Protein AF-0000000075212955 (afdb_homodimer)

Structure (mmCIF, N/CA/C/O backbone):
data_AF-0000000075212955-model_v1
#
loop_
_entity.id
_entity.type
_entity.pdbx_description
1 polymer 'Transcriptional regulator, TetR family'
#
loop_
_atom_site.group_PDB
_atom_site.id
_atom_site.type_symbol
_atom_site.label_atom_id
_atom_site.label_alt_id
_atom_site.label_comp_id
_atom_site.label_asym_id
_atom_site.label_entity_id
_atom_site.label_seq_id
_atom_site.pdbx_PDB_ins_code
_atom_site.Cartn_x
_atom_site.Cartn_y
_atom_site.Cartn_z
_atom_site.occupancy
_atom_site.B_iso_or_equiv
_atom_site.auth_seq_id
_atom_site.auth_comp_id
_atom_site.auth_asym_id
_atom_site.auth_atom_id
_atom_site.pdbx_PDB_model_num
ATOM 1 N N . MET A 1 1 ? -10.602 -15.055 -16.219 1 51.47 1 MET A N 1
ATOM 2 C CA . MET A 1 1 ? -9.641 -16.156 -16.219 1 51.47 1 MET A CA 1
ATOM 3 C C . MET A 1 1 ? -8.219 -15.633 -16.375 1 51.47 1 MET A C 1
ATOM 5 O O . MET A 1 1 ? -7.996 -14.641 -17.078 1 51.47 1 MET A O 1
ATOM 9 N N . PHE A 1 2 ? -7.332 -15.938 -15.453 1 62.31 2 PHE A N 1
ATOM 10 C CA . PHE A 1 2 ? -5.953 -15.453 -15.516 1 62.31 2 PHE A CA 1
ATOM 11 C C . PHE A 1 2 ? -5.25 -16 -16.75 1 62.31 2 PHE A C 1
ATOM 13 O O . PHE A 1 2 ? -5.574 -17.078 -17.234 1 62.31 2 PHE A O 1
ATOM 20 N N . GLU A 1 3 ? -4.531 -15.125 -17.344 1 72.06 3 GLU A N 1
ATOM 21 C CA . GLU A 1 3 ? -3.725 -15.594 -18.453 1 72.06 3 GLU A CA 1
ATOM 22 C C . GLU A 1 3 ? -2.773 -16.703 -18.031 1 72.06 3 GLU A C 1
ATOM 24 O O . GLU A 1 3 ? -2.115 -16.594 -17 1 72.06 3 GLU A O 1
ATOM 29 N N . LYS A 1 4 ? -2.834 -17.766 -18.75 1 85.75 4 LYS A N 1
ATOM 30 C CA . LYS A 1 4 ? -1.976 -18.922 -18.484 1 85.75 4 LYS A CA 1
ATOM 31 C C . LYS A 1 4 ? -0.503 -18.562 -18.672 1 85.75 4 LYS A C 1
ATOM 33 O O . LYS A 1 4 ? -0.114 -18.016 -19.703 1 85.75 4 LYS A O 1
ATOM 38 N N . ARG A 1 5 ? 0.331 -18.781 -17.625 1 89.75 5 ARG A N 1
ATOM 39 C CA . ARG A 1 5 ? 1.747 -18.422 -17.641 1 89.75 5 ARG A CA 1
ATOM 40 C C . ARG A 1 5 ? 2.621 -19.672 -17.5 1 89.75 5 ARG A C 1
ATOM 42 O O . ARG A 1 5 ? 3.785 -19.578 -17.094 1 89.75 5 ARG A O 1
ATOM 49 N N . TYR A 1 6 ? 2 -20.781 -17.766 1 95.31 6 TYR A N 1
ATOM 50 C CA . TYR A 1 6 ? 2.725 -22.031 -17.719 1 95.31 6 TYR A CA 1
ATOM 51 C C . TYR A 1 6 ? 2.504 -22.844 -18.984 1 95.31 6 TYR A C 1
ATOM 53 O O . TYR A 1 6 ? 1.574 -22.578 -19.75 1 95.31 6 TYR A O 1
ATOM 61 N N . LYS A 1 7 ? 3.387 -23.781 -19.25 1 96.12 7 LYS A N 1
ATOM 62 C CA . LYS A 1 7 ? 3.32 -24.594 -20.469 1 96.12 7 LYS A CA 1
ATOM 63 C C . LYS A 1 7 ? 2.367 -25.766 -20.281 1 96.12 7 LYS A C 1
ATOM 65 O O . LYS A 1 7 ? 1.942 -26.062 -19.172 1 96.12 7 LYS A O 1
ATOM 70 N N . GLU A 1 8 ? 2.051 -26.391 -21.344 1 95.38 8 GLU A N 1
ATOM 71 C CA . GLU A 1 8 ? 1.097 -27.5 -21.359 1 95.38 8 GLU A CA 1
ATOM 72 C C . GLU A 1 8 ? 1.555 -28.641 -20.453 1 95.38 8 GLU A C 1
ATOM 74 O O . GLU A 1 8 ? 0.732 -29.312 -19.812 1 95.38 8 GLU A O 1
ATOM 79 N N . ALA A 1 9 ? 2.805 -28.844 -20.391 1 96 9 ALA A N 1
ATOM 80 C CA . ALA A 1 9 ? 3.348 -29.906 -19.562 1 96 9 ALA A CA 1
ATOM 81 C C . ALA A 1 9 ? 2.959 -29.734 -18.094 1 96 9 ALA A C 1
ATOM 83 O O . ALA A 1 9 ? 2.709 -30.703 -17.391 1 96 9 ALA A O 1
ATOM 84 N N . PHE A 1 10 ? 2.969 -28.5 -17.641 1 96.88 10 PHE A N 1
ATOM 85 C CA . PHE A 1 10 ? 2.572 -28.219 -16.266 1 96.88 10 PHE A CA 1
ATOM 86 C C . PHE A 1 10 ? 1.086 -28.484 -16.062 1 96.88 10 PHE A C 1
ATOM 88 O O . PHE A 1 10 ? 0.678 -28.984 -15.016 1 96.88 10 PHE A O 1
ATOM 95 N N . GLU A 1 11 ? 0.335 -28.125 -17.047 1 93.81 11 GLU A N 1
ATOM 96 C CA . GLU A 1 11 ? -1.104 -28.375 -17 1 93.81 11 GLU A CA 1
ATOM 97 C C . GLU A 1 11 ? -1.408 -29.859 -16.844 1 93.81 11 GLU A C 1
ATOM 99 O O . GLU A 1 11 ? -2.402 -30.234 -16.234 1 93.81 11 GLU A O 1
ATOM 104 N N . ARG A 1 12 ? -0.522 -30.672 -17.406 1 95.06 12 ARG A N 1
ATOM 105 C CA . ARG A 1 12 ? -0.737 -32.125 -17.438 1 95.06 12 ARG A CA 1
ATOM 106 C C . ARG A 1 12 ? -0.154 -32.781 -16.203 1 95.06 12 ARG A C 1
ATOM 108 O O . ARG A 1 12 ? -0.39 -33.969 -15.953 1 95.06 12 ARG A O 1
ATOM 115 N N . ALA A 1 13 ? 0.59 -32.062 -15.469 1 95.75 13 ALA A N 1
ATOM 116 C CA . ALA A 1 13 ? 1.194 -32.625 -14.266 1 95.75 13 ALA A CA 1
ATOM 117 C C . ALA A 1 13 ? 0.134 -32.938 -13.211 1 95.75 13 ALA A C 1
ATOM 119 O O . ALA A 1 13 ? -0.977 -32.406 -13.266 1 95.75 13 ALA A O 1
ATOM 120 N N . THR A 1 14 ? 0.431 -33.844 -12.32 1 95.56 14 THR A N 1
ATOM 121 C CA . THR A 1 14 ? -0.493 -34.156 -11.242 1 95.56 14 THR A CA 1
ATOM 122 C C . THR A 1 14 ? -0.7 -32.969 -10.312 1 95.56 14 THR A C 1
ATOM 124 O O . THR A 1 14 ? 0.191 -32.125 -10.164 1 95.56 14 THR A O 1
ATOM 127 N N . ASP A 1 15 ? -1.793 -32.906 -9.664 1 94.88 15 ASP A N 1
ATOM 128 C CA . ASP A 1 15 ? -2.105 -31.828 -8.734 1 94.88 15 ASP A CA 1
ATOM 129 C C . ASP A 1 15 ? -1.093 -31.766 -7.594 1 94.88 15 ASP A C 1
ATOM 131 O O . ASP A 1 15 ? -0.707 -30.688 -7.152 1 94.88 15 ASP A O 1
ATOM 135 N N . GLU A 1 16 ? -0.714 -32.875 -7.191 1 95.31 16 GLU A N 1
ATOM 136 C CA . GLU A 1 16 ? 0.269 -32.938 -6.117 1 95.31 16 GLU A CA 1
ATOM 137 C C . GLU A 1 16 ? 1.58 -32.281 -6.52 1 95.31 16 GLU A C 1
ATOM 139 O O . GLU A 1 16 ? 2.162 -31.531 -5.738 1 95.31 16 GLU A O 1
ATOM 144 N N . ARG A 1 17 ? 2.035 -32.594 -7.719 1 95.75 17 ARG A N 1
ATOM 145 C CA . ARG A 1 17 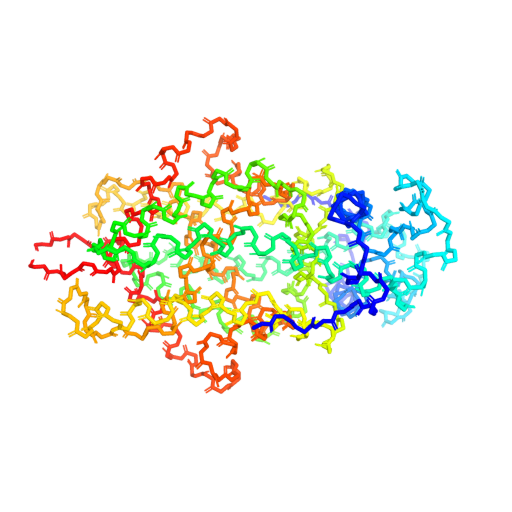? 3.264 -32 -8.227 1 95.75 17 ARG A CA 1
ATOM 146 C C . ARG A 1 17 ? 3.113 -30.5 -8.398 1 95.75 17 ARG A C 1
ATOM 148 O O . ARG A 1 17 ? 4 -29.734 -8.008 1 95.75 17 ARG A O 1
ATOM 155 N N . LYS A 1 18 ? 2.029 -30.109 -9 1 96.44 18 LYS A N 1
ATOM 156 C CA . LYS A 1 18 ? 1.764 -28.688 -9.18 1 96.44 18 LYS A CA 1
ATOM 157 C C . LYS A 1 18 ? 1.78 -27.938 -7.844 1 96.44 18 LYS A C 1
ATOM 159 O O . LYS A 1 18 ? 2.445 -26.906 -7.707 1 96.44 18 LYS A O 1
ATOM 164 N N . GLU A 1 19 ? 1.092 -28.516 -6.867 1 95.12 19 GLU A N 1
ATOM 165 C CA . GLU A 1 19 ? 0.974 -27.875 -5.559 1 95.12 19 GLU A CA 1
ATOM 166 C C . GLU A 1 19 ? 2.33 -27.781 -4.863 1 95.12 19 GLU A C 1
ATOM 168 O O . GLU A 1 19 ? 2.641 -26.781 -4.215 1 95.12 19 GLU A O 1
ATOM 173 N N . LYS A 1 20 ? 3.053 -28.781 -4.996 1 96.38 20 LYS A N 1
ATOM 174 C CA . LYS A 1 20 ? 4.371 -28.797 -4.367 1 96.38 20 LYS A CA 1
ATOM 175 C C . LYS A 1 20 ? 5.277 -27.719 -4.965 1 96.38 20 LYS A C 1
ATOM 177 O O . LYS A 1 20 ? 5.93 -26.984 -4.23 1 96.38 20 LYS A O 1
ATOM 182 N N . ILE A 1 21 ? 5.277 -27.641 -6.273 1 97.25 21 ILE A N 1
ATOM 183 C CA . ILE A 1 21 ? 6.105 -26.656 -6.965 1 97.25 21 ILE A CA 1
ATOM 184 C C . ILE A 1 21 ? 5.68 -25.25 -6.559 1 97.25 21 ILE A C 1
ATOM 186 O O . ILE A 1 21 ? 6.523 -24.422 -6.227 1 97.25 21 ILE A O 1
ATOM 190 N N . LEU A 1 22 ? 4.402 -25.062 -6.543 1 95.75 22 LEU A N 1
ATOM 191 C CA . LEU A 1 22 ? 3.887 -23.734 -6.246 1 95.75 22 LEU A CA 1
ATOM 192 C C . LEU A 1 22 ? 4.117 -23.375 -4.777 1 95.75 22 LEU A C 1
ATOM 194 O O . LEU A 1 22 ? 4.465 -22.234 -4.461 1 95.75 22 LEU A O 1
ATOM 198 N N . GLU A 1 23 ? 3.955 -24.328 -3.9 1 94.38 23 GLU A N 1
ATOM 199 C CA . GLU A 1 23 ? 4.195 -24.094 -2.48 1 94.38 23 GLU A CA 1
ATOM 200 C C . GLU A 1 23 ? 5.652 -23.719 -2.223 1 94.38 23 GLU A C 1
ATOM 202 O O . GLU A 1 23 ? 5.934 -22.766 -1.485 1 94.38 23 GLU A O 1
ATOM 207 N N . VAL A 1 24 ? 6.555 -24.422 -2.82 1 96.12 24 VAL A N 1
ATOM 208 C CA . VAL A 1 24 ? 7.98 -24.156 -2.666 1 96.12 24 VAL A CA 1
ATOM 209 C C . VAL A 1 24 ? 8.32 -22.797 -3.291 1 96.12 24 VAL A C 1
ATOM 211 O O . VAL A 1 24 ? 9.07 -22.016 -2.711 1 96.12 24 VAL A O 1
ATOM 214 N N . GLY A 1 25 ? 7.75 -22.594 -4.512 1 95.75 25 GLY A N 1
ATOM 215 C CA . GLY A 1 25 ? 7.961 -21.312 -5.168 1 95.75 25 GLY A CA 1
ATO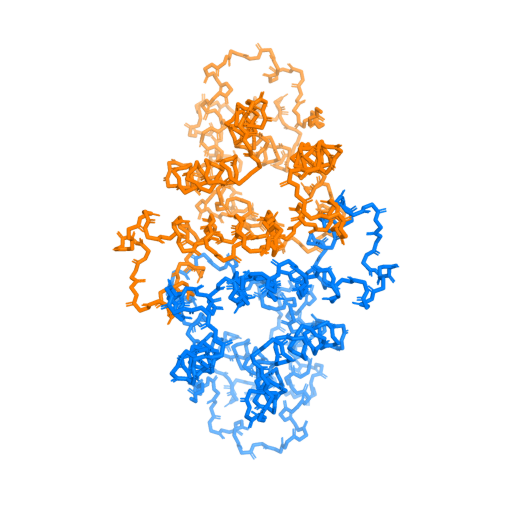M 216 C C . GLY A 1 25 ? 7.496 -20.125 -4.34 1 95.75 25 GLY A C 1
ATOM 217 O O . GLY A 1 25 ? 8.234 -19.156 -4.172 1 95.75 25 GLY A O 1
ATOM 218 N N . ILE A 1 26 ? 6.312 -20.266 -3.779 1 92.88 26 ILE A N 1
ATOM 219 C CA . ILE A 1 26 ? 5.723 -19.203 -2.969 1 92.88 26 ILE A CA 1
ATOM 220 C C . ILE A 1 26 ? 6.609 -18.938 -1.754 1 92.88 26 ILE A C 1
ATOM 222 O O . ILE A 1 26 ? 6.914 -17.781 -1.446 1 92.88 26 ILE A O 1
ATOM 226 N N . LYS A 1 27 ? 7.027 -19.938 -1.121 1 92.81 27 LYS A N 1
ATOM 227 C CA . LYS A 1 27 ? 7.879 -19.797 0.058 1 92.81 27 LYS A CA 1
ATOM 228 C C . LYS A 1 27 ? 9.195 -19.109 -0.296 1 92.81 27 LYS A C 1
ATOM 230 O O . LYS A 1 27 ? 9.656 -18.219 0.418 1 92.81 27 LYS A O 1
ATOM 235 N N . GLU A 1 28 ? 9.789 -19.562 -1.372 1 94.62 28 GLU A N 1
ATOM 236 C CA . GLU A 1 28 ? 11.07 -19 -1.797 1 94.62 28 GLU A CA 1
ATOM 237 C C . GLU A 1 28 ? 10.93 -17.531 -2.18 1 94.62 28 GLU A C 1
ATOM 239 O O . GLU A 1 28 ? 11.703 -16.688 -1.721 1 94.62 28 GLU A O 1
ATOM 244 N N . PHE A 1 29 ? 9.945 -17.203 -2.979 1 91.62 29 PHE A N 1
ATOM 245 C CA . PHE A 1 29 ? 9.719 -15.828 -3.426 1 91.62 29 PHE A CA 1
ATOM 246 C C . PHE A 1 29 ? 9.352 -14.93 -2.252 1 91.62 29 PHE A C 1
ATOM 248 O O . PHE A 1 29 ? 9.766 -13.773 -2.203 1 91.62 29 PHE A O 1
ATOM 255 N N . ALA A 1 30 ? 8.586 -15.469 -1.361 1 88.69 30 ALA A N 1
ATOM 256 C CA . ALA A 1 30 ? 8.164 -14.688 -0.2 1 88.69 30 ALA A CA 1
ATOM 257 C C . ALA A 1 30 ? 9.352 -14.391 0.717 1 88.69 30 ALA A C 1
ATOM 259 O O . ALA A 1 30 ? 9.422 -13.312 1.313 1 88.69 30 ALA A O 1
ATOM 260 N N . SER A 1 31 ? 10.258 -15.273 0.793 1 88 31 SER A N 1
ATOM 261 C CA . SER A 1 31 ? 11.391 -15.156 1.712 1 88 31 SER A CA 1
ATOM 262 C C . SER A 1 31 ? 12.508 -14.32 1.103 1 88 31 SER A C 1
ATOM 264 O O . SER A 1 31 ? 13.102 -13.477 1.777 1 88 31 SER A O 1
ATOM 266 N N . LYS A 1 32 ? 12.742 -14.508 -0.22 1 87.81 32 LYS A N 1
ATOM 267 C CA . LYS A 1 32 ? 13.93 -13.914 -0.828 1 87.81 32 LYS A CA 1
ATOM 268 C C . LYS A 1 32 ? 13.562 -12.719 -1.704 1 87.81 32 LYS A C 1
ATOM 270 O O . LYS A 1 32 ? 14.43 -11.906 -2.045 1 87.81 32 LYS A O 1
ATOM 275 N N . GLY A 1 33 ? 12.266 -12.68 -1.995 1 84.56 33 GLY A N 1
ATOM 276 C CA . GLY A 1 33 ? 11.875 -11.711 -3.006 1 84.56 33 GLY A CA 1
ATOM 277 C C . GLY A 1 33 ? 12.07 -12.211 -4.422 1 84.56 33 GLY A C 1
ATOM 278 O O . GLY A 1 33 ? 12.727 -13.234 -4.641 1 84.56 33 GLY A O 1
ATOM 279 N N . TYR A 1 34 ? 11.516 -11.5 -5.336 1 83.88 34 TYR A N 1
ATOM 280 C CA . TYR A 1 34 ? 11.555 -11.922 -6.734 1 83.88 34 TYR A CA 1
ATOM 281 C C . TYR A 1 34 ? 12.977 -11.906 -7.27 1 83.88 34 TYR A C 1
ATOM 283 O O . TYR A 1 34 ? 13.422 -12.859 -7.914 1 83.88 34 TYR A O 1
ATOM 291 N N . GLU A 1 35 ? 13.664 -10.859 -7.043 1 81.31 35 GLU A N 1
ATOM 292 C CA . GLU A 1 35 ? 14.984 -10.656 -7.629 1 81.31 35 GLU A CA 1
ATOM 293 C C . GLU A 1 35 ? 15.984 -11.688 -7.094 1 81.31 35 GLU A C 1
ATOM 295 O O . GLU A 1 35 ? 16.75 -12.266 -7.863 1 81.31 35 GLU A O 1
ATOM 300 N N . LYS A 1 36 ? 15.969 -11.992 -5.891 1 86.81 36 LYS A N 1
ATOM 301 C CA . LYS A 1 36 ? 16.984 -12.828 -5.254 1 86.81 36 LYS A CA 1
ATOM 302 C C . LYS A 1 36 ? 16.594 -14.297 -5.289 1 86.81 36 LYS A C 1
ATOM 304 O O . LYS A 1 36 ? 17.438 -15.18 -5.098 1 86.81 36 LYS A O 1
ATOM 309 N N . ALA A 1 37 ? 15.297 -14.547 -5.477 1 91.56 37 ALA A N 1
ATOM 310 C CA . ALA A 1 37 ? 14.859 -15.93 -5.559 1 91.56 37 ALA A CA 1
ATOM 311 C C . ALA A 1 37 ? 15.555 -16.672 -6.703 1 91.56 37 ALA A C 1
ATOM 313 O O . ALA A 1 37 ? 15.836 -16.078 -7.746 1 91.56 37 ALA A O 1
ATOM 314 N N . ASN A 1 38 ? 15.836 -17.922 -6.484 1 92.75 38 ASN A N 1
ATOM 315 C CA . ASN A 1 38 ? 16.562 -18.75 -7.441 1 92.75 38 ASN A CA 1
ATOM 316 C C . ASN A 1 38 ? 15.711 -19.938 -7.91 1 92.75 38 ASN A C 1
ATOM 318 O O . ASN A 1 38 ? 15.344 -20.797 -7.105 1 92.75 38 ASN A O 1
ATOM 322 N N . ILE A 1 39 ? 15.508 -19.984 -9.141 1 94.5 39 ILE A N 1
ATOM 323 C CA . ILE A 1 39 ? 14.633 -21 -9.719 1 94.5 39 ILE A CA 1
ATOM 324 C C . ILE A 1 39 ? 15.273 -22.391 -9.562 1 94.5 39 ILE A C 1
ATOM 326 O O . ILE A 1 39 ? 14.578 -23.391 -9.406 1 94.5 39 ILE A O 1
ATOM 330 N N . ASN A 1 40 ? 16.641 -22.422 -9.523 1 95.62 40 ASN A N 1
ATOM 331 C CA . ASN A 1 40 ? 17.328 -23.688 -9.289 1 95.62 40 ASN A CA 1
ATOM 332 C C . ASN A 1 40 ? 17.047 -24.234 -7.887 1 95.62 40 ASN A C 1
ATOM 334 O O . ASN A 1 40 ? 16.859 -25.438 -7.707 1 95.62 40 ASN A O 1
ATOM 338 N N . ILE A 1 41 ? 17.016 -23.406 -6.98 1 96.31 41 ILE A N 1
ATOM 339 C CA . ILE A 1 41 ? 16.734 -23.766 -5.598 1 96.31 41 ILE A CA 1
ATOM 340 C C . ILE A 1 41 ? 15.289 -24.25 -5.484 1 96.31 41 ILE A C 1
ATOM 342 O O . ILE A 1 41 ? 15.016 -25.234 -4.801 1 96.31 41 ILE A O 1
ATOM 346 N N . ILE A 1 42 ? 14.359 -23.547 -6.133 1 97.44 42 ILE A N 1
ATOM 347 C CA . ILE A 1 42 ? 12.953 -23.938 -6.121 1 97.44 42 ILE A CA 1
ATOM 348 C C . ILE A 1 42 ? 12.797 -25.344 -6.707 1 97.44 42 ILE A C 1
ATOM 350 O O . ILE A 1 42 ? 12.102 -26.188 -6.137 1 97.44 42 ILE A O 1
ATOM 354 N N . ALA A 1 43 ? 13.445 -25.562 -7.824 1 97.81 43 ALA A N 1
ATOM 355 C CA . ALA A 1 43 ? 13.383 -26.875 -8.453 1 97.81 43 ALA A CA 1
ATOM 356 C C . ALA A 1 43 ? 13.883 -27.969 -7.512 1 97.81 43 ALA A C 1
ATOM 358 O O . ALA A 1 43 ? 13.211 -28.984 -7.309 1 97.81 43 ALA A O 1
ATOM 359 N N . LYS A 1 44 ? 15.008 -27.766 -6.926 1 97.69 44 LYS A N 1
ATOM 360 C CA . LYS A 1 44 ? 15.617 -28.719 -6.004 1 97.69 44 LYS A CA 1
ATOM 361 C C . LYS A 1 44 ? 14.695 -29 -4.824 1 97.69 44 LYS A C 1
ATOM 363 O O . LYS A 1 44 ? 14.453 -30.156 -4.488 1 97.69 44 LYS A O 1
ATOM 368 N N . LYS A 1 45 ? 14.156 -28.031 -4.223 1 97.19 45 LYS A N 1
ATOM 369 C CA . LYS A 1 45 ? 13.289 -28.188 -3.057 1 97.19 45 LYS A CA 1
ATOM 370 C C . LYS A 1 45 ? 11.977 -28.859 -3.432 1 97.19 45 LYS A C 1
ATOM 372 O O . LYS A 1 45 ? 11.367 -29.547 -2.607 1 97.19 45 LYS A O 1
ATOM 377 N N . ALA A 1 46 ? 11.555 -28.594 -4.664 1 97.38 46 ALA A N 1
ATOM 378 C CA . ALA A 1 46 ? 10.32 -29.203 -5.152 1 97.38 46 ALA A CA 1
ATOM 379 C C . ALA A 1 46 ? 10.547 -30.656 -5.582 1 97.38 46 ALA A C 1
ATOM 381 O O . ALA A 1 46 ? 9.594 -31.375 -5.883 1 97.38 46 ALA A O 1
ATOM 382 N N . GLY A 1 47 ? 11.805 -31.016 -5.723 1 97.31 47 GLY A N 1
ATOM 383 C CA . GLY A 1 47 ? 12.133 -32.406 -6.051 1 97.31 47 GLY A CA 1
ATOM 384 C C . GLY A 1 47 ? 12.086 -32.688 -7.539 1 97.31 47 GLY A C 1
ATOM 385 O O . GLY A 1 47 ? 11.742 -33.781 -7.949 1 97.31 47 GLY A O 1
ATOM 386 N N . ILE A 1 48 ? 12.328 -31.703 -8.32 1 97.19 48 ILE A N 1
ATOM 387 C CA . ILE A 1 48 ? 12.352 -31.906 -9.766 1 97.19 48 ILE A CA 1
ATOM 388 C C . ILE A 1 48 ? 13.648 -31.344 -10.344 1 97.19 48 ILE A C 1
ATOM 390 O O . ILE A 1 48 ? 14.352 -30.578 -9.68 1 97.19 48 ILE A O 1
ATOM 394 N N . SER A 1 49 ? 13.945 -31.766 -11.555 1 96.69 49 SER A N 1
ATOM 395 C CA . SER A 1 49 ? 15.141 -31.266 -12.227 1 96.69 49 SER A CA 1
ATOM 396 C C . SER A 1 49 ? 14.906 -29.844 -12.773 1 96.69 49 SER A C 1
ATOM 398 O O . SER A 1 49 ? 13.766 -29.453 -13.023 1 96.69 49 SER A O 1
ATOM 400 N N . ILE A 1 50 ? 15.992 -29.125 -12.984 1 96.69 50 ILE A N 1
ATOM 401 C CA . ILE A 1 50 ? 15.914 -27.781 -13.555 1 96.69 50 ILE A CA 1
ATOM 402 C C . ILE A 1 50 ? 15.383 -27.875 -14.984 1 96.69 50 ILE A C 1
ATOM 404 O O . ILE A 1 50 ? 14.672 -26.969 -15.445 1 96.69 50 ILE A O 1
ATOM 408 N N . GLY A 1 51 ? 15.703 -28.938 -15.688 1 96.69 51 GLY A N 1
ATOM 409 C CA . GLY A 1 51 ? 15.18 -29.141 -17.031 1 96.69 51 GLY A CA 1
ATOM 410 C C . GLY A 1 51 ? 13.672 -29.266 -17.062 1 96.69 51 GLY A C 1
ATOM 411 O O . GLY A 1 51 ? 13.016 -28.656 -17.922 1 96.69 51 GLY A O 1
ATOM 412 N N . LEU A 1 52 ? 13.148 -30.031 -16.156 1 97.12 52 LEU A N 1
ATOM 413 C CA . LEU A 1 52 ? 11.703 -30.172 -16.078 1 97.12 52 LEU A CA 1
ATOM 414 C C . LEU A 1 52 ? 11.047 -28.859 -15.695 1 97.12 52 LEU A C 1
ATOM 416 O O . LEU A 1 52 ? 9.969 -28.516 -16.203 1 97.12 52 LEU A O 1
ATOM 420 N N . MET A 1 53 ? 11.633 -28.078 -14.789 1 97.88 53 MET A N 1
ATOM 421 C CA . MET A 1 53 ? 11.117 -26.766 -14.422 1 97.88 53 MET A CA 1
ATOM 422 C C . MET A 1 53 ? 10.945 -25.891 -15.656 1 97.88 53 MET A C 1
ATOM 424 O O . MET A 1 53 ? 9.906 -25.25 -15.836 1 97.88 53 MET A O 1
ATOM 428 N N . TYR A 1 54 ? 11.906 -26.016 -16.531 1 96.94 54 TYR A N 1
ATOM 429 C CA . TYR A 1 54 ? 11.867 -25.172 -17.719 1 96.94 54 TYR A CA 1
ATOM 430 C C . TYR A 1 54 ? 10.93 -25.766 -18.766 1 96.94 54 TYR A C 1
ATOM 432 O O . TYR A 1 54 ? 10.539 -25.078 -19.719 1 96.94 54 TYR A O 1
ATOM 440 N N . LYS A 1 55 ? 10.578 -27.047 -18.609 1 97.44 55 LYS A N 1
ATOM 441 C CA . LYS A 1 55 ? 9.492 -27.625 -19.406 1 97.44 55 LYS A CA 1
ATOM 442 C C . LYS A 1 55 ? 8.141 -27.078 -18.953 1 97.44 55 LYS A C 1
ATOM 444 O O . LYS A 1 55 ? 7.203 -27 -19.75 1 97.44 55 LYS A O 1
ATOM 449 N N . TYR A 1 56 ? 8.078 -26.719 -17.688 1 97.81 56 TYR A N 1
ATOM 450 C CA . TYR A 1 56 ? 6.84 -26.219 -17.109 1 97.81 56 TYR A CA 1
ATOM 451 C C . TYR A 1 56 ? 6.719 -24.719 -17.312 1 97.81 56 TYR A C 1
ATOM 453 O O . TYR A 1 56 ? 5.637 -24.203 -17.641 1 97.81 56 TYR A O 1
ATOM 461 N N . PHE A 1 57 ? 7.832 -23.984 -17.094 1 97.81 57 PHE A N 1
ATOM 462 C CA . PHE A 1 57 ? 7.848 -22.531 -17.125 1 97.81 57 PHE A CA 1
ATOM 463 C C . PHE A 1 57 ? 8.969 -22.016 -18.016 1 97.81 57 PHE A C 1
ATOM 465 O O . PHE A 1 57 ? 10.109 -22.469 -17.906 1 97.81 57 PHE A O 1
ATOM 472 N N . SER A 1 58 ? 8.672 -21.047 -18.875 1 95.88 58 SER A N 1
ATOM 473 C CA . SER A 1 58 ? 9.68 -20.484 -19.766 1 95.88 58 SER A CA 1
ATOM 474 C C . SER A 1 58 ? 10.664 -19.594 -19.016 1 95.88 58 SER A C 1
ATOM 476 O O . SER A 1 58 ? 11.836 -19.516 -19.375 1 95.88 58 SER A O 1
ATOM 478 N N . THR A 1 59 ? 10.109 -18.922 -18 1 93.56 59 THR A N 1
ATOM 479 C CA . THR A 1 59 ? 10.938 -17.969 -17.25 1 93.56 59 THR A CA 1
ATOM 480 C C . THR A 1 59 ? 10.602 -18.016 -15.766 1 93.56 59 THR A C 1
ATOM 482 O O . THR A 1 59 ? 9.57 -18.562 -15.375 1 93.56 59 THR A O 1
ATOM 485 N N . LYS A 1 60 ? 11.461 -17.422 -14.984 1 92.81 60 LYS A N 1
ATOM 486 C CA . LYS A 1 60 ? 11.203 -17.234 -13.562 1 92.81 60 LYS A CA 1
ATOM 487 C C . LYS A 1 60 ? 9.93 -16.422 -13.336 1 92.81 60 LYS A C 1
ATOM 489 O O . LYS A 1 60 ? 9.172 -16.703 -12.406 1 92.81 60 LYS A O 1
ATOM 494 N N . GLU A 1 61 ? 9.727 -15.5 -14.227 1 89.19 61 GLU A N 1
ATOM 495 C CA . GLU A 1 61 ? 8.547 -14.648 -14.141 1 89.19 61 GLU A CA 1
ATOM 496 C C . GLU A 1 61 ? 7.266 -15.453 -14.297 1 89.19 61 GLU A C 1
ATOM 498 O O . GLU A 1 61 ? 6.285 -15.211 -13.594 1 89.19 61 GLU A O 1
ATOM 503 N N . ASP A 1 62 ? 7.277 -16.328 -15.148 1 93 62 ASP A N 1
ATOM 504 C CA . ASP A 1 62 ? 6.105 -17.172 -15.359 1 93 62 ASP A CA 1
ATOM 505 C C . ASP A 1 62 ? 5.766 -17.969 -14.102 1 93 62 ASP A C 1
ATOM 507 O O . ASP A 1 62 ? 4.598 -18.047 -13.719 1 93 62 ASP A O 1
ATOM 511 N N . LEU A 1 63 ? 6.801 -18.531 -13.562 1 94.81 63 LEU A N 1
ATOM 512 C CA . LEU A 1 63 ? 6.59 -19.266 -12.312 1 94.81 63 LEU A CA 1
ATOM 513 C C . LEU A 1 63 ? 6.074 -18.328 -11.219 1 94.81 63 LEU A C 1
ATOM 515 O O . LEU A 1 63 ? 5.125 -18.656 -10.508 1 94.81 63 LEU A O 1
ATOM 519 N N . PHE A 1 64 ? 6.652 -17.203 -11.117 1 91.44 64 PHE A N 1
ATOM 520 C CA . PHE A 1 64 ? 6.277 -16.219 -10.117 1 91.44 64 PHE A CA 1
ATOM 521 C C . PHE A 1 64 ? 4.812 -15.82 -10.273 1 91.44 64 PHE A C 1
ATOM 523 O O . PHE A 1 64 ? 4.051 -15.852 -9.305 1 91.44 64 PHE A O 1
ATOM 530 N N . ILE A 1 65 ? 4.418 -15.5 -11.469 1 88.19 65 ILE A N 1
ATOM 531 C CA . ILE A 1 65 ? 3.051 -15.07 -11.742 1 88.19 65 ILE A CA 1
ATOM 532 C C . ILE A 1 65 ? 2.082 -16.219 -11.438 1 88.19 65 ILE A C 1
ATOM 534 O O . ILE A 1 65 ? 1.004 -15.984 -10.883 1 88.19 65 ILE A O 1
ATOM 538 N N . THR A 1 66 ? 2.461 -17.391 -11.781 1 92.19 66 THR A N 1
ATOM 539 C CA . THR A 1 66 ? 1.612 -18.547 -11.508 1 92.19 66 THR A CA 1
ATOM 540 C C . THR A 1 66 ? 1.434 -18.75 -10.008 1 92.19 66 THR A C 1
ATOM 542 O O . THR A 1 66 ? 0.341 -19.078 -9.539 1 92.19 66 THR A O 1
ATOM 545 N N . CYS A 1 67 ? 2.5 -18.578 -9.234 1 91.94 67 CYS A N 1
ATOM 546 C CA . CYS A 1 67 ? 2.422 -18.641 -7.777 1 91.94 67 CYS A CA 1
ATOM 547 C C . CYS A 1 67 ? 1.44 -17.609 -7.238 1 91.94 67 CYS A C 1
ATOM 549 O O . CYS A 1 67 ? 0.605 -17.922 -6.391 1 91.94 67 CYS A O 1
ATOM 551 N N . ILE A 1 68 ? 1.498 -16.453 -7.73 1 87.44 68 ILE A N 1
ATOM 552 C CA . ILE A 1 68 ? 0.633 -15.359 -7.297 1 87.44 68 ILE A CA 1
ATOM 553 C C . ILE A 1 68 ? -0.819 -15.688 -7.637 1 87.44 68 ILE A C 1
ATOM 555 O O . ILE A 1 68 ? -1.716 -15.492 -6.812 1 87.44 68 ILE A O 1
ATOM 559 N N . GLN A 1 69 ? -0.994 -16.094 -8.836 1 86.81 69 GLN A N 1
ATOM 560 C CA . GLN A 1 69 ? -2.34 -16.422 -9.297 1 86.81 69 GLN A CA 1
ATOM 561 C C . GLN A 1 69 ? -2.967 -17.516 -8.422 1 86.81 69 GLN A C 1
ATOM 563 O O . GLN A 1 69 ? -4.176 -17.5 -8.18 1 86.81 69 GLN A O 1
ATOM 568 N N . ARG A 1 70 ? -2.16 -18.453 -8.023 1 87.62 70 ARG A N 1
ATOM 569 C CA . ARG A 1 70 ? -2.65 -19.484 -7.125 1 87.62 70 ARG A CA 1
ATOM 570 C C . ARG A 1 70 ? -3.152 -18.891 -5.812 1 87.62 70 ARG A C 1
ATOM 572 O O . ARG A 1 70 ? -4.195 -19.297 -5.297 1 87.62 70 ARG A O 1
ATOM 579 N N . GLY A 1 71 ? -2.369 -18 -5.238 1 83.19 71 GLY A N 1
ATOM 580 C CA . GLY A 1 71 ? -2.801 -17.312 -4.031 1 83.19 71 GLY A C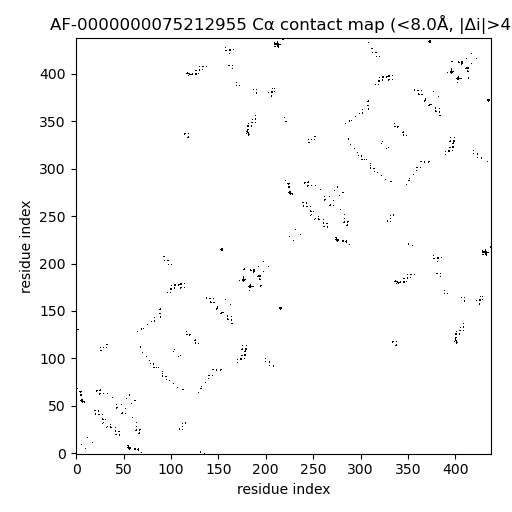A 1
ATOM 581 C C . GLY A 1 71 ? -4.07 -16.516 -4.223 1 83.19 71 GLY A C 1
ATOM 582 O O . GLY A 1 71 ? -4.957 -16.531 -3.367 1 83.19 71 GLY A O 1
ATOM 583 N N . MET A 1 72 ? -4.223 -15.828 -5.328 1 83.81 72 MET A N 1
ATOM 584 C CA . MET A 1 72 ? -5.398 -15.023 -5.645 1 83.81 72 MET A CA 1
ATOM 585 C C . MET A 1 72 ? -6.641 -15.898 -5.781 1 83.81 72 MET A C 1
ATOM 587 O O . MET A 1 72 ? -7.738 -15.492 -5.402 1 83.81 72 MET A O 1
ATOM 591 N N . SER A 1 73 ? -6.391 -17.094 -6.348 1 83.88 73 SER A N 1
ATOM 592 C CA . SER A 1 73 ? -7.523 -18 -6.523 1 83.88 73 SER A CA 1
ATOM 593 C C . SER A 1 73 ? -8.125 -18.406 -5.184 1 83.88 73 SER A C 1
ATOM 595 O O . SER A 1 73 ? -9.344 -18.516 -5.055 1 83.88 73 SER A O 1
ATOM 597 N N . ILE A 1 74 ? -7.316 -18.562 -4.223 1 81.5 74 ILE A N 1
ATOM 598 C CA . ILE A 1 74 ? -7.777 -18.922 -2.885 1 81.5 74 ILE A CA 1
ATOM 599 C C . ILE A 1 74 ? -8.609 -17.781 -2.307 1 81.5 74 ILE A C 1
ATOM 601 O O . ILE A 1 74 ? -9.695 -18.016 -1.766 1 81.5 74 ILE A O 1
ATOM 605 N N . LEU A 1 75 ? -8.164 -16.594 -2.477 1 81.5 75 LEU A N 1
ATOM 606 C CA . LEU A 1 75 ? -8.875 -15.406 -1.992 1 81.5 75 LEU A CA 1
ATOM 607 C C . LEU A 1 75 ? -10.188 -15.227 -2.734 1 81.5 75 LEU A C 1
ATOM 609 O O . LEU A 1 75 ? -11.219 -14.93 -2.121 1 81.5 75 LEU A O 1
ATOM 613 N N . ASP A 1 76 ? -10.109 -15.414 -4.004 1 83.69 76 ASP A N 1
ATOM 614 C CA . ASP A 1 76 ? -11.273 -15.219 -4.859 1 83.69 76 ASP A CA 1
ATOM 615 C C . ASP A 1 76 ? -12.398 -16.188 -4.48 1 83.69 76 ASP A C 1
ATOM 617 O O . ASP A 1 76 ? -13.57 -15.805 -4.48 1 83.69 76 ASP A O 1
ATOM 621 N N . ASP A 1 77 ? -12 -17.391 -4.184 1 85.69 77 ASP A N 1
ATOM 622 C CA . ASP A 1 77 ? -13 -18.375 -3.807 1 85.69 77 ASP A CA 1
ATOM 623 C C . ASP A 1 77 ? -13.727 -17.969 -2.523 1 85.69 77 ASP A C 1
ATOM 625 O O . ASP A 1 77 ? -14.945 -18.109 -2.424 1 85.69 77 ASP A O 1
ATOM 629 N N . ALA A 1 78 ? -13.008 -17.484 -1.603 1 85.56 78 ALA A N 1
ATOM 630 C CA . ALA A 1 78 ? -13.586 -17.047 -0.333 1 85.56 78 ALA A CA 1
ATOM 631 C C . ALA A 1 78 ? -14.484 -15.828 -0.527 1 85.56 78 ALA A C 1
ATOM 633 O O . ALA A 1 78 ? -15.555 -15.742 0.075 1 85.56 78 ALA A O 1
ATOM 634 N N . ILE A 1 79 ? -14.125 -14.938 -1.379 1 88.25 79 ILE A N 1
ATOM 635 C CA . ILE A 1 79 ? -14.859 -13.711 -1.667 1 88.25 79 ILE A CA 1
ATOM 636 C C . ILE A 1 79 ? -16.156 -14.039 -2.395 1 88.25 79 ILE A C 1
ATOM 638 O O . ILE A 1 79 ? -17.219 -13.477 -2.09 1 88.25 79 ILE A O 1
ATOM 642 N N . ASP A 1 80 ? -16.031 -14.969 -3.309 1 90.19 80 ASP A N 1
ATOM 643 C CA . ASP A 1 80 ? -17.203 -15.336 -4.113 1 90.19 80 ASP A CA 1
ATOM 644 C C . ASP A 1 80 ? -18.344 -15.836 -3.232 1 90.19 80 ASP A C 1
ATOM 646 O O . ASP A 1 80 ? -19.5 -15.477 -3.447 1 90.19 80 ASP A O 1
ATOM 650 N N . GLU A 1 81 ? -18.016 -16.625 -2.309 1 91.88 81 GLU A N 1
ATOM 651 C CA . GLU A 1 81 ? -19.031 -17.156 -1.408 1 91.88 81 GLU A CA 1
ATOM 652 C C . GLU A 1 81 ? -19.75 -16.047 -0.656 1 91.88 81 GLU A C 1
ATOM 654 O O . GLU A 1 81 ? -20.969 -16.094 -0.476 1 91.88 81 GLU A O 1
ATOM 659 N N . ILE A 1 82 ? -19.047 -15.047 -0.237 1 93.94 82 ILE A N 1
ATOM 660 C CA . ILE A 1 82 ? -19.594 -13.93 0.521 1 93.94 82 ILE A CA 1
ATOM 661 C C . ILE A 1 82 ? -20.469 -13.062 -0.391 1 93.94 82 ILE A C 1
ATOM 663 O O . ILE A 1 82 ? -21.594 -12.727 -0.042 1 93.94 82 ILE A O 1
ATOM 667 N N . LEU A 1 83 ? -19.984 -12.773 -1.614 1 93.19 83 LEU A N 1
ATOM 668 C CA . LEU A 1 83 ? -20.625 -11.812 -2.504 1 93.19 83 LEU A CA 1
ATOM 669 C C . LEU A 1 83 ? -21.875 -12.406 -3.133 1 93.19 83 LEU A C 1
ATOM 671 O O . LEU A 1 83 ? -22.797 -11.68 -3.529 1 93.19 83 LEU A O 1
ATOM 675 N N . GLN A 1 84 ? -21.953 -13.695 -3.215 1 91.38 84 GLN A N 1
ATOM 676 C CA . GLN A 1 84 ? -23.094 -14.367 -3.832 1 91.38 84 GLN A CA 1
ATOM 677 C C . GLN A 1 84 ? -24.203 -14.594 -2.82 1 91.38 84 GLN A C 1
ATOM 679 O O . GLN A 1 84 ? -25.297 -15.031 -3.182 1 91.38 84 GLN A O 1
ATOM 684 N N . SER A 1 85 ? -23.953 -14.273 -1.573 1 92.06 85 SER A N 1
ATOM 685 C CA . SER A 1 85 ? -24.984 -14.422 -0.552 1 92.06 85 SER A CA 1
ATOM 686 C C . SER A 1 85 ? -26.094 -13.391 -0.727 1 92.06 85 SER A C 1
ATOM 688 O O . SER A 1 85 ? -25.938 -12.43 -1.481 1 92.06 85 SER A O 1
ATOM 690 N N . ASP A 1 86 ? -27.188 -13.625 0.035 1 89.69 86 ASP A N 1
ATOM 691 C CA . ASP A 1 86 ? -28.328 -12.695 -0.013 1 89.69 86 ASP A CA 1
ATOM 692 C C . ASP A 1 86 ? -28.234 -11.656 1.103 1 89.69 86 ASP A C 1
ATOM 694 O O . ASP A 1 86 ? -29.203 -10.953 1.386 1 89.69 86 ASP A O 1
ATOM 698 N N . ASP A 1 87 ? -27.109 -11.539 1.661 1 90.31 87 ASP A N 1
ATOM 699 C CA . ASP A 1 87 ? -26.906 -10.602 2.762 1 90.31 87 ASP A CA 1
ATOM 700 C C . ASP A 1 87 ? -26.922 -9.164 2.264 1 90.31 87 ASP A C 1
ATOM 702 O O . ASP A 1 87 ? -26.656 -8.898 1.087 1 90.31 87 ASP A O 1
ATOM 706 N N . LYS A 1 88 ? -27.312 -8.266 3.223 1 87.44 88 LYS A N 1
ATOM 707 C CA . LYS A 1 88 ? -27.156 -6.84 2.926 1 87.44 88 LYS A CA 1
ATOM 708 C C . LYS A 1 88 ? -25.688 -6.477 2.742 1 87.44 88 LYS A C 1
ATOM 710 O O . LYS A 1 88 ? -24.797 -7.184 3.225 1 87.44 88 LYS A O 1
ATOM 715 N N . LEU A 1 89 ? -25.438 -5.414 2.055 1 86.75 89 LEU A N 1
ATOM 716 C CA . LEU A 1 89 ? -24.094 -5.008 1.674 1 86.75 89 LEU A CA 1
ATOM 717 C C . LEU A 1 89 ? -23.188 -4.871 2.902 1 86.75 89 LEU A C 1
ATOM 719 O O . LEU A 1 89 ? -22.031 -5.289 2.885 1 86.75 89 LEU A O 1
ATOM 723 N N . ILE A 1 90 ? -23.781 -4.305 3.969 1 84.81 90 ILE A N 1
ATOM 724 C CA . ILE A 1 90 ? -22.984 -4.059 5.168 1 84.81 90 ILE A CA 1
ATOM 725 C C . ILE A 1 90 ? -22.578 -5.387 5.805 1 84.81 90 ILE A C 1
ATOM 727 O O . ILE A 1 90 ? -21.484 -5.516 6.359 1 84.81 90 ILE A O 1
ATOM 731 N N . VAL A 1 91 ? -23.469 -6.371 5.77 1 89.56 91 VAL A N 1
ATOM 732 C CA . VAL A 1 91 ? -23.172 -7.699 6.301 1 89.56 91 VAL A CA 1
ATOM 733 C C . VAL A 1 91 ? -22.109 -8.375 5.434 1 89.56 91 VAL A C 1
ATOM 735 O O . VAL A 1 91 ? -21.203 -9.023 5.949 1 89.56 91 VAL A O 1
ATOM 738 N N . LYS A 1 92 ? -22.234 -8.234 4.152 1 91.62 92 LYS A N 1
ATOM 739 C CA . LYS A 1 92 ? -21.203 -8.75 3.242 1 91.62 92 LYS A CA 1
ATOM 740 C C . LYS A 1 92 ? -19.844 -8.117 3.52 1 91.62 92 LYS A C 1
ATOM 742 O O . LYS A 1 92 ? -18.828 -8.805 3.516 1 91.62 92 LYS A O 1
ATOM 747 N N . ALA A 1 93 ? -19.844 -6.789 3.752 1 90.31 93 ALA A N 1
ATOM 748 C CA . ALA A 1 93 ? -18.609 -6.086 4.07 1 90.31 93 ALA A CA 1
ATOM 749 C C . ALA A 1 93 ? -17.969 -6.641 5.344 1 90.31 93 ALA A C 1
ATOM 751 O O . ALA A 1 93 ? -16.75 -6.855 5.398 1 90.31 93 ALA A O 1
ATOM 752 N N . GLU A 1 94 ? -18.812 -6.848 6.348 1 91 94 GLU A N 1
ATOM 753 C CA . GLU A 1 94 ? -18.312 -7.41 7.598 1 91 94 GLU A CA 1
ATOM 754 C C . GLU A 1 94 ? -17.656 -8.766 7.371 1 91 94 GLU A C 1
ATOM 756 O O . GLU A 1 94 ? -16.547 -9.023 7.859 1 91 94 GLU A O 1
ATOM 761 N N . LYS A 1 95 ? -18.344 -9.641 6.66 1 93.19 95 LYS A N 1
ATOM 762 C CA . LYS A 1 95 ? -17.812 -10.969 6.363 1 93.19 95 LYS A CA 1
ATOM 763 C C . LYS A 1 95 ? -16.516 -10.883 5.566 1 93.19 95 LYS A C 1
ATOM 765 O O . LYS A 1 95 ? -15.578 -11.656 5.801 1 93.19 95 LYS A O 1
ATOM 770 N N . LEU A 1 96 ? -16.469 -9.938 4.648 1 93.25 96 LEU A N 1
ATOM 771 C CA . LEU A 1 96 ? -15.266 -9.734 3.842 1 93.25 96 LEU A CA 1
ATOM 772 C C . LEU A 1 96 ? -14.086 -9.32 4.711 1 93.25 96 LEU A C 1
ATOM 774 O O . LEU A 1 96 ? -12.977 -9.844 4.562 1 93.25 96 LEU A O 1
ATOM 778 N N . ILE A 1 97 ? -14.305 -8.383 5.582 1 92.94 97 ILE A N 1
ATOM 779 C CA . ILE A 1 97 ? -13.25 -7.898 6.469 1 92.94 97 ILE A CA 1
ATOM 780 C C . ILE A 1 97 ? -12.734 -9.047 7.332 1 92.94 97 ILE A C 1
ATOM 782 O O . ILE A 1 97 ? -11.523 -9.25 7.438 1 92.94 97 ILE A O 1
ATOM 786 N N . ARG A 1 98 ? -13.602 -9.812 7.883 1 92.06 98 ARG A N 1
ATOM 787 C CA . ARG A 1 98 ? -13.227 -10.938 8.734 1 92.06 98 ARG A CA 1
ATOM 788 C C . ARG A 1 98 ? -12.43 -11.977 7.953 1 92.06 98 ARG A C 1
ATOM 790 O O . ARG A 1 98 ? -11.414 -12.477 8.43 1 92.06 98 ARG A O 1
ATOM 797 N N . THR A 1 99 ? -12.945 -12.312 6.828 1 91.19 99 THR A N 1
ATOM 798 C CA . THR A 1 99 ? -12.281 -13.289 5.977 1 91.19 99 THR A CA 1
ATOM 799 C C . THR A 1 99 ? -10.891 -12.812 5.582 1 91.19 99 THR A C 1
ATOM 801 O O . THR A 1 99 ? -9.938 -13.594 5.562 1 91.19 99 THR A O 1
ATOM 804 N N . THR A 1 100 ? -10.766 -11.539 5.227 1 89.19 100 THR A N 1
ATOM 805 C CA . THR A 1 100 ? -9.477 -10.945 4.875 1 89.19 100 THR A CA 1
ATOM 806 C C . THR A 1 100 ? -8.477 -11.094 6.02 1 89.19 100 THR A C 1
ATOM 808 O O . THR A 1 100 ? -7.336 -11.508 5.809 1 89.19 100 THR A O 1
ATOM 811 N N . CYS A 1 101 ? -8.891 -10.812 7.199 1 87.81 101 CYS A N 1
ATOM 812 C CA . CYS A 1 101 ? -8.039 -10.945 8.375 1 87.81 101 CYS A CA 1
ATOM 813 C C . CYS A 1 101 ? -7.586 -12.383 8.562 1 87.81 101 CYS A C 1
ATOM 815 O O . CYS A 1 101 ? -6.398 -12.648 8.781 1 87.81 101 CYS A O 1
ATOM 817 N N . GLN A 1 102 ? -8.484 -13.297 8.406 1 88.12 102 GLN A N 1
ATOM 818 C CA . GLN A 1 102 ? -8.195 -14.711 8.633 1 88.12 102 GLN A CA 1
ATOM 819 C C . GLN A 1 102 ? -7.25 -15.258 7.562 1 88.12 102 GLN A C 1
ATOM 821 O O . GLN A 1 102 ? -6.281 -15.953 7.883 1 88.12 102 GLN A O 1
ATOM 826 N N . LEU A 1 103 ? -7.5 -14.914 6.391 1 86.31 103 LEU A N 1
ATOM 827 C CA . LEU A 1 103 ? -6.703 -15.422 5.281 1 86.31 103 LEU A CA 1
ATOM 828 C C . LEU A 1 103 ? -5.301 -14.82 5.297 1 86.31 103 LEU A C 1
ATOM 830 O O . LEU A 1 103 ? -4.332 -15.484 4.922 1 86.31 103 LEU A O 1
ATOM 834 N N . SER A 1 104 ? -5.215 -13.539 5.652 1 87 104 SER A N 1
ATOM 835 C CA . SER A 1 104 ? -3.908 -12.891 5.715 1 87 104 SER A CA 1
ATOM 836 C C . SER A 1 104 ? -2.984 -13.602 6.699 1 87 104 SER A C 1
ATOM 838 O O . SER A 1 104 ? -1.779 -13.711 6.457 1 87 104 SER A O 1
ATOM 840 N N . GLN A 1 105 ? -3.531 -14.094 7.762 1 84 105 GLN A N 1
ATOM 841 C CA . GLN A 1 105 ? -2.744 -14.797 8.766 1 84 105 GLN A CA 1
ATOM 842 C C . GLN A 1 105 ? -2.387 -16.203 8.305 1 84 105 GLN A C 1
ATOM 844 O O . GLN A 1 105 ? -1.259 -16.656 8.5 1 84 105 GLN A O 1
ATOM 849 N N . ARG A 1 106 ? -3.312 -16.859 7.633 1 84.38 106 ARG A N 1
ATOM 850 C CA . ARG A 1 106 ? -3.131 -18.234 7.176 1 84.38 106 ARG A CA 1
ATOM 851 C C . ARG A 1 106 ? -2.209 -18.297 5.965 1 84.38 106 ARG A C 1
ATOM 853 O O . ARG A 1 106 ? -1.383 -19.203 5.848 1 84.38 106 ARG A O 1
ATOM 860 N N . ASP A 1 107 ? -2.33 -17.359 5.086 1 86.5 107 ASP A N 1
ATOM 861 C CA . ASP A 1 107 ? -1.616 -17.344 3.812 1 86.5 107 ASP A CA 1
ATOM 862 C C . ASP A 1 107 ? -0.689 -16.141 3.707 1 86.5 107 ASP A C 1
ATOM 864 O O . ASP A 1 107 ? -0.708 -15.422 2.705 1 86.5 107 ASP A O 1
ATOM 868 N N . ALA A 1 108 ? 0.117 -16 4.68 1 87.81 108 ALA A N 1
ATOM 869 C CA . ALA A 1 108 ? 0.959 -14.812 4.836 1 87.81 108 ALA A CA 1
ATOM 870 C C . ALA A 1 108 ? 1.932 -14.68 3.666 1 87.81 108 ALA A C 1
ATOM 872 O O . ALA A 1 108 ? 2.211 -13.562 3.209 1 87.81 108 ALA A O 1
ATOM 873 N N . ASN A 1 109 ? 2.398 -15.766 3.17 1 89.12 109 ASN A N 1
ATOM 874 C CA . ASN A 1 109 ? 3.391 -15.727 2.102 1 89.12 109 ASN A CA 1
ATOM 875 C C . ASN A 1 109 ? 2.814 -15.125 0.824 1 89.12 109 ASN A C 1
ATOM 877 O O . ASN A 1 109 ? 3.51 -14.406 0.102 1 89.12 109 ASN A O 1
ATOM 881 N N . TYR A 1 110 ? 1.596 -15.383 0.597 1 87 110 TYR A N 1
ATOM 882 C CA . TYR A 1 110 ? 0.952 -14.812 -0.579 1 87 110 TYR A CA 1
ATOM 883 C C . TYR A 1 110 ? 0.857 -13.297 -0.463 1 87 110 TYR A C 1
ATOM 885 O O . TYR A 1 110 ? 1.064 -12.578 -1.444 1 87 110 TYR A O 1
ATOM 893 N N . VAL A 1 111 ? 0.534 -12.836 0.683 1 87.62 111 VAL A N 1
ATOM 894 C CA . VAL A 1 111 ? 0.392 -11.398 0.924 1 87.62 111 VAL A CA 1
ATOM 895 C C . VAL A 1 111 ? 1.742 -10.711 0.746 1 87.62 111 VAL A C 1
ATOM 897 O O . VAL A 1 111 ? 1.822 -9.633 0.154 1 87.62 111 VAL A O 1
ATOM 900 N N . LYS A 1 112 ? 2.744 -11.367 1.159 1 88.25 112 LYS A N 1
ATOM 901 C CA . LYS A 1 112 ? 4.09 -10.82 1.003 1 88.25 112 LYS A CA 1
ATOM 902 C C . LYS A 1 112 ? 4.469 -10.711 -0.471 1 88.25 112 LYS A C 1
ATOM 904 O O . LYS A 1 112 ? 5.074 -9.719 -0.887 1 88.25 112 LYS A O 1
ATOM 909 N N . LEU A 1 113 ? 4.113 -11.742 -1.218 1 87.25 113 LEU A N 1
ATOM 910 C CA . LEU A 1 113 ? 4.383 -11.711 -2.652 1 87.25 113 LEU A CA 1
ATOM 911 C C . LEU A 1 113 ? 3.621 -10.57 -3.322 1 87.25 113 LEU A C 1
ATOM 913 O O . LEU A 1 113 ? 4.16 -9.891 -4.199 1 87.25 113 LEU A O 1
ATOM 917 N N . TYR A 1 114 ? 2.418 -10.328 -2.814 1 85.44 114 TYR A N 1
ATOM 918 C CA . TYR A 1 114 ? 1.594 -9.242 -3.336 1 85.44 114 TYR A CA 1
ATOM 919 C C . TYR A 1 114 ? 2.248 -7.891 -3.08 1 85.44 114 TYR A C 1
ATOM 921 O O . TYR A 1 114 ? 2.361 -7.066 -3.992 1 85.44 114 TYR A O 1
ATOM 929 N N . ASN A 1 115 ? 2.654 -7.695 -1.92 1 87.5 115 ASN A N 1
ATOM 930 C CA . ASN A 1 115 ? 3.289 -6.434 -1.556 1 87.5 115 ASN A CA 1
ATOM 931 C C . ASN A 1 115 ? 4.531 -6.164 -2.402 1 87.5 115 ASN A C 1
ATOM 933 O O . ASN A 1 115 ? 4.789 -5.023 -2.789 1 87.5 115 ASN A O 1
ATOM 937 N N . GLU A 1 116 ? 5.219 -7.223 -2.688 1 81.88 116 GLU A N 1
ATOM 938 C CA . GLU A 1 116 ? 6.414 -7.094 -3.514 1 81.88 116 GLU A CA 1
ATOM 939 C C . GLU A 1 116 ? 6.07 -6.594 -4.914 1 81.88 116 GLU A C 1
ATOM 941 O O . GLU A 1 116 ? 6.766 -5.738 -5.465 1 81.88 116 GLU A O 1
ATOM 946 N N . ILE A 1 117 ? 5.012 -7.023 -5.441 1 84.25 117 ILE A N 1
ATOM 947 C CA . ILE A 1 117 ? 4.602 -6.707 -6.805 1 84.25 117 ILE A CA 1
ATOM 948 C C . ILE A 1 117 ? 4.156 -5.246 -6.883 1 84.25 117 ILE A C 1
ATOM 950 O O . ILE A 1 117 ? 4.324 -4.594 -7.918 1 84.25 117 ILE A O 1
ATOM 954 N N . THR A 1 118 ? 3.688 -4.75 -5.766 1 87.38 118 THR A N 1
ATOM 955 C CA . THR A 1 118 ? 3.145 -3.396 -5.781 1 87.38 118 THR A CA 1
ATOM 956 C C . THR A 1 118 ? 4.258 -2.371 -5.984 1 87.38 118 THR A C 1
ATOM 958 O O . THR A 1 118 ? 3.992 -1.224 -6.352 1 87.38 118 THR A O 1
ATOM 961 N N . SER A 1 119 ? 5.512 -2.791 -5.758 1 81.44 119 SER A N 1
ATOM 962 C CA . SER A 1 119 ? 6.637 -1.872 -5.902 1 81.44 119 SER A CA 1
ATOM 963 C C . SER A 1 119 ? 7.371 -2.1 -7.219 1 81.44 119 SER A C 1
ATOM 965 O O . SER A 1 119 ? 8.477 -1.588 -7.418 1 81.44 119 SER A O 1
ATOM 967 N N . GLU A 1 120 ? 6.699 -2.883 -8.078 1 79.25 120 GLU A N 1
ATOM 968 C CA . GLU A 1 120 ? 7.297 -3.154 -9.375 1 79.25 120 GLU A CA 1
ATOM 969 C C . GLU A 1 120 ? 7.5 -1.867 -10.172 1 79.25 120 GLU A C 1
ATOM 971 O O . GLU A 1 120 ? 6.594 -1.037 -10.258 1 79.25 120 GLU A O 1
ATOM 976 N N . ARG A 1 121 ? 8.695 -1.714 -10.742 1 76.38 121 ARG A N 1
ATOM 977 C CA . ARG A 1 121 ? 9.07 -0.459 -11.391 1 76.38 121 ARG A CA 1
ATOM 978 C C . ARG A 1 121 ? 8.906 -0.55 -12.898 1 76.38 121 ARG A C 1
ATOM 980 O O . ARG A 1 121 ? 8.867 0.472 -13.594 1 76.38 121 ARG A O 1
ATOM 987 N N . ASP A 1 122 ? 8.906 -1.817 -13.406 1 79.5 122 ASP A N 1
ATOM 988 C CA . ASP A 1 122 ? 8.609 -2.01 -14.82 1 79.5 122 ASP A CA 1
ATOM 989 C C . ASP A 1 122 ? 7.125 -1.823 -15.109 1 79.5 122 ASP A C 1
ATOM 991 O O . ASP A 1 122 ? 6.293 -2.607 -14.641 1 79.5 122 ASP A O 1
ATOM 995 N N . SER A 1 123 ? 6.875 -0.784 -15.844 1 82.06 123 SER A N 1
ATOM 996 C CA . SER A 1 123 ? 5.492 -0.379 -16.062 1 82.06 123 SER A CA 1
ATOM 997 C C . SER A 1 123 ? 4.688 -1.491 -16.734 1 82.06 123 SER A C 1
ATOM 999 O O . SER A 1 123 ? 3.527 -1.719 -16.375 1 82.06 123 SER A O 1
ATOM 1001 N N . GLU A 1 124 ? 5.258 -2.148 -17.688 1 83.75 124 GLU A N 1
ATOM 1002 C CA . GLU A 1 124 ? 4.562 -3.221 -18.391 1 83.75 124 GLU A CA 1
ATOM 1003 C C . GLU A 1 124 ? 4.273 -4.395 -17.453 1 83.75 124 GLU A C 1
ATOM 1005 O O . GLU A 1 124 ? 3.166 -4.934 -17.453 1 83.75 124 GLU A O 1
ATOM 1010 N N . LYS A 1 125 ? 5.223 -4.738 -16.672 1 82.88 125 LYS A N 1
ATOM 1011 C CA . LYS A 1 125 ? 5.039 -5.816 -15.711 1 82.88 125 LYS A CA 1
ATOM 1012 C C . LYS A 1 125 ? 4.02 -5.434 -14.641 1 82.88 125 LYS A C 1
ATOM 1014 O O . LYS A 1 125 ? 3.166 -6.242 -14.273 1 82.88 125 LYS A O 1
ATOM 1019 N N . ALA A 1 126 ? 4.152 -4.23 -14.25 1 83.19 126 ALA A N 1
ATOM 1020 C CA . ALA A 1 126 ? 3.221 -3.74 -13.242 1 83.19 126 ALA A CA 1
ATOM 1021 C C . ALA A 1 126 ? 1.779 -3.836 -13.727 1 83.19 126 ALA A C 1
ATOM 1023 O O . ALA A 1 126 ? 0.89 -4.254 -12.984 1 83.19 126 ALA A O 1
ATOM 1024 N N . MET A 1 127 ? 1.593 -3.457 -14.93 1 84.06 127 MET A N 1
ATOM 1025 C CA . MET A 1 127 ? 0.263 -3.521 -15.531 1 84.06 127 MET A CA 1
ATOM 1026 C C . MET A 1 127 ? -0.223 -4.965 -15.617 1 84.06 127 MET A C 1
ATOM 1028 O O . MET A 1 127 ? -1.376 -5.258 -15.297 1 84.06 127 MET A O 1
ATOM 1032 N N . GLU A 1 128 ? 0.597 -5.785 -16.062 1 82.25 128 GLU A N 1
ATOM 1033 C CA . GLU A 1 128 ? 0.249 -7.195 -16.188 1 82.25 128 GLU A CA 1
ATOM 1034 C C . GLU A 1 128 ? -0.152 -7.789 -14.844 1 82.25 128 GLU A C 1
ATOM 1036 O O . GLU A 1 128 ? -1.142 -8.516 -14.75 1 82.25 128 GLU A O 1
ATOM 1041 N N . PHE A 1 129 ? 0.571 -7.453 -13.852 1 82.25 129 PHE A N 1
ATOM 1042 C CA . PHE A 1 129 ? 0.293 -7.949 -12.516 1 82.25 129 PHE A CA 1
ATOM 1043 C C . PHE A 1 129 ? -1.029 -7.398 -11.992 1 82.25 129 PHE A C 1
ATOM 1045 O O . PHE A 1 129 ? -1.854 -8.141 -11.461 1 82.25 129 PHE A O 1
ATOM 1052 N N . ALA A 1 130 ? -1.189 -6.129 -12.188 1 85.31 130 ALA A N 1
ATOM 1053 C CA . ALA A 1 130 ? -2.42 -5.488 -11.727 1 85.31 130 ALA A CA 1
ATOM 1054 C C . ALA A 1 130 ? -3.646 -6.129 -12.367 1 85.31 130 ALA A C 1
ATOM 1056 O O . ALA A 1 130 ? -4.637 -6.41 -11.688 1 85.31 130 ALA A O 1
ATOM 1057 N N . LYS A 1 131 ? -3.559 -6.379 -13.609 1 83.44 131 LYS A N 1
ATOM 1058 C CA . LYS A 1 131 ? -4.668 -6.996 -14.336 1 83.44 131 LYS A CA 1
ATOM 1059 C C . LYS A 1 131 ? -4.93 -8.414 -13.836 1 83.44 131 LYS A C 1
ATOM 1061 O O . LYS A 1 131 ? -6.082 -8.805 -13.633 1 83.44 131 LYS A O 1
ATOM 1066 N N . ALA A 1 132 ? -3.887 -9.094 -13.688 1 77.75 132 ALA A N 1
ATOM 1067 C CA . ALA A 1 132 ? -3.992 -10.484 -13.258 1 77.75 132 ALA A CA 1
ATOM 1068 C C . ALA A 1 132 ? -4.59 -10.586 -11.859 1 77.75 132 ALA A C 1
ATOM 1070 O O . ALA A 1 132 ? -5.367 -11.492 -11.57 1 77.75 132 ALA A O 1
ATOM 1071 N N . ILE A 1 133 ? -4.266 -9.672 -11.039 1 81.31 133 ILE A N 1
ATOM 1072 C CA . ILE A 1 133 ? -4.613 -9.75 -9.625 1 81.31 133 ILE A CA 1
ATOM 1073 C C . ILE A 1 133 ? -5.973 -9.094 -9.391 1 81.31 133 ILE A C 1
ATOM 1075 O O . ILE A 1 133 ? -6.82 -9.641 -8.688 1 81.31 133 ILE A O 1
ATOM 1079 N N . GLU A 1 134 ? -6.203 -7.961 -10.016 1 84.31 134 GLU A N 1
ATOM 1080 C CA . GLU A 1 134 ? -7.332 -7.117 -9.641 1 84.31 134 GLU A CA 1
ATOM 1081 C C . GLU A 1 134 ? -8.508 -7.305 -10.602 1 84.31 134 GLU A C 1
ATOM 1083 O O . GLU A 1 134 ? -9.633 -6.926 -10.289 1 84.31 134 GLU A O 1
ATOM 1088 N N . GLY A 1 135 ? -8.273 -7.812 -11.742 1 84.75 135 GLY A N 1
ATOM 1089 C CA . GLY A 1 135 ? -9.281 -7.828 -12.797 1 84.75 135 GLY A CA 1
ATOM 1090 C C . GLY A 1 135 ? -10.586 -8.477 -12.359 1 84.75 135 GLY A C 1
ATOM 1091 O O . GLY A 1 135 ? -11.648 -7.859 -12.453 1 84.75 135 GLY A O 1
ATOM 1092 N N . GLU A 1 136 ? -10.531 -9.602 -11.805 1 84.12 136 GLU A N 1
ATOM 1093 C CA . GLU A 1 136 ? -11.734 -10.344 -11.438 1 84.12 136 GLU A CA 1
ATOM 1094 C C . GLU A 1 136 ? -12.328 -9.805 -10.133 1 84.12 136 GLU A C 1
ATOM 1096 O O . GLU A 1 136 ? -13.547 -9.617 -10.039 1 84.12 136 GLU A O 1
ATOM 1101 N N . THR A 1 137 ? -11.492 -9.516 -9.227 1 88.31 137 THR A N 1
ATOM 1102 C CA . THR A 1 137 ? -11.938 -9.039 -7.922 1 88.31 137 THR A CA 1
ATOM 1103 C C . THR A 1 137 ? -12.672 -7.707 -8.055 1 88.31 137 THR A C 1
ATOM 1105 O O . THR A 1 137 ? -13.719 -7.5 -7.445 1 88.31 137 THR A O 1
ATOM 1108 N N . SER A 1 138 ? -12.109 -6.855 -8.891 1 92.5 138 SER A N 1
ATOM 1109 C CA . SER A 1 138 ? -12.734 -5.551 -9.094 1 92.5 138 SER A CA 1
ATOM 1110 C C . SER A 1 138 ? -14.133 -5.691 -9.68 1 92.5 138 SER A C 1
ATOM 1112 O O . SER A 1 138 ? -15.07 -5.027 -9.227 1 92.5 138 SER A O 1
ATOM 1114 N N . LYS A 1 139 ? -14.297 -6.578 -10.609 1 91.5 139 LYS A N 1
ATOM 1115 C CA . LYS A 1 139 ? -15.594 -6.805 -11.227 1 91.5 139 LYS A CA 1
ATOM 1116 C C . LYS A 1 139 ? -16.609 -7.312 -10.211 1 91.5 139 LYS A C 1
ATOM 1118 O O . LYS A 1 139 ? -17.766 -6.875 -10.203 1 91.5 139 LYS A O 1
ATOM 1123 N N . LYS A 1 140 ? -16.156 -8.156 -9.391 1 92.44 140 LYS A N 1
ATOM 1124 C CA . LYS A 1 140 ? -17.031 -8.742 -8.383 1 92.44 140 LYS A CA 1
ATOM 1125 C C . LYS A 1 140 ? -17.516 -7.691 -7.387 1 92.44 140 LYS A C 1
ATOM 1127 O O . LYS A 1 140 ? -18.703 -7.609 -7.078 1 92.44 140 LYS A O 1
ATOM 1132 N N . TYR A 1 141 ? -16.594 -6.875 -6.863 1 93.56 141 TYR A N 1
ATOM 1133 C CA . TYR A 1 141 ? -16.938 -5.836 -5.895 1 93.56 141 TYR A CA 1
ATOM 1134 C C . TYR A 1 141 ? -17.859 -4.801 -6.516 1 93.56 141 TYR A C 1
ATOM 1136 O O . TYR A 1 141 ? -18.875 -4.426 -5.918 1 93.56 141 TYR A O 1
ATOM 1144 N N . VAL A 1 142 ? -17.531 -4.34 -7.715 1 93.31 142 VAL A N 1
ATOM 1145 C CA . VAL A 1 142 ? -18.328 -3.309 -8.383 1 93.31 142 VAL A CA 1
ATOM 1146 C C . VAL A 1 142 ? -19.734 -3.824 -8.648 1 93.31 142 VAL A C 1
ATOM 1148 O O . VAL A 1 142 ? -20.719 -3.119 -8.406 1 93.31 142 VAL A O 1
ATOM 1151 N N . LYS A 1 143 ? -19.812 -5.039 -9.117 1 93.75 143 LYS A N 1
ATOM 1152 C CA . LYS A 1 143 ? -21.125 -5.637 -9.375 1 93.75 143 LYS A CA 1
ATOM 1153 C C . LYS A 1 143 ? -21.938 -5.73 -8.094 1 93.75 143 LYS A C 1
ATOM 1155 O O . LYS A 1 143 ? -23.141 -5.422 -8.086 1 93.75 143 LYS A O 1
ATOM 1160 N N . CYS A 1 144 ? -21.344 -6.168 -7.039 1 92.62 144 CYS A N 1
ATOM 1161 C CA . CYS A 1 144 ? -22.031 -6.316 -5.758 1 92.62 144 CYS A CA 1
ATOM 1162 C C . CYS A 1 144 ? -22.578 -4.98 -5.281 1 92.62 144 CYS A C 1
ATOM 1164 O O . CYS A 1 144 ? -23.734 -4.898 -4.852 1 92.62 144 CYS A O 1
ATOM 1166 N N . ILE A 1 145 ? -21.828 -3.936 -5.363 1 90.44 145 ILE A N 1
ATOM 1167 C CA . ILE A 1 145 ? -22.25 -2.607 -4.922 1 90.44 145 ILE A CA 1
ATOM 1168 C C . ILE A 1 145 ? -23.312 -2.057 -5.859 1 90.44 145 ILE A C 1
ATOM 1170 O O . ILE A 1 145 ? -24.297 -1.459 -5.41 1 90.44 145 ILE A O 1
ATOM 1174 N N . THR A 1 146 ? -23.094 -2.289 -7.145 1 91.31 146 THR A N 1
ATOM 1175 C CA . THR A 1 146 ? -24.062 -1.848 -8.133 1 91.31 146 THR A CA 1
ATOM 1176 C C . THR A 1 146 ? -25.422 -2.506 -7.895 1 91.31 146 THR A C 1
ATOM 1178 O O . THR A 1 146 ? -26.453 -1.851 -7.984 1 91.31 146 THR A O 1
ATOM 1181 N N . ASP A 1 147 ? -25.406 -3.781 -7.629 1 90.56 147 ASP A N 1
ATOM 1182 C CA . ASP A 1 147 ? -26.641 -4.508 -7.324 1 90.56 147 ASP A CA 1
ATOM 1183 C C . ASP A 1 147 ? -27.312 -3.928 -6.086 1 90.56 147 ASP A C 1
ATOM 1185 O O . ASP A 1 147 ? -28.547 -3.801 -6.051 1 90.56 147 ASP A O 1
ATOM 1189 N N . ALA A 1 148 ? -26.562 -3.604 -5.07 1 85.94 148 ALA A N 1
ATOM 1190 C CA . ALA A 1 148 ? -27.094 -3.016 -3.85 1 85.94 148 ALA A CA 1
ATOM 1191 C C . ALA A 1 148 ? -27.719 -1.648 -4.125 1 85.94 148 ALA A C 1
ATOM 1193 O O . ALA A 1 148 ? -28.75 -1.294 -3.541 1 85.94 148 ALA A O 1
ATOM 1194 N N . LEU A 1 149 ? -27.109 -0.861 -4.957 1 85.12 149 LEU A N 1
ATOM 1195 C CA . LEU A 1 149 ? -27.641 0.433 -5.375 1 85.12 149 LEU A CA 1
ATOM 1196 C C . LEU A 1 149 ? -28.984 0.272 -6.066 1 85.12 149 LEU A C 1
ATOM 1198 O O . LEU A 1 149 ? -29.922 1.011 -5.773 1 85.12 149 LEU A O 1
ATOM 1202 N N . ALA A 1 150 ? -29.031 -0.665 -6.918 1 87.75 150 ALA A N 1
ATOM 1203 C CA . ALA A 1 150 ? -30.25 -0.917 -7.68 1 87.75 150 ALA A CA 1
ATOM 1204 C C . ALA A 1 150 ? -31.391 -1.324 -6.754 1 87.75 150 ALA A C 1
ATOM 1206 O O . ALA A 1 150 ? -32.562 -0.979 -7.004 1 87.75 150 ALA A O 1
ATOM 1207 N N . LYS A 1 151 ? -31.047 -2.014 -5.648 1 85.94 151 LYS A N 1
ATOM 1208 C CA . LYS A 1 151 ? -32.062 -2.477 -4.688 1 85.94 151 LYS A CA 1
ATOM 1209 C C . LYS A 1 151 ? -32.469 -1.359 -3.73 1 85.94 151 LYS A C 1
ATOM 1211 O O . LYS A 1 151 ? -33.438 -1.486 -3 1 85.94 151 LYS A O 1
ATOM 1216 N N . GLY A 1 152 ? -31.719 -0.252 -3.684 1 79.12 152 GLY A N 1
ATOM 1217 C CA . GLY A 1 152 ? -32.031 0.862 -2.797 1 79.12 152 GLY A CA 1
ATOM 1218 C C . GLY A 1 152 ? -31.547 0.628 -1.37 1 79.12 152 GLY A C 1
ATOM 1219 O O . GLY A 1 152 ? -32.031 1.299 -0.445 1 79.12 152 GLY A O 1
ATOM 1220 N N . ASP A 1 153 ? -30.672 -0.258 -1.141 1 73.12 153 ASP A N 1
ATOM 1221 C CA . ASP A 1 153 ? -30.203 -0.656 0.183 1 73.12 153 ASP A CA 1
ATOM 1222 C C . ASP A 1 153 ? -29.078 0.258 0.665 1 73.12 153 ASP A C 1
ATOM 1224 O O . ASP A 1 153 ? -28.672 0.186 1.825 1 73.12 153 ASP A O 1
ATOM 1228 N N . VAL A 1 154 ? -28.656 1.093 -0.348 1 77.5 154 VAL A N 1
ATOM 1229 C CA . VAL A 1 154 ? -27.516 1.943 -0.032 1 77.5 154 VAL A CA 1
ATOM 1230 C C . VAL A 1 154 ? -27.766 3.357 -0.55 1 77.5 154 VAL A C 1
ATOM 1232 O O . VAL A 1 154 ? -28.75 3.605 -1.25 1 77.5 154 VAL A O 1
ATOM 1235 N N . ARG A 1 155 ? -26.922 4.297 -0.061 1 78.62 155 ARG A N 1
ATOM 1236 C CA . ARG A 1 155 ? -27.031 5.664 -0.554 1 78.62 155 ARG A CA 1
ATOM 1237 C C . ARG A 1 155 ? -26.938 5.711 -2.074 1 78.62 155 ARG A C 1
ATOM 1239 O O . ARG A 1 155 ? -26.141 4.977 -2.674 1 78.62 155 ARG A O 1
ATOM 1246 N N . GLN A 1 156 ? -27.672 6.602 -2.697 1 80.38 156 GLN A N 1
ATOM 1247 C CA . GLN A 1 156 ? -27.828 6.598 -4.145 1 80.38 156 GLN A CA 1
ATOM 1248 C C . GLN A 1 156 ? -26.797 7.48 -4.824 1 80.38 156 GLN A C 1
ATOM 1250 O O . GLN A 1 156 ? -26.641 7.434 -6.047 1 80.38 156 GLN A O 1
ATOM 1255 N N . ASP A 1 157 ? -26.016 8.234 -4.152 1 81.31 157 ASP A N 1
ATOM 1256 C CA . ASP A 1 157 ? -25.078 9.18 -4.758 1 81.31 157 ASP A CA 1
ATOM 1257 C C . ASP A 1 157 ? -23.656 8.641 -4.719 1 81.31 157 ASP A C 1
ATOM 1259 O O . ASP A 1 157 ? -22.688 9.398 -4.887 1 81.31 157 ASP A O 1
ATOM 1263 N N . MET A 1 158 ? -23.594 7.344 -4.594 1 83.75 158 MET A N 1
ATOM 1264 C CA . MET A 1 158 ? -22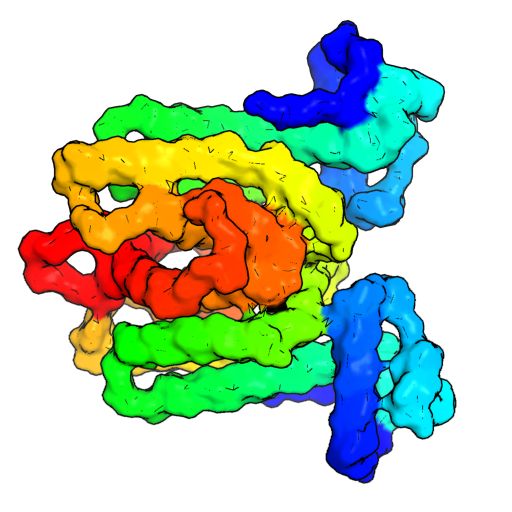.266 6.754 -4.547 1 83.75 158 MET A CA 1
ATOM 1265 C C . MET A 1 158 ? -21.844 6.23 -5.918 1 83.75 158 MET A C 1
ATOM 1267 O O . MET A 1 158 ? -22.688 5.707 -6.66 1 83.75 158 MET A O 1
ATOM 1271 N N . ASP A 1 159 ? -20.578 6.43 -6.301 1 89 159 ASP A N 1
ATOM 1272 C CA . ASP A 1 159 ? -20 5.766 -7.461 1 89 159 ASP A CA 1
ATOM 1273 C C . ASP A 1 159 ? -19.516 4.359 -7.102 1 89 159 ASP A C 1
ATOM 1275 O O . ASP A 1 159 ? -18.578 4.195 -6.332 1 89 159 ASP A O 1
ATOM 1279 N N . PRO A 1 160 ? -20.203 3.35 -7.672 1 90.69 160 PRO A N 1
ATOM 1280 C CA . PRO A 1 160 ? -19.891 1.979 -7.266 1 90.69 160 PRO A CA 1
ATOM 1281 C C . PRO A 1 160 ? -18.422 1.615 -7.508 1 90.69 160 PRO A C 1
ATOM 1283 O O . PRO A 1 160 ? -17.844 0.86 -6.73 1 90.69 160 PRO A O 1
ATOM 1286 N N . ARG A 1 161 ? -17.844 2.076 -8.562 1 92.94 161 ARG A N 1
ATOM 1287 C CA . ARG A 1 161 ? -16.469 1.76 -8.898 1 92.94 161 ARG A CA 1
ATOM 1288 C C . ARG A 1 161 ? -15.5 2.367 -7.887 1 92.94 161 ARG A C 1
ATOM 1290 O O . ARG A 1 161 ? -14.609 1.683 -7.383 1 92.94 161 ARG A O 1
ATOM 1297 N N . LEU A 1 162 ? -15.68 3.629 -7.527 1 91.19 162 LEU A N 1
ATOM 1298 C CA . LEU A 1 162 ? -14.805 4.297 -6.57 1 91.19 162 LEU A CA 1
ATOM 1299 C C . LEU A 1 162 ? -15 3.732 -5.168 1 91.19 162 LEU A C 1
ATOM 1301 O O . LEU A 1 162 ? -14.031 3.559 -4.426 1 91.19 162 LEU A O 1
ATOM 1305 N N . PHE A 1 163 ? -16.203 3.408 -4.809 1 89.81 163 PHE A N 1
ATOM 1306 C CA . PHE A 1 163 ? -16.453 2.848 -3.486 1 89.81 163 PHE A CA 1
ATOM 1307 C C . PHE A 1 163 ? -15.828 1.465 -3.359 1 89.81 163 PHE A C 1
ATOM 1309 O O . PHE A 1 163 ? -15.266 1.125 -2.316 1 89.81 163 PHE A O 1
ATOM 1316 N N . ALA A 1 164 ? -16.016 0.669 -4.461 1 92.31 164 ALA A N 1
ATOM 1317 C CA . ALA A 1 164 ? -15.336 -0.627 -4.477 1 92.31 164 ALA A CA 1
ATOM 1318 C C . ALA A 1 164 ? -13.828 -0.463 -4.324 1 92.31 164 ALA A C 1
ATOM 1320 O O . ALA A 1 164 ? -13.188 -1.205 -3.574 1 92.31 164 ALA A O 1
ATOM 1321 N N . PHE A 1 165 ? -13.328 0.523 -4.969 1 93.5 165 PHE A N 1
ATOM 1322 C CA . PHE A 1 165 ? -11.898 0.826 -4.941 1 93.5 165 PHE A CA 1
ATOM 1323 C C . PHE A 1 165 ? -11.453 1.211 -3.535 1 93.5 165 PHE A C 1
ATOM 1325 O O . PHE A 1 165 ? -10.453 0.694 -3.031 1 93.5 165 PHE A O 1
ATOM 1332 N N . PHE A 1 166 ? -12.164 2.117 -2.883 1 92.44 166 PHE A N 1
ATOM 1333 C CA . PHE A 1 166 ? -11.82 2.57 -1.539 1 92.44 166 PHE A CA 1
ATOM 1334 C C . PHE A 1 166 ? -11.891 1.418 -0.545 1 92.44 166 PHE A C 1
ATOM 1336 O O . PHE A 1 166 ? -11 1.266 0.297 1 92.44 166 PHE A O 1
ATOM 1343 N N . LEU A 1 167 ? -12.93 0.626 -0.67 1 91.44 167 LEU A N 1
ATOM 1344 C CA . LEU A 1 167 ? -13.086 -0.521 0.219 1 91.44 167 LEU A CA 1
ATOM 1345 C C . LEU A 1 167 ? -11.914 -1.489 0.06 1 91.44 167 LEU A C 1
ATOM 1347 O O . LEU A 1 167 ? -11.328 -1.924 1.052 1 91.44 167 LEU A O 1
ATOM 1351 N N . ASP A 1 168 ? -11.609 -1.799 -1.114 1 93.25 168 ASP A N 1
ATOM 1352 C CA . ASP A 1 168 ? -10.539 -2.758 -1.375 1 93.25 168 ASP A CA 1
ATOM 1353 C C . ASP A 1 168 ? -9.188 -2.211 -0.917 1 93.25 168 ASP A C 1
ATOM 1355 O O . ASP A 1 168 ? -8.312 -2.975 -0.511 1 93.25 168 ASP A O 1
ATOM 1359 N N . ASN A 1 169 ? -8.992 -0.89 -1.023 1 93.81 169 ASN A N 1
ATOM 1360 C CA . ASN A 1 169 ? -7.785 -0.277 -0.475 1 93.81 169 ASN A CA 1
ATOM 1361 C C . ASN A 1 169 ? -7.648 -0.549 1.021 1 93.81 169 ASN A C 1
ATOM 1363 O O . ASN A 1 169 ? -6.555 -0.856 1.503 1 93.81 169 ASN A O 1
ATOM 1367 N N . LEU A 1 170 ? -8.68 -0.449 1.708 1 93.44 170 LEU A N 1
ATOM 1368 C CA . LEU A 1 170 ? -8.664 -0.705 3.145 1 93.44 170 LEU A CA 1
ATOM 1369 C C . LEU A 1 170 ? -8.391 -2.178 3.432 1 93.44 170 LEU A C 1
ATOM 1371 O O . LEU A 1 170 ? -7.629 -2.504 4.348 1 93.44 170 LEU A O 1
ATOM 1375 N N . LEU A 1 171 ? -9.023 -3.057 2.652 1 92.44 171 LEU A N 1
ATOM 1376 C CA . LEU A 1 171 ? -8.812 -4.488 2.84 1 92.44 171 LEU A CA 1
ATOM 1377 C C . LEU A 1 171 ? -7.359 -4.859 2.568 1 92.44 171 LEU A C 1
ATOM 1379 O O . LEU A 1 171 ? -6.754 -5.613 3.334 1 92.44 171 LEU A O 1
ATOM 1383 N N . THR A 1 172 ? -6.82 -4.328 1.49 1 91.81 172 THR A N 1
ATOM 1384 C CA . THR A 1 172 ? -5.441 -4.605 1.116 1 91.81 172 THR A CA 1
ATOM 1385 C C . THR A 1 172 ? -4.477 -4.109 2.191 1 91.81 172 THR A C 1
ATOM 1387 O O . THR A 1 172 ? -3.551 -4.82 2.582 1 91.81 172 THR A O 1
ATOM 1390 N N . SER A 1 173 ? -4.699 -2.906 2.652 1 92.44 173 SER A N 1
ATOM 1391 C CA . SER A 1 173 ? -3.844 -2.363 3.703 1 92.44 173 SER A CA 1
ATOM 1392 C C . SER A 1 173 ? -3.914 -3.215 4.969 1 92.44 173 SER A C 1
ATOM 1394 O O . SER A 1 173 ? -2.91 -3.389 5.664 1 92.44 173 SER A O 1
ATOM 1396 N N . LEU A 1 174 ? -5.074 -3.68 5.285 1 90.25 174 LEU A N 1
ATOM 1397 C CA . LEU A 1 174 ? -5.238 -4.547 6.449 1 90.25 174 LEU A CA 1
ATOM 1398 C C . LEU A 1 174 ? -4.457 -5.844 6.273 1 90.25 174 LEU A C 1
ATOM 1400 O O . LEU A 1 174 ? -3.789 -6.301 7.203 1 90.25 174 LEU A O 1
ATOM 1404 N N . GLN A 1 175 ? -4.543 -6.414 5.102 1 90.31 175 GLN A N 1
ATOM 1405 C CA . GLN A 1 175 ? -3.777 -7.621 4.82 1 90.31 175 GLN A CA 1
ATOM 1406 C C . GLN A 1 175 ? -2.283 -7.383 5.02 1 90.31 175 GLN A C 1
ATOM 1408 O O . GLN A 1 175 ? -1.604 -8.18 5.676 1 90.31 175 GLN A O 1
ATOM 1413 N N . PHE A 1 176 ? -1.828 -6.301 4.477 1 91.25 176 PHE A N 1
ATOM 1414 C CA . PHE A 1 176 ? -0.415 -5.961 4.59 1 91.25 176 PHE A CA 1
ATOM 1415 C C . PHE A 1 176 ? -0.019 -5.773 6.051 1 91.25 176 PHE A C 1
ATOM 1417 O O . PHE A 1 176 ? 1.082 -6.152 6.453 1 91.25 176 PHE A O 1
ATOM 1424 N N . SER A 1 177 ? -0.862 -5.219 6.816 1 90.44 177 SER A N 1
ATOM 1425 C CA . SER A 1 177 ? -0.58 -4.934 8.219 1 90.44 177 SER A CA 1
ATOM 1426 C C . SER A 1 177 ? -0.378 -6.219 9.016 1 90.44 177 SER A C 1
ATOM 1428 O O . SER A 1 177 ? 0.335 -6.23 10.023 1 90.44 177 SER A O 1
ATOM 1430 N N . PHE A 1 178 ? -0.918 -7.328 8.562 1 87.31 178 PHE A N 1
ATOM 1431 C CA . PHE A 1 178 ? -0.799 -8.594 9.273 1 87.31 178 PHE A CA 1
ATOM 1432 C C . PHE A 1 178 ? 0.465 -9.336 8.852 1 87.31 178 PHE A C 1
ATOM 1434 O O . PHE A 1 178 ? 0.925 -10.234 9.555 1 87.31 178 PHE A O 1
ATOM 1441 N N . THR A 1 179 ? 1.063 -8.922 7.746 1 86.75 179 THR A N 1
ATOM 1442 C CA . THR A 1 179 ? 2.025 -9.852 7.164 1 86.75 179 THR A CA 1
ATOM 1443 C C . THR A 1 179 ? 3.34 -9.141 6.848 1 86.75 179 THR A C 1
ATOM 1445 O O . THR A 1 179 ? 4.41 -9.75 6.918 1 86.75 179 THR A O 1
ATOM 1448 N N . CYS A 1 180 ? 3.227 -7.879 6.434 1 88.5 180 CYS A N 1
ATOM 1449 C CA . CYS A 1 180 ? 4.406 -7.152 5.977 1 88.5 180 CYS A CA 1
ATOM 1450 C C . CYS A 1 180 ? 4.984 -6.293 7.094 1 88.5 180 CYS A C 1
ATOM 1452 O O . CYS A 1 180 ? 4.262 -5.508 7.715 1 88.5 180 CYS A O 1
ATOM 1454 N N . ASP A 1 181 ? 6.262 -6.344 7.254 1 87.5 181 ASP A N 1
ATOM 1455 C CA . ASP A 1 181 ? 6.93 -5.762 8.414 1 87.5 181 ASP A CA 1
ATOM 1456 C C . ASP A 1 181 ? 6.664 -4.262 8.5 1 87.5 181 ASP A C 1
ATOM 1458 O O . ASP A 1 181 ? 6.309 -3.752 9.57 1 87.5 181 ASP A O 1
ATOM 1462 N N . TYR A 1 182 ? 6.805 -3.596 7.434 1 89.25 182 TYR A N 1
ATOM 1463 C CA . TYR A 1 182 ? 6.578 -2.154 7.465 1 89.25 182 TYR A CA 1
ATOM 1464 C C . TYR A 1 182 ? 5.156 -1.835 7.902 1 89.25 182 TYR A C 1
ATOM 1466 O O . TYR A 1 182 ? 4.941 -1.018 8.797 1 89.25 182 TYR A O 1
ATOM 1474 N N . TYR A 1 183 ? 4.227 -2.443 7.324 1 90.94 183 TYR A N 1
ATOM 1475 C CA . TYR A 1 183 ? 2.82 -2.154 7.586 1 90.94 183 TYR A CA 1
ATOM 1476 C C . TYR A 1 183 ? 2.424 -2.596 8.984 1 90.94 183 TYR A C 1
ATOM 1478 O O . TYR A 1 183 ? 1.589 -1.958 9.633 1 90.94 183 TYR A O 1
ATOM 1486 N N . ARG A 1 184 ? 2.99 -3.664 9.383 1 89.44 184 ARG A N 1
ATOM 1487 C CA . ARG A 1 184 ? 2.76 -4.109 10.75 1 89.44 184 ARG A CA 1
ATOM 1488 C C . ARG A 1 184 ? 3.242 -3.064 11.758 1 89.44 184 ARG A C 1
ATOM 1490 O O . ARG A 1 184 ? 2.537 -2.746 12.719 1 89.44 184 ARG A O 1
ATOM 1497 N N . ASN A 1 185 ? 4.453 -2.582 11.547 1 90.56 185 ASN A N 1
ATOM 1498 C CA . ASN A 1 185 ? 5 -1.542 12.406 1 90.56 185 ASN A CA 1
ATOM 1499 C C . ASN A 1 185 ? 4.176 -0.259 12.336 1 90.56 185 ASN A C 1
ATOM 1501 O O . ASN A 1 185 ? 3.975 0.415 13.344 1 90.56 185 ASN A O 1
ATOM 1505 N N . ARG A 1 186 ? 3.764 0.043 11.125 1 90.88 186 ARG A N 1
ATOM 1506 C CA . ARG A 1 186 ? 2.91 1.212 10.93 1 90.88 186 ARG A CA 1
ATOM 1507 C C . ARG A 1 186 ? 1.638 1.101 11.766 1 90.88 186 ARG A C 1
ATOM 1509 O O . ARG A 1 186 ? 1.252 2.051 12.445 1 90.88 186 ARG A O 1
ATOM 1516 N N . LEU A 1 187 ? 0.979 -0.025 11.688 1 90.5 187 LEU A N 1
ATOM 1517 C CA . LEU A 1 187 ? -0.213 -0.253 12.492 1 90.5 187 LEU A CA 1
ATOM 1518 C C . LEU A 1 187 ? 0.097 -0.081 13.977 1 90.5 187 LEU A C 1
ATOM 1520 O O . LEU A 1 187 ? -0.672 0.548 14.711 1 90.5 187 LEU A O 1
ATOM 1524 N N . GLU A 1 188 ? 1.226 -0.608 14.414 1 90 188 GLU A N 1
ATOM 1525 C CA . GLU A 1 188 ? 1.637 -0.501 15.812 1 90 188 GLU A CA 1
ATOM 1526 C C . GLU A 1 188 ? 1.859 0.955 16.219 1 90 188 GLU A C 1
ATOM 1528 O O . GLU A 1 188 ? 1.528 1.355 17.328 1 90 188 GLU A O 1
ATOM 1533 N N . ILE A 1 189 ? 2.412 1.68 15.406 1 89.75 189 ILE A N 1
ATOM 1534 C CA . ILE A 1 189 ? 2.676 3.09 15.68 1 89.75 189 ILE A CA 1
ATOM 1535 C C . ILE A 1 189 ? 1.354 3.834 15.867 1 89.75 189 ILE A C 1
ATOM 1537 O O . ILE A 1 189 ? 1.218 4.645 16.781 1 89.75 189 ILE A O 1
ATOM 1541 N N . TYR A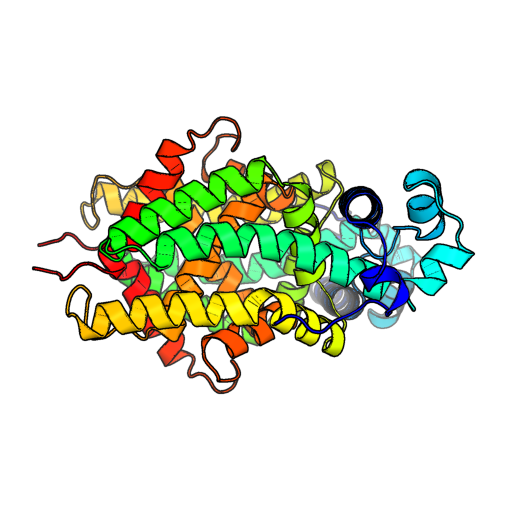 1 190 ? 0.402 3.521 15.055 1 91.25 190 TYR A N 1
ATOM 1542 C CA . TYR A 1 190 ? -0.897 4.176 15.148 1 91.25 190 TYR A CA 1
ATOM 1543 C C . TYR A 1 190 ? -1.66 3.705 16.375 1 91.25 190 TYR A C 1
ATOM 1545 O O . TYR A 1 190 ? -2.262 4.512 17.094 1 91.25 190 TYR A O 1
ATOM 1553 N N . THR A 1 191 ? -1.661 2.438 16.656 1 87.81 191 THR A N 1
ATOM 1554 C CA . THR A 1 191 ? -2.582 1.875 17.641 1 87.81 191 THR A CA 1
ATOM 1555 C C . THR A 1 191 ? -1.888 1.683 18.984 1 87.81 191 THR A C 1
ATOM 1557 O O . THR A 1 191 ? -2.549 1.522 20.016 1 87.81 191 THR A O 1
ATOM 1560 N N . GLY A 1 192 ? -0.562 1.667 18.953 1 82.44 192 GLY A N 1
ATOM 1561 C CA . GLY A 1 192 ? 0.205 1.425 20.156 1 82.44 192 GLY A CA 1
ATOM 1562 C C . GLY A 1 192 ? 0.332 -0.048 20.5 1 82.44 192 GLY A C 1
ATOM 1563 O O . GLY A 1 192 ? 0.939 -0.405 21.516 1 82.44 192 GLY A O 1
ATOM 1564 N N . VAL A 1 193 ? -0.37 -0.891 19.781 1 77.56 193 VAL A N 1
ATOM 1565 C CA . VAL A 1 193 ? -0.319 -2.322 20.062 1 77.56 193 VAL A CA 1
ATOM 1566 C C . VAL A 1 193 ? 0.074 -3.08 18.781 1 77.56 193 VAL A C 1
ATOM 1568 O O . VAL A 1 193 ? -0.208 -2.629 17.672 1 77.56 193 VAL A O 1
ATOM 1571 N N . ASN A 1 194 ? 0.816 -4.121 19.125 1 72.94 194 ASN A N 1
ATOM 1572 C CA . ASN A 1 194 ? 1.119 -5.012 18.016 1 72.94 194 ASN A CA 1
ATOM 1573 C C . ASN A 1 194 ? -0.141 -5.676 17.469 1 72.94 194 ASN A C 1
ATOM 1575 O O . ASN A 1 194 ? -1.061 -5.988 18.219 1 72.94 194 ASN A O 1
ATOM 1579 N N . VAL A 1 195 ? -0.129 -5.91 16.188 1 70.69 195 VAL A N 1
ATOM 1580 C CA . VAL A 1 195 ? -1.284 -6.477 15.5 1 70.69 195 VAL A CA 1
ATOM 1581 C C . VAL A 1 195 ? -1.668 -7.809 16.141 1 70.69 195 VAL A C 1
ATOM 1583 O O . VAL A 1 195 ? -2.848 -8.156 16.203 1 70.69 195 VAL A O 1
ATOM 1586 N N . ALA A 1 196 ? -0.666 -8.5 16.531 1 67.75 196 ALA A N 1
ATOM 1587 C CA . ALA A 1 196 ? -0.91 -9.789 17.172 1 67.75 196 ALA A CA 1
ATOM 1588 C C . ALA A 1 196 ? -1.699 -9.625 18.469 1 67.75 196 ALA A C 1
ATOM 1590 O O . ALA A 1 196 ? -2.346 -10.562 18.938 1 67.75 196 ALA A O 1
ATOM 1591 N N . GLU A 1 197 ? -1.607 -8.484 18.984 1 72.12 197 GLU A N 1
ATOM 1592 C CA . GLU A 1 197 ? -2.258 -8.211 20.266 1 72.12 197 GLU A CA 1
ATOM 1593 C C . GLU A 1 197 ? -3.631 -7.574 20.047 1 72.12 197 GLU A C 1
ATOM 1595 O O . GLU A 1 197 ? -4.441 -7.516 20.984 1 72.12 197 GLU A O 1
ATOM 1600 N N . LEU A 1 198 ? -3.723 -7.113 18.875 1 70.75 198 LEU A N 1
ATOM 1601 C CA . LEU A 1 198 ? -5.016 -6.5 18.578 1 70.75 198 LEU A CA 1
ATOM 1602 C C . LEU A 1 198 ? -6.066 -7.562 18.281 1 70.75 198 LEU A C 1
ATOM 1604 O O . LEU A 1 198 ? -5.816 -8.492 17.516 1 70.75 198 LEU A O 1
ATOM 1608 N N . SER A 1 199 ? -7.102 -7.52 18.953 1 79.81 199 SER A N 1
ATOM 1609 C CA . SER A 1 199 ? -8.203 -8.438 18.672 1 79.81 199 SER A CA 1
ATOM 1610 C C . SER A 1 199 ? -8.742 -8.234 17.25 1 79.81 199 SER A C 1
ATOM 1612 O O . SER A 1 199 ? -9.078 -7.117 16.859 1 79.81 199 SER A O 1
ATOM 1614 N N . GLU A 1 200 ? -8.664 -9.312 16.531 1 82.94 200 GLU A N 1
ATOM 1615 C CA . GLU A 1 200 ? -9.281 -9.297 15.203 1 82.94 200 GLU A CA 1
ATOM 1616 C C . GLU A 1 200 ? -10.68 -8.688 15.258 1 82.94 200 GLU A C 1
ATOM 1618 O O . GLU A 1 200 ? -11.055 -7.898 14.391 1 82.94 200 GLU A O 1
ATOM 1623 N N . ASP A 1 201 ? -11.352 -9.008 16.312 1 86.38 201 ASP A N 1
ATOM 1624 C CA . ASP A 1 201 ? -12.719 -8.523 16.469 1 86.38 201 ASP A CA 1
ATOM 1625 C C . ASP A 1 201 ? -12.75 -7 16.594 1 86.38 201 ASP A C 1
ATOM 1627 O O . ASP A 1 201 ? -13.656 -6.344 16.078 1 86.38 201 ASP A O 1
ATOM 1631 N N . GLN A 1 202 ? -11.805 -6.504 17.297 1 86.94 202 GLN A N 1
ATOM 1632 C CA . GLN A 1 202 ? -11.758 -5.059 17.484 1 86.94 202 GLN A CA 1
ATOM 1633 C C . GLN A 1 202 ? -11.492 -4.336 16.156 1 86.94 202 GLN A C 1
ATOM 1635 O O . GLN A 1 202 ? -12.148 -3.344 15.844 1 86.94 202 GLN A O 1
ATOM 1640 N N . ILE A 1 203 ? -10.609 -4.816 15.406 1 87.25 203 ILE A N 1
ATOM 1641 C CA . ILE A 1 203 ? -10.266 -4.203 14.133 1 87.25 203 ILE A CA 1
ATOM 1642 C C . ILE A 1 203 ? -11.453 -4.289 13.172 1 87.25 203 ILE A C 1
ATOM 1644 O O . ILE A 1 203 ? -11.805 -3.299 12.531 1 87.25 203 ILE A O 1
ATOM 1648 N N . VAL A 1 204 ? -12.062 -5.477 13.172 1 87 204 VAL A N 1
ATOM 1649 C CA . VAL A 1 204 ? -13.203 -5.695 12.289 1 87 204 VAL A CA 1
ATOM 1650 C C . VAL A 1 204 ? -14.336 -4.742 12.656 1 87 204 VAL A C 1
ATOM 1652 O O . VAL A 1 204 ? -14.891 -4.066 11.789 1 87 204 VAL A O 1
ATOM 1655 N N . ARG A 1 205 ? -14.602 -4.621 13.906 1 86.38 205 ARG A N 1
ATOM 1656 C CA . ARG A 1 205 ? -15.695 -3.775 14.375 1 86.38 205 ARG A CA 1
ATOM 1657 C C . ARG A 1 205 ? -15.43 -2.309 14.055 1 86.38 205 ARG A C 1
ATOM 1659 O O . ARG A 1 205 ? -16.312 -1.598 13.594 1 86.38 205 ARG A O 1
ATOM 1666 N N . GLN A 1 206 ? -14.242 -1.899 14.328 1 85.81 206 GLN A N 1
ATOM 1667 C CA . GLN A 1 206 ? -13.914 -0.492 14.125 1 85.81 206 GLN A CA 1
ATOM 1668 C C . GLN A 1 206 ? -13.852 -0.15 12.641 1 85.81 206 GLN A C 1
ATOM 1670 O O . GLN A 1 206 ? -14.234 0.947 12.227 1 85.81 206 GLN A O 1
ATOM 1675 N N . LEU A 1 207 ? -13.281 -1.055 11.828 1 87.56 207 LEU A N 1
ATOM 1676 C CA . LEU A 1 207 ? -13.266 -0.822 10.391 1 87.56 207 LEU A CA 1
ATOM 1677 C C . LEU A 1 207 ? -14.688 -0.765 9.836 1 87.56 207 LEU A C 1
ATOM 1679 O O . LEU A 1 207 ? -14.984 0.072 8.977 1 87.56 207 LEU A O 1
ATOM 1683 N N . LEU A 1 208 ? -15.539 -1.678 10.312 1 84.94 208 LEU A N 1
ATOM 1684 C CA . LEU A 1 208 ? -16.938 -1.672 9.898 1 84.94 208 LEU A CA 1
ATOM 1685 C C . LEU A 1 208 ? -17.609 -0.348 10.258 1 84.94 208 LEU A C 1
ATOM 1687 O O . LEU A 1 208 ? -18.344 0.218 9.445 1 84.94 208 LEU A O 1
ATOM 1691 N N . LYS A 1 209 ? -17.406 0.126 11.438 1 82.56 209 LYS A N 1
ATOM 1692 C CA . LYS A 1 209 ? -17.938 1.417 11.859 1 82.56 209 LYS A CA 1
ATOM 1693 C C . LYS A 1 209 ? -17.422 2.543 10.969 1 82.56 209 LYS A C 1
ATOM 1695 O O . LYS A 1 209 ? -18.156 3.473 10.641 1 82.56 209 LYS A O 1
ATOM 1700 N N . PHE A 1 210 ? -16.203 2.434 10.609 1 82.88 210 PHE A N 1
ATOM 1701 C CA . PHE A 1 210 ? -15.555 3.436 9.773 1 82.88 210 PHE A CA 1
ATOM 1702 C C . PHE A 1 210 ? -16.234 3.531 8.414 1 82.88 210 PHE A C 1
ATOM 1704 O O . PHE A 1 210 ? -16.406 4.625 7.871 1 82.88 210 PHE A O 1
ATOM 1711 N N . ILE A 1 211 ? -16.688 2.369 7.875 1 82 211 ILE A N 1
ATOM 1712 C CA . ILE A 1 211 ? -17.219 2.379 6.516 1 82 211 ILE A CA 1
ATOM 1713 C C . ILE A 1 211 ? -18.75 2.441 6.562 1 82 211 ILE A C 1
ATOM 1715 O O . ILE A 1 211 ? -19.406 2.637 5.535 1 82 211 ILE A O 1
ATOM 1719 N N . GLU A 1 212 ? -19.359 1.949 7.645 1 74.75 212 GLU A N 1
ATOM 1720 C CA . GLU A 1 212 ? -20.812 1.838 7.773 1 74.75 212 GLU A CA 1
ATOM 1721 C C . GLU A 1 212 ? -21.516 3.135 7.359 1 74.75 212 GLU A C 1
ATOM 1723 O O . GLU A 1 212 ? -22.516 3.109 6.656 1 74.75 212 GLU A O 1
ATOM 1728 N N . SER A 1 213 ? -21.047 4.176 7.891 1 61.59 213 SER A N 1
ATOM 1729 C CA . SER A 1 213 ? -21.734 5.418 7.551 1 61.59 213 SER A CA 1
ATOM 1730 C C . SER A 1 213 ? -21.547 5.773 6.078 1 61.59 213 SER A C 1
ATOM 1732 O O . SER A 1 213 ? -22.203 6.676 5.562 1 61.59 213 SER A O 1
ATOM 1734 N N . ALA A 1 214 ? -20.656 5.152 5.434 1 53.56 214 ALA A N 1
ATOM 1735 C CA . ALA A 1 214 ? -20.453 5.316 3.996 1 53.56 214 ALA A CA 1
ATOM 1736 C C . ALA A 1 214 ? -21.625 4.73 3.217 1 53.56 214 ALA A C 1
ATOM 1738 O O . ALA A 1 214 ? -21.969 5.207 2.129 1 53.56 214 ALA A O 1
ATOM 1739 N N . PHE A 1 215 ? -22.25 3.631 3.75 1 49.22 215 PHE A N 1
ATOM 1740 C CA . PHE A 1 215 ? -23.281 2.873 3.037 1 49.22 215 PHE A CA 1
ATOM 1741 C C . PHE A 1 215 ? -24.656 3.174 3.598 1 49.22 215 PHE A C 1
ATOM 1743 O O . PHE A 1 215 ? -25.672 2.822 2.986 1 49.22 215 PHE A O 1
ATOM 1750 N N . THR A 1 216 ? -24.75 3.59 4.824 1 48.97 216 THR A N 1
ATOM 1751 C CA . THR A 1 216 ? -26.078 3.699 5.422 1 48.97 216 THR A CA 1
ATOM 1752 C C . THR A 1 216 ? -26.594 5.129 5.309 1 48.97 216 THR A C 1
ATOM 1754 O O . THR A 1 216 ? -25.828 6.078 5.223 1 48.97 216 THR A O 1
ATOM 1757 N N . PHE A 1 217 ? -27.922 5.285 4.824 1 43.19 217 PHE A N 1
ATOM 1758 C CA . PHE A 1 217 ? -28.812 6.43 4.652 1 43.19 217 PHE A CA 1
ATOM 1759 C C . PHE A 1 217 ? -28.828 7.293 5.91 1 43.19 217 PHE A C 1
ATOM 1761 O O . PHE A 1 217 ? -28.734 6.777 7.023 1 43.19 217 PHE A O 1
ATOM 1768 N N . GLU A 1 218 ? -28.188 8.57 6.062 1 40.19 218 GLU A N 1
ATOM 1769 C CA . GLU A 1 218 ? -28.781 9.469 7.043 1 40.19 218 GLU A CA 1
ATOM 1770 C C . GLU A 1 218 ? -30.297 9.281 7.129 1 40.19 218 GLU A C 1
ATOM 1772 O O . GLU A 1 218 ? -31 9.398 6.125 1 40.19 218 GLU A O 1
ATOM 1777 N N . LYS A 1 219 ? -30.922 8.273 7.824 1 32.88 219 LYS A N 1
ATOM 1778 C CA . LYS A 1 219 ? -32.312 8.641 8.117 1 32.88 219 LYS A CA 1
ATOM 1779 C C . LYS A 1 219 ? -32.375 9.969 8.875 1 32.88 219 LYS A C 1
ATOM 1781 O O . LYS A 1 219 ? -31.562 10.219 9.773 1 32.88 219 LYS A O 1
ATOM 1786 N N . MET B 1 1 ? 10.766 14.648 16.016 1 52.09 1 MET B N 1
ATOM 1787 C CA . MET B 1 1 ? 11.961 14.992 15.273 1 52.09 1 MET B CA 1
ATOM 1788 C C . MET B 1 1 ? 12.641 13.75 14.711 1 52.09 1 MET B C 1
ATOM 1790 O O . MET B 1 1 ? 12.633 12.695 15.352 1 52.09 1 MET B O 1
ATOM 1794 N N . PHE B 1 2 ? 12.844 13.68 13.414 1 62.84 2 PHE B N 1
ATOM 1795 C CA . PHE B 1 2 ? 13.461 12.516 12.789 1 62.84 2 PHE B CA 1
ATOM 1796 C C . PHE B 1 2 ? 14.891 12.328 13.281 1 62.84 2 PHE B C 1
ATOM 1798 O O . PHE B 1 2 ? 15.562 13.297 13.641 1 62.84 2 PHE B O 1
ATOM 1805 N N . GLU B 1 3 ? 15.18 11.109 13.508 1 72.44 3 GLU B N 1
ATOM 1806 C CA . GLU B 1 3 ? 16.562 10.82 13.867 1 72.44 3 GLU B CA 1
ATOM 1807 C C . GLU B 1 3 ? 17.516 11.281 12.773 1 72.44 3 GLU B C 1
ATOM 1809 O O . GLU B 1 3 ? 17.297 11.023 11.594 1 72.44 3 GLU B O 1
ATOM 1814 N N . LYS B 1 4 ? 18.5 12.031 13.195 1 85.94 4 LYS B N 1
ATOM 1815 C CA . LYS B 1 4 ? 19.516 12.547 12.281 1 85.94 4 LYS B CA 1
ATOM 1816 C C . LYS B 1 4 ? 20.328 11.406 11.664 1 85.94 4 LYS B C 1
ATOM 1818 O O . LYS B 1 4 ? 20.859 10.562 12.383 1 85.94 4 LYS B O 1
ATOM 1823 N N . ARG B 1 5 ? 20.359 11.336 10.305 1 89.88 5 ARG B N 1
ATOM 1824 C CA . ARG B 1 5 ? 21.047 10.266 9.594 1 89.88 5 ARG B CA 1
ATOM 1825 C C . ARG B 1 5 ? 22.188 10.828 8.742 1 89.88 5 ARG B C 1
ATOM 1827 O O . ARG B 1 5 ? 22.625 10.195 7.781 1 89.88 5 ARG B O 1
ATOM 1834 N N . TYR B 1 6 ? 22.547 12.016 9.102 1 95.44 6 TYR B N 1
ATOM 1835 C CA . TYR B 1 6 ? 23.672 12.656 8.414 1 95.44 6 TYR B CA 1
ATOM 1836 C C . TYR B 1 6 ? 24.688 13.188 9.406 1 95.44 6 TYR B C 1
ATOM 1838 O O . TYR B 1 6 ? 24.391 13.336 10.594 1 95.44 6 TYR B O 1
ATOM 1846 N N . LYS B 1 7 ? 25.891 13.422 8.945 1 96.19 7 LYS B N 1
ATOM 1847 C CA . LYS B 1 7 ? 26.984 13.883 9.797 1 96.19 7 LYS B CA 1
ATOM 1848 C C . LYS B 1 7 ? 26.938 15.398 9.969 1 96.19 7 LYS B C 1
ATOM 1850 O O . LYS B 1 7 ? 26.219 16.094 9.25 1 96.19 7 LYS B O 1
ATOM 1855 N N . GLU B 1 8 ? 27.688 15.875 10.875 1 95.38 8 GLU B N 1
ATOM 1856 C CA . GLU B 1 8 ? 27.719 17.297 11.211 1 95.38 8 GLU B CA 1
ATOM 1857 C C . GLU B 1 8 ? 28.109 18.141 10.008 1 95.38 8 GLU B C 1
ATOM 1859 O O . GLU B 1 8 ? 27.625 19.266 9.836 1 95.38 8 GLU B O 1
ATOM 1864 N N . ALA B 1 9 ? 28.969 17.625 9.211 1 96.12 9 ALA B N 1
ATOM 1865 C CA . ALA B 1 9 ? 29.422 18.359 8.039 1 96.12 9 ALA B CA 1
ATOM 1866 C C . ALA B 1 9 ? 28.266 18.703 7.109 1 96.12 9 ALA B C 1
ATOM 1868 O O . ALA B 1 9 ? 28.25 19.766 6.492 1 96.12 9 ALA B O 1
ATOM 1869 N N . PHE B 1 10 ? 27.328 17.797 6.965 1 96.81 10 PHE B N 1
ATOM 1870 C CA . PHE B 1 10 ? 26.156 18.031 6.141 1 96.81 10 PHE B CA 1
ATOM 1871 C C . PHE B 1 10 ? 25.266 19.109 6.762 1 96.81 10 PHE B C 1
ATOM 1873 O O . PHE B 1 10 ? 24.703 19.938 6.051 1 96.81 10 PHE B O 1
ATOM 1880 N N . GLU B 1 11 ? 25.156 19.062 8.039 1 93.81 11 GLU B N 1
ATOM 1881 C CA . GLU B 1 11 ? 24.391 20.047 8.766 1 93.81 11 GLU B CA 1
ATOM 1882 C C . GLU B 1 11 ? 24.938 21.453 8.531 1 93.81 11 GLU B C 1
ATOM 1884 O O . GLU B 1 11 ? 24.188 22.438 8.523 1 93.81 11 GLU B O 1
ATOM 1889 N N . ARG B 1 12 ? 26.25 21.516 8.336 1 95.12 12 ARG B N 1
ATOM 1890 C CA . ARG B 1 12 ? 26.922 22.797 8.195 1 95.12 12 ARG B CA 1
ATOM 1891 C C . ARG B 1 12 ? 26.953 23.266 6.742 1 95.12 12 ARG B C 1
ATOM 1893 O O . ARG B 1 12 ? 27.312 24.391 6.449 1 95.12 12 ARG B O 1
ATOM 1900 N N . ALA B 1 13 ? 26.594 22.391 5.879 1 95.69 13 ALA B N 1
ATOM 1901 C CA . ALA B 1 13 ? 26.609 22.75 4.461 1 95.69 13 ALA B CA 1
ATOM 1902 C C . ALA B 1 13 ? 25.531 23.797 4.152 1 95.69 13 ALA B C 1
ATOM 1904 O O . ALA B 1 13 ? 24.578 23.969 4.926 1 95.69 13 ALA B O 1
ATOM 1905 N N . THR B 1 14 ? 25.703 24.547 3.102 1 95.56 14 THR B N 1
ATOM 1906 C CA . THR B 1 14 ? 24.719 25.531 2.693 1 95.56 14 THR B CA 1
ATOM 1907 C C . THR B 1 14 ? 23.406 24.859 2.293 1 95.56 14 THR B C 1
ATOM 1909 O O . THR B 1 14 ? 23.406 23.719 1.832 1 95.56 14 THR B O 1
ATOM 1912 N N . ASP B 1 15 ? 22.328 25.516 2.391 1 95 15 ASP B N 1
ATOM 1913 C CA . ASP B 1 15 ? 21.016 24.984 2.033 1 95 15 ASP B CA 1
ATOM 1914 C C . ASP B 1 15 ? 20.969 24.609 0.555 1 95 15 ASP B C 1
ATOM 1916 O O . ASP B 1 15 ? 20.359 23.594 0.191 1 95 15 ASP B O 1
ATOM 1920 N N . GLU B 1 16 ? 21.578 25.375 -0.191 1 95.31 16 GLU B N 1
ATOM 1921 C CA . GLU B 1 16 ? 21.625 25.109 -1.624 1 95.31 16 GLU B CA 1
ATOM 1922 C C . GLU B 1 16 ? 22.281 23.766 -1.912 1 95.31 16 GLU B C 1
ATOM 1924 O O . GLU B 1 16 ? 21.797 22.984 -2.727 1 95.31 16 GLU B O 1
ATOM 1929 N N . ARG B 1 17 ? 23.406 23.547 -1.257 1 95.75 17 ARG B N 1
ATOM 1930 C CA . ARG B 1 17 ? 24.125 22.281 -1.427 1 95.75 17 ARG B CA 1
ATOM 1931 C C . ARG B 1 17 ? 23.297 21.109 -0.916 1 95.75 17 ARG B C 1
ATOM 1933 O O . ARG B 1 17 ? 23.203 20.078 -1.58 1 95.75 17 ARG B O 1
ATOM 1940 N N . LYS B 1 18 ? 22.766 21.281 0.243 1 96.5 18 LYS B N 1
ATOM 1941 C CA . LYS B 1 18 ? 21.922 20.234 0.813 1 96.5 18 LYS B CA 1
ATOM 1942 C C . LYS B 1 18 ? 20.766 19.875 -0.128 1 96.5 18 LYS B C 1
ATOM 1944 O O . LYS B 1 18 ? 20.547 18.703 -0.417 1 96.5 18 LYS B O 1
ATOM 1949 N N . GLU B 1 19 ? 20.094 20.906 -0.638 1 95.12 19 GLU B N 1
ATOM 1950 C CA . GLU B 1 19 ? 18.938 20.703 -1.503 1 95.12 19 GLU B CA 1
ATOM 1951 C C . GLU B 1 19 ? 19.344 20.016 -2.809 1 95.12 19 GLU B C 1
ATOM 1953 O O . GLU B 1 19 ? 18.625 19.156 -3.311 1 95.12 19 GLU B O 1
ATOM 1958 N N . LYS B 1 20 ? 20.422 20.406 -3.299 1 96.31 20 LYS B N 1
ATOM 1959 C CA . LYS B 1 20 ? 20.891 19.812 -4.547 1 96.31 20 LYS B CA 1
ATOM 1960 C C . LYS B 1 20 ? 21.188 18.328 -4.371 1 96.31 20 LYS B C 1
ATOM 1962 O O . LYS B 1 20 ? 20.766 17.5 -5.184 1 96.31 20 LYS B O 1
ATOM 1967 N N . ILE B 1 21 ? 21.891 18.016 -3.299 1 97.19 21 ILE B N 1
ATOM 1968 C CA . ILE B 1 21 ? 22.234 16.625 -3.02 1 97.19 21 ILE B CA 1
ATOM 1969 C C . ILE B 1 21 ? 20.969 15.797 -2.842 1 97.19 21 ILE B C 1
ATOM 1971 O O . ILE B 1 21 ? 20.844 14.719 -3.422 1 97.19 21 ILE B O 1
ATOM 1975 N N . LEU B 1 22 ? 20.078 16.344 -2.098 1 95.62 22 LEU B N 1
ATOM 1976 C CA . LEU B 1 22 ? 18.859 15.609 -1.796 1 95.62 22 LEU B CA 1
ATOM 1977 C C . LEU B 1 22 ? 17.984 15.477 -3.037 1 95.62 22 LEU B C 1
ATOM 1979 O O . LEU B 1 22 ? 17.391 14.414 -3.275 1 95.62 22 LEU B O 1
ATOM 1983 N N . GLU B 1 23 ? 17.906 16.5 -3.828 1 94.25 23 GLU B N 1
ATOM 1984 C CA . GLU B 1 23 ? 17.125 16.453 -5.059 1 94.25 23 GLU B CA 1
ATOM 1985 C C . GLU B 1 23 ? 17.672 15.391 -6.016 1 94.25 23 GLU B C 1
ATOM 1987 O O . GLU B 1 23 ? 16.906 14.609 -6.59 1 94.25 23 GLU B O 1
ATOM 1992 N N . VAL B 1 24 ? 18.953 15.359 -6.176 1 96 24 VAL B N 1
ATOM 1993 C CA . VAL B 1 24 ? 19.594 14.383 -7.051 1 96 24 VAL B CA 1
ATOM 1994 C C . VAL B 1 24 ? 19.406 12.977 -6.48 1 96 24 VAL B C 1
ATOM 1996 O O . VAL B 1 24 ? 19.109 12.039 -7.219 1 96 24 VAL B O 1
ATOM 1999 N N . GLY B 1 25 ? 19.625 12.891 -5.141 1 95.62 25 GLY B N 1
ATOM 2000 C CA . GLY B 1 25 ? 19.422 11.609 -4.484 1 95.62 25 GLY B CA 1
ATOM 2001 C C . GLY B 1 25 ? 18.016 11.062 -4.664 1 95.62 25 GLY B C 1
ATOM 2002 O O . GLY B 1 25 ? 17.844 9.898 -5.027 1 95.62 25 GLY B O 1
ATOM 2003 N N . ILE B 1 26 ? 17.062 11.93 -4.477 1 92.81 26 ILE B N 1
ATOM 2004 C CA . ILE B 1 26 ? 15.656 11.547 -4.594 1 92.81 26 ILE B CA 1
ATOM 2005 C C . ILE B 1 26 ? 15.367 11.07 -6.02 1 92.81 26 ILE B C 1
ATOM 2007 O O . ILE B 1 26 ? 14.75 10.023 -6.215 1 92.81 26 ILE B O 1
ATOM 2011 N N . LYS B 1 27 ? 15.812 11.781 -6.957 1 92.75 27 LYS B N 1
ATOM 2012 C CA . LYS B 1 27 ? 15.602 11.422 -8.352 1 92.75 27 LYS B CA 1
ATOM 2013 C C . LYS B 1 27 ? 16.234 10.07 -8.68 1 92.75 27 LYS B C 1
ATOM 2015 O O . LYS B 1 27 ? 15.625 9.227 -9.336 1 92.75 27 LYS B O 1
ATOM 2020 N N . GLU B 1 28 ? 17.453 9.906 -8.227 1 94.5 28 GLU B N 1
ATOM 2021 C CA . GLU B 1 28 ? 18.172 8.664 -8.492 1 94.5 28 GLU B CA 1
ATOM 2022 C C . GLU B 1 28 ? 17.5 7.477 -7.824 1 94.5 28 GLU B C 1
ATOM 2024 O O . GLU B 1 28 ? 17.25 6.449 -8.461 1 94.5 28 GLU B O 1
ATOM 2029 N N . PHE B 1 29 ? 17.156 7.602 -6.574 1 91.62 29 PHE B N 1
ATOM 2030 C CA . PHE B 1 29 ? 16.516 6.527 -5.828 1 91.62 29 PHE B CA 1
ATOM 2031 C C . PHE B 1 29 ? 15.141 6.223 -6.391 1 91.62 29 PHE B C 1
ATOM 2033 O O . PHE B 1 29 ? 14.727 5.062 -6.441 1 91.62 29 PHE B O 1
ATOM 2040 N N . ALA B 1 30 ? 14.461 7.242 -6.773 1 88.56 30 ALA B N 1
ATOM 2041 C CA . ALA B 1 30 ? 13.117 7.059 -7.32 1 88.56 30 ALA B CA 1
ATOM 2042 C C . ALA B 1 30 ? 13.164 6.344 -8.664 1 88.56 30 ALA B C 1
ATOM 2044 O O . ALA B 1 30 ? 12.281 5.539 -8.984 1 88.56 30 ALA B O 1
ATOM 2045 N N . SER B 1 31 ? 14.18 6.59 -9.406 1 88 31 SER B N 1
ATOM 2046 C CA . SER B 1 31 ? 14.289 6.047 -10.758 1 88 31 SER B CA 1
ATOM 2047 C C . SER B 1 31 ? 14.867 4.637 -10.742 1 88 31 SER B C 1
ATOM 2049 O O . SER B 1 31 ? 14.383 3.756 -11.461 1 88 31 SER B O 1
ATOM 2051 N N . LYS B 1 32 ? 15.844 4.406 -9.844 1 87.69 32 LYS B N 1
ATOM 2052 C CA . LYS B 1 32 ? 16.594 3.154 -9.914 1 87.69 32 LYS B CA 1
ATOM 2053 C C . LYS B 1 32 ? 16.203 2.215 -8.781 1 87.69 32 LYS B C 1
ATOM 2055 O O . LYS B 1 32 ? 16.484 1.013 -8.836 1 87.69 32 LYS B O 1
ATOM 2060 N N . GLY B 1 33 ? 15.547 2.834 -7.797 1 84.38 33 GLY B N 1
ATOM 2061 C CA . GLY B 1 33 ? 15.344 2.062 -6.582 1 84.38 33 GLY B CA 1
ATOM 2062 C C . GLY B 1 33 ? 16.531 2.094 -5.648 1 84.38 33 GLY B C 1
ATOM 2063 O O . GLY B 1 33 ? 17.625 2.514 -6.043 1 84.38 33 GLY B O 1
ATOM 2064 N N . TYR B 1 34 ? 16.312 1.645 -4.477 1 83.88 34 TYR B N 1
ATOM 2065 C CA . TYR B 1 34 ? 17.359 1.697 -3.455 1 83.88 34 TYR B CA 1
ATOM 2066 C C . TYR B 1 34 ? 18.531 0.795 -3.826 1 83.88 34 TYR B C 1
ATOM 2068 O O . TYR B 1 34 ? 19.688 1.205 -3.738 1 83.88 34 TYR B O 1
ATOM 2076 N N . GLU B 1 35 ? 18.234 -0.389 -4.195 1 81.06 35 GLU B N 1
ATOM 2077 C CA . GLU B 1 35 ? 19.281 -1.389 -4.438 1 81.06 35 GLU B CA 1
ATOM 2078 C C . GLU B 1 35 ? 20.156 -1.001 -5.625 1 81.06 35 GLU B C 1
ATOM 2080 O O . GLU B 1 35 ? 21.375 -1.104 -5.555 1 81.06 35 GLU B O 1
ATOM 2085 N N . LYS B 1 36 ? 19.641 -0.516 -6.641 1 86.81 36 LYS B N 1
ATOM 2086 C CA . LYS B 1 36 ? 20.375 -0.272 -7.887 1 86.81 36 LYS B CA 1
ATOM 2087 C C . LYS B 1 36 ? 20.953 1.137 -7.91 1 86.81 36 LYS B C 1
ATOM 2089 O O . LYS B 1 36 ? 21.844 1.428 -8.711 1 86.81 36 LYS B O 1
ATOM 2094 N N . ALA B 1 37 ? 20.391 2.002 -7.074 1 91.38 37 ALA B N 1
ATOM 2095 C CA . ALA B 1 37 ? 20.938 3.359 -7.023 1 91.38 37 ALA B CA 1
ATOM 2096 C C . ALA B 1 37 ? 22.406 3.352 -6.637 1 91.38 37 ALA B C 1
ATOM 2098 O O . ALA B 1 37 ? 22.844 2.51 -5.848 1 91.38 37 ALA B O 1
ATOM 2099 N N . ASN B 1 38 ? 23.156 4.273 -7.219 1 92.62 38 ASN B N 1
ATOM 2100 C CA . ASN B 1 38 ? 24.594 4.367 -7.02 1 92.62 38 ASN B CA 1
ATOM 2101 C C . ASN B 1 38 ? 25 5.699 -6.391 1 92.62 38 ASN B C 1
ATOM 2103 O O . ASN B 1 38 ? 24.781 6.758 -6.98 1 92.62 38 ASN B O 1
ATOM 2107 N N . ILE B 1 39 ? 25.578 5.605 -5.297 1 94.38 39 ILE B N 1
ATOM 2108 C CA . ILE B 1 39 ? 25.938 6.801 -4.535 1 94.38 39 ILE B CA 1
ATOM 2109 C C . ILE B 1 39 ? 27 7.598 -5.289 1 94.38 39 ILE B C 1
ATOM 2111 O O . ILE B 1 39 ? 27.031 8.828 -5.211 1 94.38 39 ILE B O 1
ATOM 2115 N N . ASN B 1 40 ? 27.844 6.898 -6.09 1 95.56 40 ASN B N 1
ATOM 2116 C CA . ASN B 1 40 ? 28.844 7.594 -6.906 1 95.56 40 ASN B CA 1
ATOM 2117 C C . ASN B 1 40 ? 28.172 8.453 -7.98 1 95.56 40 ASN B C 1
ATOM 2119 O O . ASN B 1 40 ? 28.625 9.57 -8.25 1 95.56 40 ASN B O 1
ATOM 2123 N N . ILE B 1 41 ? 27.188 7.969 -8.531 1 96.25 41 ILE B N 1
ATOM 2124 C CA . ILE B 1 41 ? 26.438 8.695 -9.547 1 96.25 41 ILE B CA 1
ATOM 2125 C C . ILE B 1 41 ? 25.75 9.898 -8.914 1 96.25 41 ILE B C 1
ATOM 2127 O O . ILE B 1 41 ? 25.734 10.992 -9.5 1 96.25 41 ILE B O 1
ATOM 2131 N N . ILE B 1 42 ? 25.156 9.711 -7.738 1 97.38 42 ILE B N 1
ATOM 2132 C CA . ILE B 1 42 ? 24.484 10.805 -7.031 1 97.38 42 ILE B CA 1
ATOM 2133 C C . ILE B 1 42 ? 25.484 11.914 -6.738 1 97.38 42 ILE B C 1
ATOM 2135 O O . ILE B 1 42 ? 25.203 13.094 -6.961 1 97.38 42 ILE B O 1
ATOM 2139 N N . ALA B 1 43 ? 26.641 11.523 -6.254 1 97.75 43 ALA B N 1
ATOM 2140 C CA . ALA B 1 43 ? 27.688 12.508 -5.961 1 97.75 43 ALA B CA 1
ATOM 2141 C C . ALA B 1 43 ? 28.062 13.297 -7.215 1 97.75 43 ALA B C 1
ATOM 2143 O O . ALA B 1 43 ? 28.094 14.531 -7.191 1 97.75 43 ALA B O 1
ATOM 2144 N N . LYS B 1 44 ? 28.297 12.617 -8.273 1 97.62 44 LYS B N 1
ATOM 2145 C CA . LYS B 1 44 ? 28.688 13.234 -9.539 1 97.62 44 LYS B CA 1
ATOM 2146 C C . LYS B 1 44 ? 27.609 14.203 -10.023 1 97.62 44 LYS B C 1
ATOM 2148 O O . LYS B 1 44 ? 27.906 15.352 -10.375 1 97.62 44 LYS B O 1
ATOM 2153 N N . LYS B 1 45 ? 26.422 13.836 -10.016 1 97.12 45 LYS B N 1
ATOM 2154 C CA . LYS B 1 45 ? 25.312 14.664 -10.492 1 97.12 45 LYS B CA 1
ATOM 2155 C C . LYS B 1 45 ? 25.078 15.859 -9.578 1 97.12 45 LYS B C 1
ATOM 2157 O O . LYS B 1 45 ? 24.625 16.906 -10.031 1 97.12 45 LYS B O 1
ATOM 2162 N N . ALA B 1 46 ? 25.375 15.641 -8.312 1 97.38 46 ALA B N 1
ATOM 2163 C CA . ALA B 1 46 ? 25.219 16.719 -7.336 1 97.38 46 ALA B CA 1
ATOM 2164 C C . ALA B 1 46 ? 26.391 17.688 -7.395 1 97.38 46 ALA B C 1
ATOM 2166 O O . ALA B 1 46 ? 26.375 18.734 -6.754 1 97.38 46 ALA B O 1
ATOM 2167 N N . GLY B 1 47 ? 27.453 17.266 -8.062 1 97.25 47 GLY B N 1
ATOM 2168 C CA . GLY B 1 47 ? 28.594 18.141 -8.25 1 97.25 47 GLY B CA 1
ATOM 2169 C C . GLY B 1 47 ? 29.562 18.125 -7.082 1 97.25 47 GLY B C 1
ATOM 2170 O O . GLY B 1 47 ? 30.188 19.141 -6.766 1 97.25 47 GLY B O 1
ATOM 2171 N N . ILE B 1 48 ? 29.609 17.031 -6.402 1 97.19 48 ILE B N 1
ATOM 2172 C CA . ILE B 1 48 ? 30.547 16.906 -5.297 1 97.19 48 ILE B CA 1
ATOM 2173 C C . ILE B 1 48 ? 31.375 15.625 -5.457 1 97.19 48 ILE B C 1
ATOM 2175 O O . ILE B 1 48 ? 31.016 14.742 -6.242 1 97.19 48 ILE B O 1
ATOM 2179 N N . SER B 1 49 ? 32.469 15.57 -4.727 1 96.56 49 SER B N 1
ATOM 2180 C CA . SER B 1 49 ? 33.312 14.367 -4.758 1 96.56 49 SER B CA 1
ATOM 2181 C C . SER B 1 49 ? 32.688 13.25 -3.928 1 96.56 49 SER B C 1
ATOM 2183 O O . SER B 1 49 ? 31.906 13.508 -3.006 1 96.56 49 SER B O 1
ATOM 2185 N N . ILE B 1 50 ? 33.094 12.016 -4.219 1 96.69 50 ILE B N 1
ATOM 2186 C CA . ILE B 1 50 ? 32.625 10.859 -3.459 1 96.69 50 ILE B CA 1
ATOM 2187 C C . ILE B 1 50 ? 33.156 10.945 -2.027 1 96.69 50 ILE B C 1
ATOM 2189 O O . ILE B 1 50 ? 32.469 10.516 -1.088 1 96.69 50 ILE B O 1
ATOM 2193 N N . GLY B 1 51 ? 34.312 11.516 -1.853 1 96.62 51 GLY B N 1
ATOM 2194 C CA . GLY B 1 51 ? 34.875 11.719 -0.522 1 96.62 51 GLY B CA 1
ATOM 2195 C C . GLY B 1 51 ? 34.031 12.633 0.34 1 96.62 51 GLY B C 1
ATOM 2196 O O . GLY B 1 51 ? 33.75 12.336 1.509 1 96.62 51 GLY B O 1
ATOM 2197 N N . LEU B 1 52 ? 33.594 13.711 -0.238 1 97.06 52 LEU B N 1
ATOM 2198 C CA . LEU B 1 52 ? 32.75 14.641 0.482 1 97.06 52 LEU B CA 1
ATOM 2199 C C . LEU B 1 52 ? 31.406 14 0.798 1 97.06 52 LEU B C 1
ATOM 2201 O O . LEU B 1 52 ? 30.828 14.219 1.872 1 97.06 52 LEU B O 1
ATOM 2205 N N . MET B 1 53 ? 30.828 13.219 -0.113 1 97.88 53 MET B N 1
ATOM 2206 C CA . MET B 1 53 ? 29.578 12.5 0.138 1 97.88 53 MET B CA 1
ATOM 2207 C C . MET B 1 53 ? 29.688 11.641 1.394 1 97.88 53 MET B C 1
ATOM 2209 O O . MET B 1 53 ? 28.797 11.664 2.242 1 97.88 53 MET B O 1
ATOM 2213 N N . TYR B 1 54 ? 30.844 11.047 1.517 1 96.88 54 TYR B N 1
ATOM 2214 C CA . TYR B 1 54 ? 31.031 10.156 2.658 1 96.88 54 TYR B CA 1
ATOM 2215 C C . TYR B 1 54 ? 31.359 10.953 3.918 1 96.88 54 TYR B C 1
ATOM 2217 O O . TYR B 1 54 ? 31.266 10.422 5.031 1 96.88 54 TYR B O 1
ATOM 2225 N N . LYS B 1 55 ? 31.766 12.234 3.746 1 97.44 55 LYS B N 1
ATOM 2226 C CA . LYS B 1 55 ? 31.859 13.133 4.891 1 97.44 55 LYS B CA 1
ATOM 2227 C C . LYS B 1 55 ? 30.484 13.523 5.398 1 97.44 55 LYS B C 1
ATOM 2229 O O . LYS B 1 55 ? 30.312 13.828 6.582 1 97.44 55 LYS B O 1
ATOM 2234 N N . TYR B 1 56 ? 29.531 13.516 4.465 1 97.81 56 TYR B N 1
ATOM 2235 C CA . TYR B 1 56 ? 28.156 13.898 4.801 1 97.81 56 TYR B CA 1
ATOM 2236 C C . TYR B 1 56 ? 27.375 12.703 5.324 1 97.81 56 TYR B C 1
ATOM 2238 O O . TYR B 1 56 ? 26.609 12.828 6.285 1 97.81 56 TYR B O 1
ATOM 2246 N N . PHE B 1 57 ? 27.547 11.531 4.66 1 97.88 57 PHE B N 1
ATOM 2247 C CA . PHE B 1 57 ? 26.766 10.336 4.953 1 97.88 57 PHE B CA 1
ATOM 2248 C C . PHE B 1 57 ? 27.672 9.125 5.133 1 97.88 57 PHE B C 1
ATOM 2250 O O . PHE B 1 57 ? 28.562 8.883 4.312 1 97.88 57 PHE B O 1
ATOM 2257 N N . SER B 1 58 ? 27.438 8.336 6.184 1 95.94 58 SER B N 1
ATOM 2258 C CA . SER B 1 58 ? 28.25 7.152 6.441 1 95.94 58 SER B CA 1
ATOM 2259 C C . SER B 1 58 ? 27.938 6.039 5.441 1 95.94 58 SER B C 1
ATOM 2261 O O . SER B 1 58 ? 28.828 5.254 5.086 1 95.94 58 SER B O 1
ATOM 2263 N N . THR B 1 59 ? 26.656 5.992 5.078 1 93.56 59 THR B N 1
ATOM 2264 C CA . THR B 1 59 ? 26.234 4.914 4.195 1 93.56 59 THR B CA 1
ATOM 2265 C C . THR B 1 59 ? 25.219 5.422 3.178 1 93.56 59 THR B C 1
ATOM 2267 O O . THR B 1 59 ? 24.656 6.508 3.34 1 93.56 59 THR B O 1
ATOM 2270 N N . LYS B 1 60 ? 24.969 4.613 2.174 1 92.81 60 LYS B N 1
ATOM 2271 C CA . LYS B 1 60 ? 23.906 4.883 1.209 1 92.81 60 LYS B CA 1
ATOM 2272 C C . LYS B 1 60 ? 22.547 4.969 1.899 1 92.81 60 LYS B C 1
ATOM 2274 O O . LYS B 1 60 ? 21.703 5.789 1.525 1 92.81 60 LYS B O 1
ATOM 2279 N N . GLU B 1 61 ? 22.422 4.168 2.914 1 89.25 61 GLU B N 1
ATOM 2280 C CA . GLU B 1 61 ? 21.172 4.133 3.668 1 89.25 61 GLU B CA 1
ATOM 2281 C C . GLU B 1 61 ? 20.922 5.469 4.363 1 89.25 61 GLU B C 1
ATOM 2283 O O . GLU B 1 61 ? 19.781 5.945 4.395 1 89.25 61 GLU B O 1
ATOM 2288 N N . ASP B 1 62 ? 21.891 6 4.879 1 93.06 62 ASP B N 1
ATOM 2289 C CA . ASP B 1 62 ? 21.75 7.289 5.551 1 93.06 62 ASP B CA 1
ATOM 2290 C C . ASP B 1 62 ? 21.266 8.367 4.578 1 93.06 62 ASP B C 1
ATOM 2292 O O . ASP B 1 62 ? 20.375 9.156 4.91 1 93.06 62 ASP B O 1
ATOM 2296 N N . LEU B 1 63 ? 21.906 8.375 3.441 1 94.81 63 LEU B N 1
ATOM 2297 C CA . LEU B 1 63 ? 21.484 9.32 2.42 1 94.81 63 LEU B CA 1
ATOM 2298 C C . LEU B 1 63 ? 20.031 9.047 2.008 1 94.81 63 LEU B C 1
ATOM 2300 O O . LEU B 1 63 ? 19.234 9.977 1.903 1 94.81 63 LEU B O 1
ATOM 2304 N N . PHE B 1 64 ? 19.719 7.84 1.826 1 91.44 64 PHE B N 1
ATOM 2305 C CA . PHE B 1 64 ? 18.375 7.43 1.42 1 91.44 64 PHE B CA 1
ATOM 2306 C C . PHE B 1 64 ? 17.344 7.887 2.439 1 91.44 64 PHE B C 1
ATOM 2308 O O . PHE B 1 64 ? 16.344 8.516 2.08 1 91.44 64 PHE B O 1
ATOM 2315 N N . ILE B 1 65 ? 17.594 7.609 3.684 1 88.31 65 ILE B N 1
ATOM 2316 C CA . ILE B 1 65 ? 16.656 7.961 4.75 1 88.31 65 ILE B CA 1
ATOM 2317 C C . ILE B 1 65 ? 16.516 9.477 4.836 1 88.31 65 ILE B C 1
ATOM 2319 O O . ILE B 1 65 ? 15.422 10 5.043 1 88.31 65 ILE B O 1
ATOM 2323 N N . THR B 1 66 ? 17.594 10.172 4.672 1 92.19 66 THR B N 1
ATOM 2324 C CA . THR B 1 66 ? 17.562 11.625 4.711 1 92.19 66 THR B CA 1
ATOM 2325 C C . THR B 1 66 ? 16.719 12.172 3.564 1 92.19 66 THR B C 1
ATOM 2327 O O . THR B 1 66 ? 15.961 13.133 3.742 1 92.19 66 THR B O 1
ATOM 2330 N N . CYS B 1 67 ? 16.844 11.602 2.375 1 91.88 67 CYS B N 1
ATOM 2331 C CA . CYS B 1 67 ? 16.016 11.977 1.235 1 91.88 67 CYS B CA 1
ATOM 2332 C C . CYS B 1 67 ? 14.531 11.781 1.551 1 91.88 67 CYS B C 1
ATOM 2334 O O . CYS B 1 67 ? 13.711 12.656 1.277 1 91.88 67 CYS B O 1
ATOM 2336 N N . ILE B 1 68 ? 14.211 10.734 2.141 1 87.44 68 ILE B N 1
ATOM 2337 C CA . ILE B 1 68 ? 12.836 10.406 2.488 1 87.44 68 ILE B CA 1
ATOM 2338 C C . ILE B 1 68 ? 12.305 11.398 3.521 1 87.44 68 ILE B C 1
ATOM 2340 O O . ILE B 1 68 ? 11.188 11.891 3.402 1 87.44 68 ILE B O 1
ATOM 2344 N N . GLN B 1 69 ? 13.109 11.594 4.512 1 86.81 69 GLN B N 1
ATOM 2345 C CA . GLN B 1 69 ? 12.719 12.508 5.574 1 86.81 69 GLN B CA 1
ATOM 2346 C C . GLN B 1 69 ? 12.438 13.906 5.02 1 86.81 69 GLN B C 1
ATOM 2348 O O . GLN B 1 69 ? 11.547 14.602 5.504 1 86.81 69 GLN B O 1
ATOM 2353 N N . ARG B 1 70 ? 13.227 14.305 4.051 1 87.5 70 ARG B N 1
ATOM 2354 C CA . ARG B 1 70 ? 12.984 15.594 3.41 1 87.5 70 ARG B CA 1
ATOM 2355 C C . ARG B 1 70 ? 11.609 15.633 2.758 1 87.5 70 ARG B C 1
ATOM 2357 O O . ARG B 1 70 ? 10.906 16.641 2.855 1 87.5 70 ARG B O 1
ATOM 2364 N N . GLY B 1 71 ? 11.266 14.594 2.033 1 83.12 71 GLY B N 1
ATOM 2365 C CA . GLY B 1 71 ? 9.945 14.508 1.439 1 83.12 71 GLY B CA 1
ATOM 2366 C C . GLY B 1 71 ? 8.828 14.516 2.465 1 83.12 71 GLY B C 1
ATOM 2367 O O . GLY B 1 71 ? 7.805 15.18 2.277 1 83.12 71 GLY B O 1
ATOM 2368 N N . MET B 1 72 ? 8.992 13.828 3.555 1 83.81 72 MET B N 1
ATOM 2369 C CA . MET B 1 72 ? 8 13.758 4.629 1 83.81 72 MET B CA 1
ATOM 2370 C C . MET B 1 72 ? 7.805 15.125 5.273 1 83.81 72 MET B C 1
ATOM 2372 O O . MET B 1 72 ? 6.688 15.477 5.668 1 83.81 72 MET B O 1
ATOM 2376 N N . SER B 1 73 ? 8.93 15.836 5.359 1 83.81 73 SER B N 1
ATOM 2377 C CA . SER B 1 73 ? 8.836 17.156 5.969 1 83.81 73 SER B CA 1
ATOM 2378 C C . SER B 1 73 ? 7.938 18.078 5.152 1 83.81 73 SER B C 1
ATOM 2380 O O . SER B 1 73 ? 7.18 18.875 5.715 1 83.81 73 SER B O 1
ATOM 2382 N N . ILE B 1 74 ? 7.98 17.969 3.895 1 81.44 74 ILE B N 1
ATOM 2383 C CA . ILE B 1 74 ? 7.137 18.766 3.012 1 81.44 74 ILE B CA 1
ATOM 2384 C C . ILE B 1 74 ? 5.672 18.422 3.238 1 81.44 74 ILE B C 1
ATOM 2386 O O . ILE B 1 74 ? 4.824 19.312 3.373 1 81.44 74 ILE B O 1
ATOM 2390 N N . LEU B 1 75 ? 5.383 17.172 3.342 1 81.56 75 LEU B N 1
ATOM 2391 C CA . LEU B 1 75 ? 4.023 16.688 3.584 1 81.56 75 LEU B CA 1
ATOM 2392 C C . LEU B 1 75 ? 3.533 17.125 4.961 1 81.56 75 LEU B C 1
ATOM 2394 O O . LEU B 1 75 ? 2.395 17.578 5.105 1 81.56 75 LEU B O 1
ATOM 2398 N N . ASP B 1 76 ? 4.406 16.984 5.895 1 83.69 76 ASP B N 1
ATOM 2399 C CA . ASP B 1 76 ? 4.066 17.297 7.277 1 83.69 76 ASP B CA 1
ATOM 2400 C C . ASP B 1 76 ? 3.693 18.781 7.426 1 83.69 76 ASP B C 1
ATOM 2402 O O . ASP B 1 76 ? 2.762 19.109 8.156 1 83.69 76 ASP B O 1
ATOM 2406 N N . ASP B 1 77 ? 4.449 19.609 6.738 1 85.5 77 ASP B N 1
ATOM 2407 C CA . ASP B 1 77 ? 4.164 21.031 6.812 1 85.5 77 ASP B CA 1
ATOM 2408 C C . ASP B 1 77 ? 2.773 21.344 6.266 1 85.5 77 ASP B C 1
ATOM 2410 O O . ASP B 1 77 ? 2.039 22.156 6.848 1 85.5 77 ASP B O 1
ATOM 2414 N N . ALA B 1 78 ? 2.416 20.734 5.219 1 85.38 78 ALA B N 1
ATOM 2415 C CA . ALA B 1 78 ? 1.106 20.953 4.605 1 85.38 78 ALA B CA 1
ATOM 2416 C C . ALA B 1 78 ? -0.008 20.422 5.5 1 85.38 78 ALA B C 1
ATOM 2418 O O . ALA B 1 78 ? -1.059 21.047 5.641 1 85.38 78 ALA B O 1
ATOM 2419 N N . ILE B 1 79 ? 0.19 19.344 6.164 1 88.19 79 ILE B N 1
ATOM 2420 C CA . ILE B 1 79 ? -0.775 18.688 7.043 1 88.19 79 ILE B CA 1
ATOM 2421 C C . ILE B 1 79 ? -0.98 19.531 8.297 1 88.19 79 ILE B C 1
ATOM 2423 O O . ILE B 1 79 ? -2.111 19.703 8.758 1 88.19 79 ILE B O 1
ATOM 2427 N N . ASP B 1 80 ? 0.127 20.031 8.773 1 90 80 ASP B N 1
ATOM 2428 C CA . ASP B 1 80 ? 0.069 20.812 10 1 90 80 ASP B CA 1
ATOM 2429 C C . ASP B 1 80 ? -0.855 22.016 9.844 1 90 80 ASP B C 1
ATOM 2431 O O . ASP B 1 80 ? -1.645 22.328 10.742 1 90 80 ASP B O 1
ATOM 2435 N N . GLU B 1 81 ? -0.749 22.656 8.766 1 91.69 81 GLU B N 1
ATOM 2436 C CA . GLU B 1 81 ? -1.587 23.812 8.516 1 91.69 81 GLU B CA 1
ATOM 2437 C C . GLU B 1 81 ? -3.068 23.453 8.531 1 91.69 81 GLU B C 1
ATOM 2439 O O . GLU B 1 81 ? -3.893 24.203 9.062 1 91.69 81 GLU B O 1
ATOM 2444 N N . ILE B 1 82 ? -3.42 22.344 7.996 1 93.75 82 ILE B N 1
ATOM 2445 C CA . ILE B 1 82 ? -4.805 21.891 7.914 1 93.75 82 ILE B CA 1
ATOM 2446 C C . ILE B 1 82 ? -5.297 21.484 9.297 1 93.75 82 ILE B C 1
ATOM 2448 O O . ILE B 1 82 ? -6.375 21.891 9.727 1 93.75 82 ILE B O 1
ATOM 2452 N N . LEU B 1 83 ? -4.465 20.734 10.055 1 93.06 83 LEU B N 1
ATOM 2453 C CA . LEU B 1 83 ? -4.887 20.141 11.312 1 93.06 83 LEU B CA 1
ATOM 2454 C C . LEU B 1 83 ? -4.973 21.188 12.414 1 93.06 83 LEU B C 1
ATOM 2456 O O . LEU B 1 83 ? -5.715 21.016 13.391 1 93.06 83 LEU B O 1
ATOM 2460 N N . GLN B 1 84 ? -4.262 22.266 12.281 1 91.25 84 GLN B N 1
ATOM 2461 C CA . GLN B 1 84 ? -4.246 23.312 13.289 1 91.25 84 GLN B CA 1
ATOM 2462 C C . GLN B 1 84 ? -5.375 24.312 13.062 1 91.25 84 GLN B C 1
ATOM 2464 O O . GLN B 1 84 ? -5.598 25.203 13.891 1 91.25 84 GLN B O 1
ATOM 2469 N N . SER B 1 85 ? -6.105 24.156 11.984 1 91.75 85 SER B N 1
ATOM 2470 C CA . SER B 1 85 ? -7.227 25.047 11.719 1 91.75 85 SER B CA 1
ATOM 2471 C C . SER B 1 85 ? -8.383 24.781 12.68 1 91.75 85 SER B C 1
ATOM 2473 O O . SER B 1 85 ? -8.391 23.781 13.383 1 91.75 85 SER B O 1
ATOM 2475 N N . ASP B 1 86 ? -9.367 25.719 12.656 1 89.62 86 ASP B N 1
ATOM 2476 C CA . ASP B 1 86 ? -10.547 25.578 13.5 1 89.62 86 ASP B CA 1
ATOM 2477 C C . ASP B 1 86 ? -11.688 24.906 12.75 1 89.62 86 ASP B C 1
ATOM 2479 O O . ASP B 1 86 ? -12.836 24.922 13.195 1 89.62 86 ASP B O 1
ATOM 2483 N N . ASP B 1 87 ? -11.375 24.312 11.695 1 90.19 87 ASP B N 1
ATOM 2484 C CA . ASP B 1 87 ? -12.383 23.641 10.875 1 90.19 87 ASP B CA 1
ATOM 2485 C C . ASP B 1 87 ? -12.906 22.375 11.562 1 90.19 87 ASP B C 1
ATOM 2487 O O . ASP B 1 87 ? -12.227 21.797 12.414 1 90.19 87 ASP B O 1
ATOM 2491 N N . LYS B 1 88 ? -14.18 22.047 11.195 1 87.38 88 LYS B N 1
ATOM 2492 C CA . LYS B 1 88 ? -14.695 20.75 11.617 1 87.38 88 LYS B CA 1
ATOM 2493 C C . LYS B 1 88 ? -13.891 19.609 11.008 1 87.38 88 LYS B C 1
ATOM 2495 O O . LYS B 1 88 ? -13.234 19.797 9.984 1 87.38 88 LYS B O 1
ATOM 2500 N N . LEU B 1 89 ? -13.945 18.469 11.609 1 86.56 89 LEU B N 1
ATOM 2501 C CA . LEU B 1 89 ? -13.125 17.328 11.227 1 86.56 89 LEU B CA 1
ATOM 2502 C C . LEU B 1 89 ? -13.344 16.969 9.766 1 86.56 89 LEU B C 1
ATOM 2504 O O . LEU B 1 89 ? -12.383 16.672 9.047 1 86.56 89 LEU B O 1
ATOM 2508 N N . ILE B 1 90 ? -14.609 17.031 9.352 1 84.81 90 ILE B N 1
ATOM 2509 C CA . ILE B 1 90 ? -14.93 16.625 7.984 1 84.81 90 ILE B CA 1
ATOM 2510 C C . ILE B 1 90 ? -14.312 17.609 6.992 1 84.81 90 ILE B C 1
ATOM 2512 O O . ILE B 1 90 ? -13.891 17.219 5.902 1 84.81 90 ILE B O 1
ATOM 2516 N N . VAL B 1 91 ? -14.289 18.875 7.328 1 89.5 91 VAL B N 1
ATOM 2517 C CA . VAL B 1 91 ? -13.68 19.891 6.48 1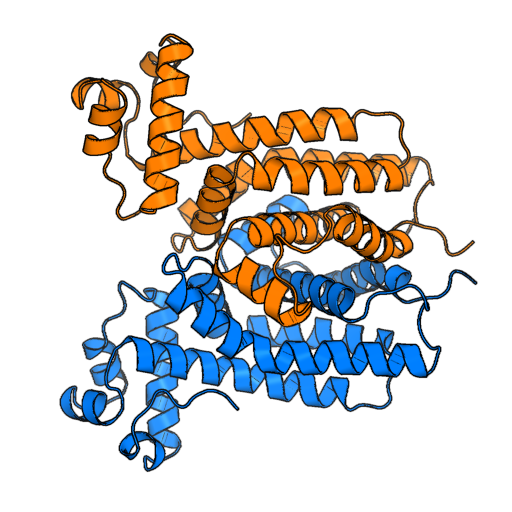 89.5 91 VAL B CA 1
ATOM 2518 C C . VAL B 1 91 ? -12.164 19.703 6.449 1 89.5 91 VAL B C 1
ATOM 2520 O O . VAL B 1 91 ? -11.539 19.828 5.391 1 89.5 91 VAL B O 1
ATOM 2523 N N . LYS B 1 92 ? -11.602 19.406 7.57 1 91.56 92 LYS B N 1
ATOM 2524 C CA . LYS B 1 92 ? -10.18 19.094 7.629 1 91.56 92 LYS B CA 1
ATOM 2525 C C . LYS B 1 92 ? -9.844 17.875 6.758 1 91.56 92 LYS B C 1
ATOM 2527 O O . LYS B 1 92 ? -8.836 17.875 6.051 1 91.56 92 LYS B O 1
ATOM 2532 N N . ALA B 1 93 ? -10.711 16.844 6.828 1 90.19 93 ALA B N 1
ATOM 2533 C CA . ALA B 1 93 ? -10.516 15.648 6.004 1 90.19 93 ALA B CA 1
ATOM 2534 C C . ALA B 1 93 ? -10.539 16 4.52 1 90.19 93 ALA B C 1
ATOM 2536 O O . ALA B 1 93 ? -9.703 15.516 3.75 1 90.19 93 ALA B O 1
ATOM 2537 N N . GLU B 1 94 ? -11.492 16.828 4.148 1 91.06 94 GLU B N 1
ATOM 2538 C CA . GLU B 1 94 ? -11.578 17.25 2.754 1 91.06 94 GLU B CA 1
ATOM 2539 C C . GLU B 1 94 ? -10.297 17.938 2.307 1 91.06 94 GLU B C 1
ATOM 2541 O O . GLU B 1 94 ? -9.758 17.625 1.241 1 91.06 94 GLU B O 1
ATOM 2546 N N . LYS B 1 95 ? -9.844 18.891 3.092 1 93.12 95 LYS B N 1
ATOM 2547 C CA . LYS B 1 95 ? -8.617 19.625 2.775 1 93.12 95 LYS B CA 1
ATOM 2548 C C . LYS B 1 95 ? -7.418 18.672 2.699 1 93.12 95 LYS B C 1
ATOM 2550 O O . LYS B 1 95 ? -6.551 18.828 1.839 1 93.12 95 LYS B O 1
ATOM 2555 N N . LEU B 1 96 ? -7.402 17.703 3.594 1 93.25 96 LEU B N 1
ATOM 2556 C CA . LEU B 1 96 ? -6.32 16.734 3.607 1 93.25 96 LEU B CA 1
ATOM 2557 C C . LEU B 1 96 ? -6.312 15.906 2.322 1 93.25 96 LEU B C 1
ATOM 2559 O O . LEU B 1 96 ? -5.258 15.695 1.72 1 93.25 96 LEU B O 1
ATOM 2563 N N . ILE B 1 97 ? -7.453 15.438 1.926 1 92.88 97 ILE B N 1
ATOM 2564 C CA . ILE B 1 97 ? -7.574 14.633 0.714 1 92.88 97 ILE B CA 1
ATOM 2565 C C . ILE B 1 97 ? -7.105 15.445 -0.492 1 92.88 97 ILE B C 1
ATOM 2567 O O . ILE B 1 97 ? -6.312 14.969 -1.302 1 92.88 97 ILE B O 1
ATOM 2571 N N . ARG B 1 98 ? -7.531 16.656 -0.595 1 92.06 98 ARG B N 1
ATOM 2572 C CA . ARG B 1 98 ? -7.164 17.516 -1.709 1 92.06 98 ARG B CA 1
ATOM 2573 C C . ARG B 1 98 ? -5.664 17.781 -1.729 1 92.06 98 ARG B C 1
ATOM 2575 O O . ARG B 1 98 ? -5.031 17.719 -2.787 1 92.06 98 ARG B O 1
ATOM 2582 N N . THR B 1 99 ? -5.164 18.109 -0.6 1 91.19 99 THR B N 1
ATOM 2583 C CA . THR B 1 99 ? -3.738 18.391 -0.481 1 91.19 99 THR B CA 1
ATOM 2584 C C . THR B 1 99 ? -2.92 17.156 -0.857 1 91.19 99 THR B C 1
ATOM 2586 O O . THR B 1 99 ? -1.893 17.266 -1.528 1 91.19 99 THR B O 1
ATOM 2589 N N . THR B 1 100 ? -3.352 15.984 -0.394 1 89.12 100 THR B N 1
ATOM 2590 C CA . THR B 1 100 ? -2.682 14.727 -0.723 1 89.12 100 THR B CA 1
ATOM 2591 C C . THR B 1 100 ? -2.635 14.523 -2.234 1 89.12 100 THR B C 1
ATOM 2593 O O . THR B 1 100 ? -1.585 14.188 -2.787 1 89.12 100 THR B O 1
ATOM 2596 N N . CYS B 1 101 ? -3.711 14.742 -2.896 1 87.94 101 CYS B N 1
ATOM 2597 C CA . CYS B 1 101 ? -3.777 14.602 -4.348 1 87.94 101 CYS B CA 1
ATOM 2598 C C . CYS B 1 101 ? -2.811 15.555 -5.035 1 87.94 101 CYS B C 1
ATOM 2600 O O . CYS B 1 101 ? -2.061 15.156 -5.926 1 87.94 101 CYS B O 1
ATOM 2602 N N . GLN B 1 102 ? -2.77 16.75 -4.582 1 88.25 102 GLN B N 1
ATOM 2603 C CA . GLN B 1 102 ? -1.942 17.797 -5.195 1 88.25 102 GLN B CA 1
ATOM 2604 C C . GLN B 1 102 ? -0.458 17.5 -4.98 1 88.25 102 GLN B C 1
ATOM 2606 O O . GLN B 1 102 ? 0.338 17.594 -5.914 1 88.25 102 GLN B O 1
ATOM 2611 N N . LEU B 1 103 ? -0.137 17.141 -3.818 1 86.5 103 LEU B N 1
ATOM 2612 C CA . LEU B 1 103 ? 1.262 16.906 -3.48 1 86.5 103 LEU B CA 1
ATOM 2613 C C . LEU B 1 103 ? 1.782 15.648 -4.164 1 86.5 103 LEU B C 1
ATOM 2615 O O . LEU B 1 103 ? 2.955 15.578 -4.539 1 86.5 103 LEU B O 1
ATOM 2619 N N . SER B 1 104 ? 0.923 14.633 -4.25 1 87 104 SER B N 1
ATOM 2620 C CA . SER B 1 104 ? 1.332 13.398 -4.91 1 87 104 SER B CA 1
ATOM 2621 C C . SER B 1 104 ? 1.742 13.648 -6.359 1 87 104 SER B C 1
ATOM 2623 O O . SER B 1 104 ? 2.682 13.031 -6.859 1 87 104 SER B O 1
ATOM 2625 N N . GLN B 1 105 ? 1.08 14.555 -7 1 84.12 105 GLN B N 1
ATOM 2626 C CA . GLN B 1 105 ? 1.387 14.883 -8.391 1 84.12 105 GLN B CA 1
ATOM 2627 C C . GLN B 1 105 ? 2.646 15.742 -8.484 1 84.12 105 GLN B C 1
ATOM 2629 O O . GLN B 1 105 ? 3.486 15.523 -9.359 1 84.12 105 GLN B O 1
ATOM 2634 N N . ARG B 1 106 ? 2.805 16.656 -7.555 1 84.25 106 ARG B N 1
ATOM 2635 C CA . ARG B 1 106 ? 3.93 17.578 -7.555 1 84.25 106 ARG B CA 1
ATOM 2636 C C . ARG B 1 106 ? 5.215 16.891 -7.109 1 84.25 106 ARG B C 1
ATOM 2638 O O . ARG B 1 106 ? 6.285 17.156 -7.656 1 84.25 106 ARG B O 1
ATOM 2645 N N . ASP B 1 107 ? 5.113 16.031 -6.145 1 86.44 107 ASP B N 1
ATOM 2646 C CA . ASP B 1 107 ? 6.266 15.398 -5.523 1 86.44 107 ASP B CA 1
ATOM 2647 C C . ASP B 1 107 ? 6.234 13.883 -5.73 1 86.44 107 ASP B C 1
ATOM 2649 O O . ASP B 1 107 ? 6.395 13.117 -4.777 1 86.44 107 ASP B O 1
ATOM 2653 N N . ALA B 1 108 ? 6.098 13.516 -6.949 1 87.75 108 ALA B N 1
ATOM 2654 C CA . ALA B 1 108 ? 5.875 12.117 -7.32 1 87.75 108 ALA B CA 1
ATOM 2655 C C . ALA B 1 108 ? 7.059 11.25 -6.91 1 87.75 108 ALA B C 1
ATOM 2657 O O . ALA B 1 108 ? 6.879 10.102 -6.488 1 87.75 108 ALA B O 1
ATOM 2658 N N . ASN B 1 109 ? 8.227 11.773 -6.996 1 89 109 ASN B N 1
ATOM 2659 C CA . ASN B 1 109 ? 9.422 10.992 -6.691 1 89 109 ASN B CA 1
ATOM 2660 C C . ASN B 1 109 ? 9.461 10.57 -5.227 1 89 109 ASN B C 1
ATOM 2662 O O . ASN B 1 109 ? 9.898 9.469 -4.902 1 89 109 ASN B O 1
ATOM 2666 N N . TYR B 1 110 ? 8.984 11.414 -4.395 1 86.88 110 TYR B N 1
ATOM 2667 C CA . TYR B 1 110 ? 8.938 11.07 -2.977 1 86.88 110 TYR B CA 1
ATOM 2668 C C . TYR B 1 110 ? 7.98 9.914 -2.727 1 86.88 110 TYR B C 1
ATOM 2670 O O . TYR B 1 110 ? 8.266 9.023 -1.92 1 86.88 110 TYR B O 1
ATOM 2678 N N . VAL B 1 111 ? 6.879 9.93 -3.377 1 87.5 111 VAL B N 1
ATOM 2679 C CA . VAL B 1 111 ? 5.867 8.891 -3.215 1 87.5 111 VAL B CA 1
ATOM 2680 C C . VAL B 1 111 ? 6.418 7.551 -3.703 1 87.5 111 VAL B C 1
ATOM 2682 O O . VAL B 1 111 ? 6.211 6.52 -3.061 1 87.5 111 VAL B O 1
ATOM 2685 N N . LYS B 1 112 ? 7.156 7.617 -4.73 1 88.19 112 LYS B N 1
ATOM 2686 C CA . LYS B 1 112 ? 7.773 6.406 -5.262 1 88.19 112 LYS B CA 1
ATOM 2687 C C . LYS B 1 112 ? 8.773 5.82 -4.273 1 88.19 112 LYS B C 1
ATOM 2689 O O . LYS B 1 112 ? 8.836 4.602 -4.09 1 88.19 112 LYS B O 1
ATOM 2694 N N . LEU B 1 113 ? 9.562 6.711 -3.664 1 87.25 113 LEU B N 1
ATOM 2695 C CA . LEU B 1 113 ? 10.523 6.262 -2.66 1 87.25 113 LEU B CA 1
ATOM 2696 C C . LEU B 1 113 ? 9.805 5.625 -1.473 1 87.25 113 LEU B C 1
ATOM 2698 O O . LEU B 1 113 ? 10.258 4.609 -0.942 1 87.25 113 LEU B O 1
ATOM 2702 N N . TYR B 1 114 ? 8.648 6.184 -1.153 1 85.38 114 TYR B N 1
ATOM 2703 C CA . TYR B 1 114 ? 7.844 5.652 -0.057 1 85.38 114 TYR B CA 1
ATOM 2704 C C . TYR B 1 114 ? 7.355 4.242 -0.371 1 85.38 114 TYR B C 1
ATOM 2706 O O . TYR B 1 114 ? 7.484 3.336 0.455 1 85.38 114 TYR B O 1
ATOM 2714 N N . ASN B 1 115 ? 6.828 4.086 -1.492 1 87.56 115 ASN B N 1
ATOM 2715 C CA . ASN B 1 115 ? 6.316 2.783 -1.9 1 87.56 115 ASN B CA 1
ATOM 2716 C C . ASN B 1 115 ? 7.406 1.717 -1.871 1 87.56 115 ASN B C 1
ATOM 2718 O O . ASN B 1 115 ? 7.152 0.574 -1.487 1 87.56 115 ASN B O 1
ATOM 2722 N N . GLU B 1 116 ? 8.578 2.146 -2.232 1 81.75 116 GLU B N 1
ATOM 2723 C CA . GLU B 1 116 ? 9.711 1.224 -2.223 1 81.75 116 GLU B CA 1
ATOM 2724 C C . GLU B 1 116 ? 10.008 0.736 -0.808 1 81.75 116 GLU B C 1
ATOM 2726 O O . GLU B 1 116 ? 10.281 -0.448 -0.598 1 81.75 116 GLU B O 1
ATOM 2731 N N . ILE B 1 117 ? 9.898 1.561 0.131 1 84.25 117 ILE B N 1
ATOM 2732 C CA . ILE B 1 117 ? 10.234 1.267 1.519 1 84.25 117 ILE B CA 1
ATOM 2733 C C . ILE B 1 117 ? 9.211 0.305 2.109 1 84.25 117 ILE B C 1
ATOM 2735 O O . ILE B 1 117 ? 9.539 -0.517 2.969 1 84.25 117 ILE B O 1
ATOM 2739 N N . THR B 1 118 ? 8.016 0.369 1.578 1 87.44 118 THR B N 1
ATOM 2740 C CA . THR B 1 118 ? 6.945 -0.439 2.154 1 87.44 118 THR B CA 1
ATOM 2741 C C . THR B 1 118 ? 7.184 -1.922 1.885 1 87.44 118 THR B C 1
ATOM 2743 O O . THR B 1 118 ? 6.598 -2.781 2.549 1 87.44 118 THR B O 1
ATOM 2746 N N . SER B 1 119 ? 8.055 -2.217 0.911 1 81.5 119 SER B N 1
ATOM 2747 C CA . SER B 1 119 ? 8.32 -3.609 0.567 1 81.5 119 SER B CA 1
ATOM 2748 C C . SER B 1 119 ? 9.641 -4.086 1.172 1 81.5 119 SER B C 1
ATOM 2750 O O . SER B 1 119 ? 10.148 -5.145 0.808 1 81.5 119 SER B O 1
ATOM 2752 N N . GLU B 1 120 ? 10.133 -3.24 2.088 1 79.38 120 GLU B N 1
ATOM 2753 C CA . GLU B 1 120 ? 11.383 -3.604 2.75 1 79.38 120 GLU B CA 1
ATOM 2754 C C . GLU B 1 120 ? 11.242 -4.914 3.516 1 79.38 120 GLU B C 1
ATOM 2756 O O . GLU B 1 120 ? 10.266 -5.109 4.25 1 79.38 120 GLU B O 1
ATOM 2761 N N . ARG B 1 121 ? 12.219 -5.816 3.334 1 76.75 121 ARG B N 1
ATOM 2762 C CA . ARG B 1 121 ? 12.117 -7.168 3.879 1 76.75 121 ARG B CA 1
ATOM 2763 C C . ARG B 1 121 ? 12.922 -7.301 5.168 1 76.75 121 ARG B C 1
ATOM 2765 O O . ARG B 1 121 ? 12.727 -8.25 5.934 1 76.75 121 ARG B O 1
ATOM 2772 N N . ASP B 1 122 ? 13.914 -6.375 5.324 1 79.56 122 ASP B N 1
ATOM 2773 C CA . ASP B 1 122 ? 14.633 -6.336 6.594 1 79.56 122 ASP B CA 1
ATOM 2774 C C . ASP B 1 122 ? 13.773 -5.719 7.691 1 79.56 122 ASP B C 1
ATOM 2776 O O . ASP B 1 122 ? 13.438 -4.531 7.637 1 79.56 122 ASP B O 1
ATOM 2780 N N . SER B 1 123 ? 13.445 -6.566 8.625 1 82.12 123 SER B N 1
ATOM 2781 C CA . SER B 1 123 ? 12.5 -6.168 9.664 1 82.12 123 SER B CA 1
ATOM 2782 C C . SER B 1 123 ? 13 -4.957 10.438 1 82.12 123 SER B C 1
ATOM 2784 O O . SER B 1 123 ? 12.219 -4.062 10.773 1 82.12 123 SER B O 1
ATOM 2786 N N . GLU B 1 124 ? 14.25 -4.918 10.758 1 83.75 124 GLU B N 1
ATOM 2787 C CA . GLU B 1 124 ? 14.812 -3.803 11.516 1 83.75 124 GLU B CA 1
ATOM 2788 C C . GLU B 1 124 ? 14.766 -2.51 10.703 1 83.75 124 GLU B C 1
ATOM 2790 O O . GLU B 1 124 ? 14.391 -1.458 11.227 1 83.75 124 GLU B O 1
ATOM 2795 N N . LYS B 1 125 ? 15.109 -2.635 9.492 1 83.12 125 LYS B N 1
ATOM 2796 C CA . LYS B 1 125 ? 15.055 -1.468 8.617 1 83.12 125 LYS B CA 1
ATOM 2797 C C . LYS B 1 125 ? 13.617 -1.002 8.414 1 83.12 125 LYS B C 1
ATOM 2799 O O . LYS B 1 125 ? 13.336 0.198 8.445 1 83.12 125 LYS B O 1
ATOM 2804 N N . ALA B 1 126 ? 12.797 -1.951 8.227 1 83.38 126 ALA B N 1
ATOM 2805 C CA . ALA B 1 126 ? 11.383 -1.637 8.031 1 83.38 126 ALA B CA 1
ATOM 2806 C C . ALA B 1 126 ? 10.828 -0.861 9.219 1 83.38 126 ALA B C 1
ATOM 2808 O O . ALA B 1 126 ? 10.094 0.116 9.047 1 83.38 126 ALA B O 1
ATOM 2809 N N . MET B 1 127 ? 11.164 -1.305 10.367 1 84.19 127 MET B N 1
ATOM 2810 C CA . MET B 1 127 ? 10.719 -0.634 11.586 1 84.19 127 MET B CA 1
ATOM 2811 C C . MET B 1 127 ? 11.273 0.785 11.664 1 84.19 127 MET B C 1
ATOM 2813 O O . MET B 1 127 ? 10.547 1.723 11.992 1 84.19 127 MET B O 1
ATOM 2817 N N . GLU B 1 128 ? 12.492 0.907 11.391 1 82.44 128 GLU B N 1
ATOM 2818 C CA . GLU B 1 128 ? 13.133 2.217 11.422 1 82.44 128 GLU B CA 1
ATOM 2819 C C . GLU B 1 128 ? 12.469 3.184 10.453 1 82.44 128 GLU B C 1
ATOM 2821 O O . GLU B 1 128 ? 12.211 4.34 10.797 1 82.44 128 GLU B O 1
ATOM 2826 N N . PHE B 1 129 ? 12.172 2.711 9.312 1 82.38 129 PHE B N 1
ATOM 2827 C CA . PHE B 1 129 ? 11.523 3.531 8.297 1 82.38 129 PHE B CA 1
ATOM 2828 C C . PHE B 1 129 ? 10.109 3.916 8.727 1 82.38 129 PHE B C 1
ATOM 2830 O O . PHE B 1 129 ? 9.719 5.082 8.625 1 82.38 129 PHE B O 1
ATOM 2837 N N . ALA B 1 130 ? 9.43 2.932 9.227 1 85.25 130 ALA B N 1
ATOM 2838 C CA . ALA B 1 130 ? 8.055 3.186 9.664 1 85.25 130 ALA B CA 1
ATOM 2839 C C . ALA B 1 130 ? 8.016 4.25 10.758 1 85.25 130 ALA B C 1
ATOM 2841 O O . ALA B 1 130 ? 7.184 5.16 10.719 1 85.25 130 ALA B O 1
ATOM 2842 N N . LYS B 1 131 ? 8.898 4.164 11.656 1 83.38 131 LYS B N 1
ATOM 2843 C CA . LYS B 1 131 ? 8.969 5.133 12.742 1 83.38 131 LYS B CA 1
ATOM 2844 C C . LYS B 1 131 ? 9.305 6.523 12.227 1 83.38 131 LYS B C 1
ATOM 2846 O O . LYS B 1 131 ? 8.703 7.516 12.641 1 83.38 131 LYS B O 1
ATOM 2851 N N . ALA B 1 132 ? 10.242 6.531 11.383 1 77.69 132 ALA B N 1
ATOM 2852 C CA . ALA B 1 132 ? 10.703 7.801 10.836 1 77.69 132 ALA B CA 1
ATOM 2853 C C . ALA B 1 132 ? 9.602 8.484 10.031 1 77.69 132 ALA B C 1
ATOM 2855 O O . ALA B 1 132 ? 9.469 9.711 10.062 1 77.69 132 ALA B O 1
ATOM 2856 N N . ILE B 1 133 ? 8.828 7.734 9.359 1 81.25 133 ILE B N 1
ATOM 2857 C CA . ILE B 1 133 ? 7.863 8.266 8.398 1 81.25 133 ILE B CA 1
ATOM 2858 C C . ILE B 1 133 ? 6.535 8.531 9.102 1 81.25 133 ILE B C 1
ATOM 2860 O O . ILE B 1 133 ? 5.922 9.578 8.914 1 81.25 133 ILE B O 1
ATOM 2864 N N . GLU B 1 134 ? 6.125 7.613 9.961 1 84.38 134 GLU B N 1
ATOM 2865 C CA . GLU B 1 134 ? 4.754 7.629 10.453 1 84.38 134 GLU B CA 1
ATOM 2866 C C . GLU B 1 134 ? 4.676 8.242 11.852 1 84.38 134 GLU B C 1
ATOM 2868 O O . GLU B 1 134 ? 3.598 8.617 12.312 1 84.38 134 GLU B O 1
ATOM 2873 N N . GLY B 1 135 ? 5.746 8.305 12.531 1 84.44 135 GLY B N 1
ATOM 2874 C CA . GLY B 1 135 ? 5.727 8.672 13.945 1 84.44 135 GLY B CA 1
ATOM 2875 C C . GLY B 1 135 ? 5.039 10 14.203 1 84.44 135 GLY B C 1
ATOM 2876 O O . GLY B 1 135 ? 4.102 10.07 15 1 84.44 135 GLY B O 1
ATOM 2877 N N . GLU B 1 136 ? 5.375 11 13.508 1 84 136 GLU B N 1
ATOM 2878 C CA . GLU B 1 136 ? 4.828 12.336 13.742 1 84 136 GLU B CA 1
ATOM 2879 C C . GLU B 1 136 ? 3.434 12.477 13.148 1 84 136 GLU B C 1
ATOM 2881 O O . GLU B 1 136 ? 2.525 13.008 13.789 1 84 136 GLU B O 1
ATOM 2886 N N . THR B 1 137 ? 3.266 11.938 12 1 88.38 137 THR B N 1
ATOM 2887 C CA . THR B 1 137 ? 1.988 12.047 11.305 1 88.38 137 THR B CA 1
ATOM 2888 C C . THR B 1 137 ? 0.884 11.344 12.078 1 88.38 137 THR B C 1
ATOM 2890 O O . THR B 1 137 ? -0.22 11.875 12.227 1 88.38 137 THR B O 1
ATOM 2893 N N . SER B 1 138 ? 1.229 10.195 12.586 1 92.56 138 SER B N 1
ATOM 2894 C CA . SER B 1 138 ? 0.246 9.445 13.359 1 92.56 138 SER B CA 1
ATOM 2895 C C . SER B 1 138 ? -0.207 10.219 14.594 1 92.56 138 SER B C 1
ATOM 2897 O O . SER B 1 138 ? -1.401 10.281 14.891 1 92.56 138 SER B O 1
ATOM 2899 N N . LYS B 1 139 ? 0.706 10.852 15.258 1 91.5 139 LYS B N 1
ATOM 2900 C CA . LYS B 1 139 ? 0.382 11.633 16.453 1 91.5 139 LYS B CA 1
ATOM 2901 C C . LYS B 1 139 ? -0.54 12.797 16.109 1 91.5 139 LYS B C 1
ATOM 2903 O O . LYS B 1 139 ? -1.491 13.078 16.828 1 91.5 139 LYS B O 1
ATOM 2908 N N . LYS B 1 140 ? -0.256 13.398 15.023 1 92.38 140 LYS B N 1
ATOM 2909 C CA . LYS B 1 140 ? -1.046 14.547 14.602 1 92.38 140 LYS B CA 1
ATOM 2910 C C . LYS B 1 140 ? -2.479 14.141 14.273 1 92.38 140 LYS B C 1
ATOM 2912 O O . LYS B 1 140 ? -3.432 14.789 14.711 1 92.38 140 LYS B O 1
ATOM 2917 N N . TYR B 1 141 ? -2.66 13.07 13.492 1 93.56 141 TYR B N 1
ATOM 2918 C CA . TYR B 1 141 ? -3.988 12.602 13.117 1 93.56 141 TYR B CA 1
ATOM 2919 C C . TYR B 1 141 ? -4.777 12.148 14.344 1 93.56 141 TYR B C 1
ATOM 2921 O O . TYR B 1 141 ? -5.945 12.516 14.5 1 93.56 141 TYR B O 1
ATOM 2929 N N . VAL B 1 142 ? -4.152 11.375 15.211 1 93.19 142 VAL B N 1
ATOM 2930 C CA . VAL B 1 142 ? -4.82 10.844 16.391 1 93.19 142 VAL B CA 1
ATOM 2931 C C . VAL B 1 142 ? -5.258 11.992 17.297 1 93.19 142 VAL B C 1
ATOM 2933 O O . VAL B 1 142 ? -6.387 12 17.797 1 93.19 142 VAL B O 1
ATOM 2936 N N . LYS B 1 143 ? -4.375 12.93 17.484 1 93.62 143 LYS B N 1
ATOM 2937 C CA . LYS B 1 143 ? -4.707 14.086 18.312 1 93.62 143 LYS B CA 1
ATOM 2938 C C . LYS B 1 143 ? -5.887 14.852 17.719 1 93.62 143 LYS B C 1
ATOM 2940 O O . LYS B 1 143 ? -6.793 15.266 18.453 1 93.62 143 LYS B O 1
ATOM 2945 N N . CYS B 1 144 ? -5.875 15.078 16.453 1 92.56 144 CYS B N 1
ATOM 2946 C CA . CYS B 1 144 ? -6.938 15.82 15.781 1 92.56 144 CYS B CA 1
ATOM 2947 C C . CYS B 1 144 ? -8.281 15.133 15.969 1 92.56 144 CYS B C 1
ATOM 2949 O O . CYS B 1 144 ? -9.281 15.781 16.297 1 92.56 144 CYS B O 1
ATOM 2951 N N . ILE B 1 145 ? -8.359 13.859 15.82 1 90.44 145 ILE B N 1
ATOM 2952 C CA . ILE B 1 145 ? -9.586 13.094 15.961 1 90.44 145 ILE B CA 1
ATOM 2953 C C . ILE B 1 145 ? -10.016 13.055 17.422 1 90.44 145 ILE B C 1
ATOM 2955 O O . ILE B 1 145 ? -11.203 13.203 17.734 1 90.44 145 ILE B O 1
ATOM 2959 N N . THR B 1 146 ? -9.016 12.875 18.281 1 91.12 146 THR B N 1
ATOM 2960 C CA . THR B 1 146 ? -9.297 12.867 19.719 1 91.12 146 THR B CA 1
ATOM 2961 C C . THR B 1 146 ? -9.906 14.195 20.156 1 91.12 146 THR B C 1
ATOM 2963 O O . THR B 1 146 ? -10.852 14.227 20.938 1 91.12 146 THR B O 1
ATOM 2966 N N . ASP B 1 147 ? -9.344 15.281 19.688 1 90.44 147 ASP B N 1
ATOM 2967 C CA . ASP B 1 147 ? -9.875 16.609 19.984 1 90.44 147 ASP B CA 1
ATOM 2968 C C . ASP B 1 147 ? -11.312 16.75 19.5 1 90.44 147 ASP B C 1
ATOM 2970 O O . ASP B 1 147 ? -12.164 17.312 20.188 1 90.44 147 ASP B O 1
ATOM 2974 N N . ALA B 1 148 ? -11.594 16.25 18.312 1 85.81 148 ALA B N 1
ATOM 2975 C CA . ALA B 1 148 ? -12.945 16.312 17.75 1 85.81 148 ALA B CA 1
ATOM 2976 C C . ALA B 1 148 ? -13.922 15.477 18.594 1 85.81 148 ALA B C 1
ATOM 2978 O O . ALA B 1 148 ? -15.078 15.867 18.766 1 85.81 148 ALA B O 1
ATOM 2979 N N . LEU B 1 149 ? -13.492 14.352 19.047 1 84.94 149 LEU B N 1
ATOM 2980 C CA . LEU B 1 149 ? -14.297 13.516 19.938 1 84.94 149 LEU B CA 1
ATOM 2981 C C . LEU B 1 149 ? -14.641 14.258 21.219 1 84.94 149 LEU B C 1
ATOM 2983 O O . LEU B 1 149 ? -15.797 14.234 21.656 1 84.94 149 LEU B O 1
ATOM 2987 N N . ALA B 1 150 ? -13.672 14.883 21.75 1 87.56 150 ALA B N 1
ATOM 2988 C CA . ALA B 1 150 ? -13.852 15.617 23 1 87.56 150 ALA B CA 1
ATOM 2989 C C . ALA B 1 150 ? -14.852 16.75 22.828 1 87.56 150 ALA B C 1
ATOM 2991 O O . ALA B 1 150 ? -15.617 17.062 23.75 1 87.56 150 ALA B O 1
ATOM 2992 N N . LYS B 1 151 ? -14.898 17.344 21.609 1 85.62 151 LYS B N 1
ATOM 2993 C CA . LYS B 1 151 ? -15.805 18.453 21.312 1 85.62 151 LYS B CA 1
ATOM 2994 C C . LYS B 1 151 ? -17.203 17.938 20.984 1 85.62 151 LYS B C 1
ATOM 2996 O O . LYS B 1 151 ? -18.156 18.719 20.938 1 85.62 151 LYS B O 1
ATOM 3001 N N . GLY B 1 152 ? -17.391 16.641 20.734 1 79.19 152 GLY B N 1
ATOM 3002 C CA . GLY B 1 152 ? -18.672 16.062 20.406 1 79.19 152 GLY B CA 1
ATOM 3003 C C . GLY B 1 152 ? -19.078 16.281 18.969 1 79.19 152 GLY B C 1
ATOM 3004 O O . GLY B 1 152 ? -20.25 16.172 18.609 1 79.19 152 GLY B O 1
ATOM 3005 N N . ASP B 1 153 ? -18.172 16.562 18.125 1 73.44 153 ASP B N 1
ATOM 3006 C CA . ASP B 1 153 ? -18.422 16.891 16.719 1 73.44 153 ASP B CA 1
ATOM 3007 C C . ASP B 1 153 ? -18.5 15.609 15.875 1 73.44 153 ASP B C 1
ATOM 3009 O O . ASP B 1 153 ? -18.875 15.664 14.703 1 73.44 153 ASP B O 1
ATOM 3013 N N . VAL B 1 154 ? -18.141 14.508 16.609 1 77.44 154 VAL B N 1
ATOM 3014 C CA . VAL B 1 154 ? -18.094 13.25 15.875 1 77.44 154 VAL B CA 1
ATOM 3015 C C . VAL B 1 154 ? -18.719 12.141 16.719 1 77.44 154 VAL B C 1
ATOM 3017 O O . VAL B 1 154 ? -19.062 12.352 17.875 1 77.44 154 VAL B O 1
ATOM 3020 N N . ARG B 1 155 ? -19 11.008 16.016 1 78.56 155 ARG B N 1
ATOM 3021 C CA . ARG B 1 155 ? -19.547 9.867 16.75 1 78.56 155 ARG B CA 1
ATOM 3022 C C . ARG B 1 155 ? -18.641 9.484 17.922 1 78.56 155 ARG B C 1
ATOM 3024 O O . ARG B 1 155 ? -17.406 9.531 17.812 1 78.56 155 ARG B O 1
ATOM 3031 N N . GLN B 1 156 ? -19.234 9.031 19 1 80.12 156 GLN B N 1
ATOM 3032 C CA . GLN B 1 156 ? -18.516 8.852 20.25 1 80.12 156 GLN B CA 1
ATOM 3033 C C . GLN B 1 156 ? -17.969 7.43 20.375 1 80.12 156 GLN B C 1
ATOM 3035 O O . GLN B 1 156 ? -17.156 7.148 21.25 1 80.12 156 GLN B O 1
ATOM 3040 N N . ASP B 1 157 ? -18.281 6.512 19.547 1 81 157 ASP B N 1
ATOM 3041 C CA . ASP B 1 157 ? -17.891 5.113 19.688 1 81 157 ASP B CA 1
ATOM 3042 C C . ASP B 1 157 ? -16.734 4.773 18.734 1 81 157 ASP B C 1
ATOM 3044 O O . ASP B 1 157 ? -16.469 3.6 18.469 1 81 157 ASP B O 1
ATOM 3048 N N . MET B 1 158 ? -16.062 5.809 18.375 1 83.44 158 MET B N 1
ATOM 3049 C CA . MET B 1 158 ? -14.945 5.566 17.469 1 83.44 158 MET B CA 1
ATOM 3050 C C . MET B 1 158 ? -13.625 5.508 18.234 1 83.44 158 MET B C 1
ATOM 3052 O O . MET B 1 158 ? -13.43 6.254 19.188 1 83.44 158 MET B O 1
ATOM 3056 N N . ASP B 1 159 ? -12.742 4.578 17.875 1 89 159 ASP B N 1
ATOM 3057 C CA . ASP B 1 159 ? -11.359 4.578 18.344 1 89 159 ASP B CA 1
ATOM 3058 C C . ASP B 1 159 ? -10.5 5.527 17.516 1 89 159 ASP B C 1
ATOM 3060 O O . ASP B 1 159 ? -10.266 5.289 16.328 1 89 159 ASP B O 1
ATOM 3064 N N . PRO B 1 160 ? -10.047 6.605 18.156 1 90.62 160 PRO B N 1
ATOM 3065 C CA . PRO B 1 160 ? -9.328 7.621 17.391 1 90.62 160 PRO B CA 1
ATOM 3066 C C . PRO B 1 160 ? -8.094 7.066 16.688 1 90.62 160 PRO B C 1
ATOM 3068 O O . PRO B 1 160 ? -7.754 7.5 15.578 1 90.62 160 PRO B O 1
ATOM 3071 N N . ARG B 1 161 ? -7.398 6.164 17.297 1 93.06 161 ARG B N 1
ATOM 3072 C CA . ARG B 1 161 ? -6.184 5.594 16.734 1 93.06 161 ARG B CA 1
ATOM 3073 C C . ARG B 1 161 ? -6.496 4.77 15.484 1 93.06 161 ARG B C 1
ATOM 3075 O O . ARG B 1 161 ? -5.859 4.93 14.445 1 93.06 161 ARG B O 1
ATOM 3082 N N . LEU B 1 162 ? -7.504 3.912 15.547 1 91.25 162 LEU B N 1
ATOM 3083 C CA . LEU B 1 162 ? -7.875 3.072 14.414 1 91.25 162 LEU B CA 1
ATOM 3084 C C . LEU B 1 162 ? -8.477 3.908 13.289 1 91.25 162 LEU B C 1
ATOM 3086 O O . LEU B 1 162 ? -8.203 3.66 12.109 1 91.25 162 LEU B O 1
ATOM 3090 N N . PHE B 1 163 ? -9.234 4.902 13.609 1 89.88 163 PHE B N 1
ATOM 3091 C CA . PHE B 1 163 ? -9.828 5.746 12.578 1 89.88 163 PHE B CA 1
ATOM 3092 C C . PHE B 1 163 ? -8.75 6.547 11.852 1 89.88 163 PHE B C 1
ATOM 3094 O O . PHE B 1 163 ? -8.805 6.715 10.633 1 89.88 163 PHE B O 1
ATOM 3101 N N . ALA B 1 164 ? -7.805 7.086 12.695 1 92.31 164 ALA B N 1
ATOM 3102 C CA . ALA B 1 164 ? -6.668 7.766 12.078 1 92.31 164 ALA B CA 1
ATOM 3103 C C . ALA B 1 164 ? -5.918 6.828 11.133 1 92.31 164 ALA B C 1
ATOM 3105 O O . ALA B 1 164 ? -5.539 7.223 10.031 1 92.31 164 ALA B O 1
ATOM 3106 N N . PHE B 1 165 ? -5.797 5.621 11.555 1 93.56 165 PHE B N 1
ATOM 3107 C CA . PHE B 1 165 ? -5.102 4.598 10.781 1 93.56 165 PHE B CA 1
ATOM 3108 C C . PHE B 1 165 ? -5.836 4.309 9.477 1 93.56 165 PHE B C 1
ATOM 3110 O O . PHE B 1 165 ? -5.223 4.277 8.406 1 93.56 165 PHE B O 1
ATOM 3117 N N . PHE B 1 166 ? -7.137 4.086 9.531 1 92.44 166 PHE B N 1
ATOM 3118 C CA . PHE B 1 166 ? -7.934 3.787 8.344 1 92.44 166 PHE B CA 1
ATOM 3119 C C . PHE B 1 166 ? -7.902 4.953 7.367 1 92.44 166 PHE B C 1
ATOM 3121 O O . PHE B 1 166 ? -7.746 4.75 6.16 1 92.44 166 PHE B O 1
ATOM 3128 N N . LEU B 1 167 ? -8.047 6.145 7.906 1 91.44 167 LEU B N 1
ATOM 3129 C CA . LEU B 1 167 ? -8.008 7.332 7.059 1 91.44 167 LEU B CA 1
ATOM 3130 C C . LEU B 1 167 ? -6.664 7.441 6.34 1 91.44 167 LEU B C 1
ATOM 3132 O O . LEU B 1 167 ? -6.625 7.664 5.125 1 91.44 167 LEU B O 1
ATOM 3136 N N . ASP B 1 168 ? -5.637 7.297 7.047 1 93.25 168 ASP B N 1
ATOM 3137 C CA . ASP B 1 168 ? -4.305 7.438 6.469 1 93.25 168 ASP B CA 1
ATOM 3138 C C . ASP B 1 168 ? -4.035 6.34 5.441 1 93.25 168 ASP B C 1
ATOM 3140 O O . ASP B 1 168 ? -3.303 6.555 4.473 1 93.25 168 ASP B O 1
ATOM 3144 N N . ASN B 1 169 ? -4.582 5.133 5.672 1 93.88 169 ASN B N 1
ATOM 3145 C CA . ASN B 1 169 ? -4.488 4.078 4.668 1 93.88 169 ASN B CA 1
ATOM 3146 C C . ASN B 1 169 ? -5.098 4.516 3.338 1 93.88 169 ASN B C 1
ATOM 3148 O O . ASN B 1 169 ? -4.531 4.262 2.275 1 93.88 169 ASN B O 1
ATOM 3152 N N . LEU B 1 170 ? -6.18 5.133 3.391 1 93.5 170 LEU B N 1
ATOM 3153 C CA . LEU B 1 170 ? -6.84 5.605 2.182 1 93.5 170 LEU B CA 1
ATOM 3154 C C . LEU B 1 170 ? -6.023 6.707 1.514 1 93.5 170 LEU B C 1
ATOM 3156 O O . LEU B 1 170 ? -5.895 6.734 0.287 1 93.5 170 LEU B O 1
ATOM 3160 N N . LEU B 1 171 ? -5.492 7.621 2.322 1 92.44 171 LEU B N 1
ATOM 3161 C CA . LEU B 1 171 ? -4.68 8.703 1.776 1 92.44 171 LEU B CA 1
ATOM 3162 C C . LEU B 1 171 ? -3.426 8.156 1.102 1 92.44 171 LEU B C 1
ATOM 3164 O O . LEU B 1 171 ? -3.07 8.586 0.002 1 92.44 171 LEU B O 1
ATOM 3168 N N . THR B 1 172 ? -2.785 7.219 1.766 1 91.88 172 THR B N 1
ATOM 3169 C CA . THR B 1 172 ? -1.569 6.613 1.232 1 91.88 172 THR B CA 1
ATOM 3170 C C . THR B 1 172 ? -1.857 5.887 -0.078 1 91.88 172 THR B C 1
ATOM 3172 O O . THR B 1 172 ? -1.116 6.031 -1.052 1 91.88 172 THR B O 1
ATOM 3175 N N . SER B 1 173 ? -2.908 5.117 -0.093 1 92.44 173 SER B N 1
ATOM 3176 C CA . SER B 1 173 ? -3.271 4.406 -1.314 1 92.44 173 SER B CA 1
ATOM 3177 C C . SER B 1 173 ? -3.568 5.379 -2.453 1 92.44 173 SER B C 1
ATOM 3179 O O . SER B 1 173 ? -3.25 5.102 -3.611 1 92.44 173 SER B O 1
ATOM 3181 N N . LEU B 1 174 ? -4.211 6.449 -2.139 1 90.25 174 LEU B N 1
ATOM 3182 C CA . LEU B 1 174 ? -4.496 7.469 -3.145 1 90.25 174 LEU B CA 1
ATOM 3183 C C . LEU B 1 174 ? -3.205 8.062 -3.699 1 90.25 174 LEU B C 1
ATOM 3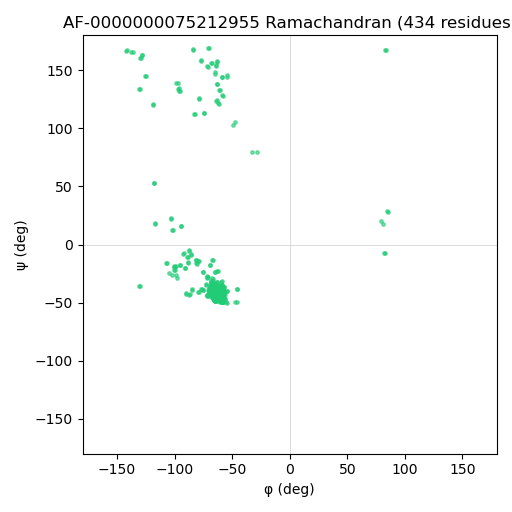185 O O . LEU B 1 174 ? -3.072 8.242 -4.91 1 90.25 174 LEU B O 1
ATOM 3189 N N . GLN B 1 175 ? -2.285 8.352 -2.822 1 90.25 175 GLN B N 1
ATOM 3190 C CA . GLN B 1 175 ? -0.991 8.867 -3.266 1 90.25 175 GLN B CA 1
ATOM 3191 C C . GLN B 1 175 ? -0.314 7.887 -4.223 1 90.25 175 GLN B C 1
ATOM 3193 O O . GLN B 1 175 ? 0.168 8.281 -5.285 1 90.25 175 GLN B O 1
ATOM 3198 N N . PHE B 1 176 ? -0.321 6.648 -3.828 1 91.25 176 PHE B N 1
ATOM 3199 C CA . PHE B 1 176 ? 0.299 5.617 -4.652 1 91.25 176 PHE B CA 1
ATOM 3200 C C . PHE B 1 176 ? -0.385 5.527 -6.012 1 91.25 176 PHE B C 1
ATOM 3202 O O . PHE B 1 176 ? 0.273 5.312 -7.031 1 91.25 176 PHE B O 1
ATOM 3209 N N . SER B 1 177 ? -1.645 5.691 -6.039 1 90.56 177 SER B N 1
ATOM 3210 C CA . SER B 1 177 ? -2.42 5.574 -7.273 1 90.56 177 SER B CA 1
ATOM 3211 C C . SER B 1 177 ? -2.041 6.66 -8.273 1 90.56 177 SER B C 1
ATOM 3213 O O . SER B 1 177 ? -2.17 6.473 -9.484 1 90.56 177 SER B O 1
ATOM 3215 N N . PHE B 1 178 ? -1.504 7.773 -7.82 1 87.31 178 PHE B N 1
ATOM 3216 C CA . PHE B 1 178 ? -1.138 8.875 -8.703 1 87.31 178 PHE B CA 1
ATOM 3217 C C . PHE B 1 178 ? 0.284 8.703 -9.227 1 87.31 178 PHE B C 1
ATOM 3219 O O . PHE B 1 178 ? 0.668 9.32 -10.219 1 87.31 178 PHE B O 1
ATOM 3226 N N . THR B 1 179 ? 1.053 7.82 -8.586 1 86.62 179 THR B N 1
ATOM 3227 C CA . THR B 1 179 ? 2.484 7.934 -8.844 1 86.62 179 THR B CA 1
ATOM 3228 C C . THR B 1 179 ? 3.08 6.574 -9.203 1 86.62 179 THR B C 1
ATOM 3230 O O . THR B 1 179 ? 4.027 6.492 -9.984 1 86.62 179 THR B O 1
ATOM 3233 N N . CYS B 1 180 ? 2.555 5.535 -8.555 1 88.56 180 CYS B N 1
ATOM 3234 C CA . CYS B 1 180 ? 3.139 4.211 -8.719 1 88.56 180 CYS B CA 1
ATOM 3235 C C . CYS B 1 180 ? 2.391 3.412 -9.773 1 88.56 180 CYS B C 1
ATOM 3237 O O . CYS B 1 180 ? 1.164 3.301 -9.727 1 88.56 180 CYS B O 1
ATOM 3239 N N . ASP B 1 181 ? 3.111 2.77 -10.633 1 87.56 181 ASP B N 1
ATOM 3240 C CA . ASP B 1 181 ? 2.543 2.15 -11.828 1 87.56 181 ASP B CA 1
ATOM 3241 C C . ASP B 1 181 ? 1.498 1.1 -11.453 1 87.56 181 ASP B C 1
ATOM 3243 O O . ASP B 1 181 ? 0.397 1.091 -12.008 1 87.56 181 ASP B O 1
ATOM 3247 N N . TYR B 1 182 ? 1.82 0.278 -10.555 1 89.31 182 TYR B N 1
ATOM 3248 C CA . TYR B 1 182 ? 0.87 -0.762 -10.18 1 89.31 182 TYR B CA 1
ATOM 3249 C C . TYR B 1 182 ? -0.428 -0.153 -9.656 1 89.31 182 TYR B C 1
ATOM 3251 O O . TYR B 1 182 ? -1.517 -0.527 -10.102 1 89.31 182 TYR B O 1
ATOM 3259 N N . TYR B 1 183 ? -0.345 0.733 -8.789 1 90.88 183 TYR B N 1
ATOM 3260 C CA . TYR B 1 183 ? -1.516 1.325 -8.156 1 90.88 183 TYR B CA 1
ATOM 3261 C C . TYR B 1 183 ? -2.307 2.172 -9.141 1 90.88 183 TYR B C 1
ATOM 3263 O O . TYR B 1 183 ? -3.535 2.244 -9.062 1 90.88 183 TYR B O 1
ATOM 3271 N N . ARG B 1 184 ? -1.585 2.818 -9.977 1 89.44 184 ARG B N 1
ATOM 3272 C CA . ARG B 1 184 ? -2.256 3.566 -11.039 1 89.44 184 ARG B CA 1
ATOM 3273 C C . ARG B 1 184 ? -3.1 2.645 -11.914 1 89.44 184 ARG B C 1
ATOM 3275 O O . ARG B 1 184 ? -4.25 2.961 -12.227 1 89.44 184 ARG B O 1
ATOM 3282 N N . ASN B 1 185 ? -2.502 1.538 -12.328 1 90.75 185 ASN B N 1
ATOM 3283 C CA . ASN B 1 185 ? -3.223 0.554 -13.125 1 90.75 185 ASN B CA 1
ATOM 3284 C C . ASN B 1 185 ? -4.395 -0.046 -12.359 1 90.75 185 ASN B C 1
ATOM 3286 O O . ASN B 1 185 ? -5.461 -0.289 -12.922 1 90.75 185 ASN B O 1
ATOM 3290 N N . ARG B 1 186 ? -4.137 -0.3 -11.094 1 90.94 186 ARG B N 1
ATOM 3291 C CA . ARG B 1 186 ? -5.199 -0.812 -10.234 1 90.94 186 ARG B CA 1
ATOM 3292 C C . ARG B 1 186 ? -6.391 0.14 -10.211 1 90.94 186 ARG B C 1
ATOM 3294 O O . ARG B 1 186 ? -7.535 -0.286 -10.359 1 90.94 186 ARG B O 1
ATOM 3301 N N . LEU B 1 187 ? -6.133 1.414 -9.992 1 90.56 187 LEU B N 1
ATOM 3302 C CA . LEU B 1 187 ? -7.195 2.412 -10.016 1 90.56 187 LEU B CA 1
ATOM 3303 C C . LEU B 1 187 ? -7.938 2.389 -11.344 1 90.56 187 LEU B C 1
ATOM 3305 O O . LEU B 1 187 ? -9.164 2.443 -11.383 1 90.56 187 LEU B O 1
ATOM 3309 N N . GLU B 1 188 ? -7.195 2.283 -12.438 1 90.12 188 GLU B N 1
ATOM 3310 C CA . GLU B 1 188 ? -7.789 2.236 -13.766 1 90.12 188 GLU B CA 1
ATOM 3311 C C . GLU B 1 188 ? -8.68 1.008 -13.938 1 90.12 188 GLU B C 1
ATOM 3313 O O . GLU B 1 188 ? -9.727 1.079 -14.57 1 90.12 188 GLU B O 1
ATOM 3318 N N . ILE B 1 189 ? -8.281 -0.045 -13.453 1 89.88 189 ILE B N 1
ATOM 3319 C CA . ILE B 1 189 ? -9.047 -1.282 -13.547 1 89.88 189 ILE B CA 1
ATOM 3320 C C . ILE B 1 189 ? -10.375 -1.124 -12.812 1 89.88 189 ILE B C 1
ATOM 3322 O O . ILE B 1 189 ? -11.422 -1.531 -13.32 1 89.88 189 ILE B O 1
ATOM 3326 N N . TYR B 1 190 ? -10.344 -0.505 -11.688 1 91.19 190 TYR B N 1
ATOM 3327 C CA . TYR B 1 190 ? -11.555 -0.304 -10.906 1 91.19 190 TYR B CA 1
ATOM 3328 C C . TYR B 1 190 ? -12.461 0.736 -11.555 1 91.19 190 TYR B C 1
ATOM 3330 O O . TYR B 1 190 ? -13.672 0.547 -11.641 1 91.19 190 TYR B O 1
ATOM 3338 N N . THR B 1 191 ? -11.914 1.826 -12.031 1 87.88 191 THR B N 1
ATOM 3339 C CA . THR B 1 191 ? -12.727 2.979 -12.406 1 87.88 191 THR B CA 1
ATOM 3340 C C . THR B 1 191 ? -12.953 3.008 -13.914 1 87.88 191 THR B C 1
ATOM 3342 O O . THR B 1 191 ? -13.852 3.697 -14.406 1 87.88 191 THR B O 1
ATOM 3345 N N . GLY B 1 192 ? -12.102 2.287 -14.648 1 82.81 192 GLY B N 1
ATOM 3346 C CA . GLY B 1 192 ? -12.18 2.289 -16.094 1 82.81 192 GLY B CA 1
ATOM 3347 C C . GLY B 1 192 ? -11.484 3.48 -16.734 1 82.81 192 GLY B C 1
ATOM 3348 O O . GLY B 1 192 ? -11.484 3.627 -17.953 1 82.81 192 GLY B O 1
ATOM 3349 N N . VAL B 1 193 ? -11.039 4.418 -15.914 1 77.94 193 VAL B N 1
ATOM 3350 C CA . VAL B 1 193 ? -10.375 5.605 -16.438 1 77.94 193 VAL B CA 1
ATOM 3351 C C . VAL B 1 193 ? -9.008 5.766 -15.781 1 77.94 193 VAL B C 1
ATOM 3353 O O . VAL B 1 193 ? -8.805 5.336 -14.641 1 77.94 193 VAL B O 1
ATOM 3356 N N . ASN B 1 194 ? -8.172 6.262 -16.672 1 73.12 194 ASN B N 1
ATOM 3357 C CA . ASN B 1 194 ? -6.863 6.605 -16.109 1 73.12 194 ASN B CA 1
ATOM 3358 C C . ASN B 1 194 ? -6.973 7.73 -15.086 1 73.12 194 ASN B C 1
ATOM 3360 O O . ASN B 1 194 ? -7.801 8.633 -15.234 1 73.12 194 ASN B O 1
ATOM 3364 N N . VAL B 1 195 ? -6.109 7.68 -14.117 1 70.69 195 VAL B N 1
ATOM 3365 C CA . VAL B 1 195 ? -6.121 8.641 -13.016 1 70.69 195 VAL B CA 1
ATOM 3366 C C . VAL B 1 195 ? -6 10.062 -13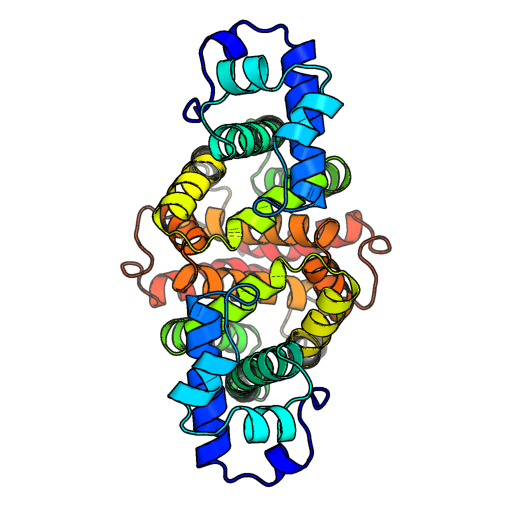.57 1 70.69 195 VAL B C 1
ATOM 3368 O O . VAL B 1 195 ? -6.574 11 -13.016 1 70.69 195 VAL B O 1
ATOM 3371 N N . ALA B 1 196 ? -5.227 10.156 -14.586 1 67.81 196 ALA B N 1
ATOM 3372 C CA . ALA B 1 196 ? -5.035 11.461 -15.195 1 67.81 196 ALA B CA 1
ATOM 3373 C C . ALA B 1 196 ? -6.348 12.008 -15.758 1 67.81 196 ALA B C 1
ATOM 3375 O O . ALA B 1 196 ? -6.5 13.211 -15.938 1 67.81 196 ALA B O 1
ATOM 3376 N N . GLU B 1 197 ? -7.211 11.133 -16.016 1 72.31 197 GLU B N 1
ATOM 3377 C CA . GLU B 1 197 ? -8.484 11.508 -16.625 1 72.31 197 GLU B CA 1
ATOM 3378 C C . GLU B 1 197 ? -9.562 11.695 -15.562 1 72.31 197 GLU B C 1
ATOM 3380 O O . GLU B 1 197 ? -10.617 12.273 -15.836 1 72.31 197 GLU B O 1
ATOM 3385 N N . LEU B 1 198 ? -9.203 11.133 -14.484 1 70.75 198 LEU B N 1
ATOM 3386 C CA . LEU B 1 198 ? -10.164 11.281 -13.398 1 70.75 198 LEU B CA 1
ATOM 3387 C C . LEU B 1 198 ? -10.055 12.664 -12.758 1 70.75 198 LEU B C 1
ATOM 3389 O O . LEU B 1 198 ? -8.953 13.117 -12.445 1 70.75 198 LEU B O 1
ATOM 3393 N N . SER B 1 199 ? -11.078 13.344 -12.68 1 79.81 199 SER B N 1
ATOM 3394 C CA . SER B 1 199 ? -11.078 14.641 -12.016 1 79.81 199 SER B CA 1
ATOM 3395 C C . SER B 1 199 ? -10.719 14.5 -10.539 1 79.81 199 SER B C 1
ATOM 3397 O O . SER B 1 199 ? -11.32 13.703 -9.82 1 79.81 199 SER B O 1
ATOM 3399 N N . GLU B 1 200 ? -9.664 15.188 -10.195 1 82.88 200 GLU B N 1
ATOM 3400 C CA . GLU B 1 200 ? -9.312 15.258 -8.781 1 82.88 200 GLU B CA 1
ATOM 3401 C C . GLU B 1 200 ? -10.539 15.547 -7.922 1 82.88 200 GLU B C 1
ATOM 3403 O O . GLU B 1 200 ? -10.711 14.938 -6.859 1 82.88 200 GLU B O 1
ATOM 3408 N N . ASP B 1 201 ? -11.367 16.391 -8.453 1 86.38 201 ASP B N 1
ATOM 3409 C CA . ASP B 1 201 ? -12.562 16.766 -7.711 1 86.38 201 ASP B CA 1
ATOM 3410 C C . ASP B 1 201 ? -13.492 15.578 -7.512 1 86.38 201 ASP B C 1
ATOM 3412 O O . ASP B 1 201 ? -14.117 15.438 -6.453 1 86.38 201 ASP B O 1
ATOM 3416 N N . GLN B 1 202 ? -13.578 14.773 -8.5 1 86.88 202 GLN B N 1
ATOM 3417 C CA . GLN B 1 202 ? -14.445 13.609 -8.398 1 86.88 202 GLN B CA 1
ATOM 3418 C C . GLN B 1 202 ? -13.93 12.625 -7.355 1 86.88 202 GLN B C 1
ATOM 3420 O O . GLN B 1 202 ? -14.703 12.109 -6.543 1 86.88 202 GLN B O 1
ATOM 3425 N N . ILE B 1 203 ? -12.695 12.398 -7.336 1 87.19 203 ILE B N 1
ATOM 3426 C CA . ILE B 1 203 ? -12.094 11.461 -6.391 1 87.19 203 ILE B CA 1
ATOM 3427 C C . ILE B 1 203 ? -12.242 12 -4.969 1 87.19 203 ILE B C 1
ATOM 3429 O O . ILE B 1 203 ? -12.641 11.266 -4.059 1 87.19 203 ILE B O 1
ATOM 3433 N N . VAL B 1 204 ? -11.961 13.305 -4.852 1 86.81 204 VAL B N 1
ATOM 3434 C CA . VAL B 1 204 ? -12.047 13.938 -3.539 1 86.81 204 VAL B CA 1
ATOM 3435 C C . VAL B 1 204 ? -13.477 13.859 -3.014 1 86.81 204 VAL B C 1
ATOM 3437 O O . VAL B 1 204 ? -13.703 13.445 -1.873 1 86.81 204 VAL B O 1
ATOM 3440 N N . ARG B 1 205 ? -14.414 14.148 -3.848 1 86.31 205 ARG B N 1
ATOM 3441 C CA . ARG B 1 205 ? -15.82 14.156 -3.449 1 86.31 205 ARG B CA 1
ATOM 3442 C C . ARG B 1 205 ? -16.281 12.75 -3.062 1 86.31 205 ARG B C 1
ATOM 3444 O O . ARG B 1 205 ? -16.953 12.57 -2.047 1 86.31 205 ARG B O 1
ATOM 3451 N N . GLN B 1 206 ? -15.93 11.812 -3.867 1 85.75 206 GLN B N 1
ATOM 3452 C CA . GLN B 1 206 ? -16.391 10.453 -3.619 1 85.75 206 GLN B CA 1
ATOM 3453 C C . GLN B 1 206 ? -15.695 9.852 -2.4 1 85.75 206 GLN B C 1
ATOM 3455 O O . GLN B 1 206 ? -16.297 9.094 -1.645 1 85.75 206 GLN B O 1
ATOM 3460 N N . LEU B 1 207 ? -14.398 10.125 -2.234 1 87.56 207 LEU B N 1
ATOM 3461 C CA . LEU B 1 207 ? -13.703 9.648 -1.042 1 87.56 207 LEU B CA 1
ATOM 3462 C C . LEU B 1 207 ? -14.289 10.273 0.216 1 87.56 207 LEU B C 1
ATOM 3464 O O . LEU B 1 207 ? -14.461 9.602 1.233 1 87.56 207 LEU B O 1
ATOM 3468 N N . LEU B 1 208 ? -14.578 11.578 0.126 1 84.75 208 LEU B N 1
ATOM 3469 C CA . LEU B 1 208 ? -15.211 12.258 1.247 1 84.75 208 LEU B CA 1
ATOM 3470 C C . LEU B 1 208 ? -16.547 11.617 1.592 1 84.75 208 LEU B C 1
ATOM 3472 O O . LEU B 1 208 ? -16.859 11.406 2.768 1 84.75 208 LEU B O 1
ATOM 3476 N N . LYS B 1 209 ? -17.359 11.359 0.641 1 82.56 209 LYS B N 1
ATOM 3477 C CA . LYS B 1 209 ? -18.625 10.68 0.853 1 82.56 209 LYS B CA 1
ATOM 3478 C C . LYS B 1 209 ? -18.422 9.312 1.489 1 82.56 209 LYS B C 1
ATOM 3480 O O . LYS B 1 209 ? -19.203 8.898 2.35 1 82.56 209 LYS B O 1
ATOM 3485 N N . PHE B 1 210 ? -17.422 8.664 1.064 1 82.69 210 PHE B N 1
ATOM 3486 C CA . PHE B 1 210 ? -17.094 7.332 1.562 1 82.69 210 PHE B CA 1
ATOM 3487 C C . PHE B 1 210 ? -16.797 7.367 3.057 1 82.69 210 PHE B C 1
ATOM 3489 O O . PHE B 1 210 ? -17.203 6.465 3.797 1 82.69 210 PHE B O 1
ATOM 3496 N N . ILE B 1 211 ? -16.125 8.461 3.521 1 81.94 211 ILE B N 1
ATOM 3497 C CA . ILE B 1 211 ? -15.695 8.492 4.914 1 81.94 211 ILE B CA 1
ATOM 3498 C C . ILE B 1 211 ? -16.703 9.281 5.75 1 81.94 211 ILE B C 1
ATOM 3500 O O . ILE B 1 211 ? -16.641 9.266 6.98 1 81.94 211 ILE B O 1
ATOM 3504 N N . GLU B 1 212 ? -17.391 10.258 5.133 1 74.5 212 GLU B N 1
ATOM 3505 C CA . GLU B 1 212 ? -18.297 11.164 5.824 1 74.5 212 GLU B CA 1
ATOM 3506 C C . GLU B 1 212 ? -19.219 10.406 6.777 1 74.5 212 GLU B C 1
ATOM 3508 O O . GLU B 1 212 ? -19.438 10.828 7.914 1 74.5 212 GLU B O 1
ATOM 3513 N N . SER B 1 213 ? -19.797 9.414 6.262 1 61.06 213 SER B N 1
ATOM 3514 C CA . SER B 1 213 ? -20.734 8.719 7.145 1 61.06 213 SER B CA 1
ATOM 3515 C C . SER B 1 213 ? -20 8.039 8.297 1 61.06 213 SER B C 1
ATOM 3517 O O . SER B 1 213 ? -20.625 7.574 9.25 1 61.06 213 SER B O 1
ATOM 3519 N N . ALA B 1 214 ? -18.719 7.934 8.211 1 53.44 214 ALA B N 1
ATOM 3520 C CA . ALA B 1 214 ? -17.891 7.422 9.297 1 53.44 214 ALA B CA 1
ATOM 3521 C C . ALA B 1 214 ? -17.859 8.406 10.469 1 53.44 214 ALA B C 1
ATOM 3523 O O . ALA B 1 214 ? -17.719 7.996 11.625 1 53.44 214 ALA B O 1
ATOM 3524 N N . PHE B 1 215 ? -17.891 9.766 10.18 1 47.88 215 PHE B N 1
ATOM 3525 C CA . PHE B 1 215 ? -17.703 10.82 11.172 1 47.88 215 PHE B CA 1
ATOM 3526 C C . PHE B 1 215 ? -19.031 11.438 11.57 1 47.88 215 PHE B C 1
ATOM 3528 O O . PHE B 1 215 ? -19.125 12.164 12.555 1 47.88 215 PHE B O 1
ATOM 3535 N N . THR B 1 216 ? -20.047 11.406 10.695 1 48.44 216 THR B N 1
ATOM 3536 C CA . THR B 1 216 ? -21.266 12.156 10.992 1 48.44 216 THR B CA 1
ATOM 3537 C C . THR B 1 216 ? -22.312 11.258 11.656 1 48.44 216 THR B C 1
ATOM 3539 O O . THR B 1 216 ? -22.312 10.047 11.445 1 48.44 216 THR B O 1
ATOM 3542 N N . PHE B 1 217 ? -22.906 11.828 12.836 1 41.91 217 PHE B N 1
ATOM 3543 C CA . PHE B 1 217 ? -24 11.336 13.664 1 41.91 217 PHE B CA 1
ATOM 3544 C C . PHE B 1 217 ? -25.203 10.953 12.805 1 41.91 217 PHE B C 1
ATOM 3546 O O . PHE B 1 217 ? -25.438 11.547 11.75 1 41.91 217 PHE B O 1
ATOM 3553 N N . GLU B 1 218 ? -25.562 9.602 12.477 1 39.47 218 GLU B N 1
ATOM 3554 C CA . GLU B 1 218 ? -27 9.531 12.234 1 39.47 218 GLU B CA 1
ATOM 3555 C C . GLU B 1 218 ? -27.75 10.602 13.023 1 39.47 218 GLU B C 1
ATOM 3557 O O . GLU B 1 218 ? -27.688 10.625 14.258 1 39.47 218 GLU B O 1
ATOM 3562 N N . LYS B 1 219 ? -27.891 11.984 12.68 1 30.38 219 LYS B N 1
ATOM 3563 C CA . LYS B 1 219 ? -29 12.672 13.328 1 30.38 219 LYS B CA 1
ATOM 3564 C C . LYS B 1 219 ? -30.328 11.961 13.062 1 30.38 219 LYS B C 1
ATOM 3566 O O . LYS B 1 219 ? -30.594 11.531 11.938 1 30.38 219 LYS B O 1
#

Organism: NCBI:txid290054

Radius of gyration: 22.6 Å; Cα contacts (8 Å, |Δi|>4): 557; chains: 2; bounding box: 67×60×44 Å

InterPro domains:
  IPR001647 DNA-binding HTH domain, TetR-type [PF00440] (21-65)
  IPR001647 DNA-binding HTH domain, TetR-type [PR00455] (21-34)
  IPR001647 DNA-binding HTH domain, TetR-type [PR00455] (42-65)
  IPR001647 DNA-binding HTH domain, TetR-type [PS50977] (15-75)
  IPR009057 Homedomain-like superfamily [SSF46689] (11-87)
  IPR036271 Tetracyclin repressor-like, C-terminal domain superfamily [SSF48498] (98-175)
  IPR050624 Nucleoid occlusion factor SlmA/HTH-type transcriptional regulator [PTHR43479] (11-213)

Sequence (438 aa):
MFEKRYKEAFERATDERKEKILEVGIKEFASKGYEKANINIIAKKAGISIGLMYKYFSTKEDLFITCIQRGMSILDDAIDEILQSDDKLIVKAEKLIRTTCQLSQRDANYVKLYNEITSERDSEKAMEFAKAIEGETSKKYVKCITDALAKGDVRQDMDPRLFAFFLDNLLTSLQFSFTCDYYRNRLEIYTGVNVAELSEDQIVRQLLKFIESAFTFEKMFEKRYKEAFERATDERKEKILEVGIKEFASKGYEKANINIIAKKAGISIGLMYKYFSTKEDLFITCIQRGMSILDDAIDEILQSDDKLIVKAEKLIRTTCQLSQRDANYVKLYNEITSERDSEKAMEFAKAIEGETSKKYVKCITDALAKGDVRQDMDPRLFAFFLDNLLTSLQFSFTCDYYRNRLEIYTGVNVAELSEDQIVRQLLKFIESAFTFEK

Foldseek 3Di:
DFDQQWDVLLVPDDPVLNVLLLVLLLVQCLVQNLVRRDSCVSCVSSPHHPVVVCNTGVDSVSSLLVSLLVLLVVLVVQLVVLLPDPDQPLVSLLSNLLVLLVSLQVVVSSLSSVVRLCPDPPPVSNVSSCCNRPVVVLVSQLVSVVVNLVVVQWDNPDRSNVLSVVSVVVSSLSSCCNHPPVSQVVVCVVPVDGPVPDPSVVVSVVVSVVCVVVTDDPD/DFDQQWDVVLVPDDPVLNVLLLVLLLVQCLVQNLVRRDVCVSCVSSPHHPVVVCNTGVDSVSSLLVSLLVLLVVLVVQLVVLLPDPDAPLVSLLSNLLVLLVSLQVVVSSLSSVVRLCPDPPPVSNVSSCCNRPVVVLVSQLVSVVVNLVVVQFDNPDRSNVLSVVSVVVSSLSSCCNHPPVSQVVVCVVPVDGPVPDDSVVVSVVVSVVCVVVTDPPD

pLDDT: mean 87.11, std 10.08, range [30.38, 97.88]

Nearest PDB structures (foldseek):
  5gpa-assembly1_B  TM=8.770E-01  e=2.029E-06  Halalkalibacterium halodurans C-125
  5gp9-assembly1_A  TM=8.562E-01  e=5.016E-06  Halalkalibacterium halodurans C-125
  7xy5-assembly1_A  TM=8.260E-01  e=1.300E-05  Vibrio cholerae
  4w97-assembly1_A  TM=7.043E-01  e=3.267E-06  Mycobacterium tuberculosis H37Rv
  6d7r-assembly1_B  TM=7.687E-01  e=8.076E-06  Vibrio cholerae

Secondary structure (DSSP, 8-state):
-PPP-S-HHHHHS-HHHHHHHHHHHHHHHHHHHHHH--HHHHHHHHT--HHHHHHH-SSHHHHHHHHHHHHHHHHHHHHHHHHTSS--HHHHHHHHHHHHHHHHHHTHHHHHHHHHHHT---HHHHHHHHHHHHHHHHHHHHHHHHHHHHHT-S-TT--HHHHHHHHHHHHHHHHHHHH-HHHHHHHHHHHSS-TTTS-HHHHHHHHHHHHHHHHS---/-PPP-S-HHHHHS-HHHHHHHHHHHHHHHHHHHHHH--HHHHHHHHT--HHHHHHH-SSHHHHHHHHHHHHHHHHHHHHHHHHTSS--HHHHHHHHHHHHHHHHHHTHHHHHHHHHHHT---HHHHHHHHHHHHHHHHHHHHHHHHHHHHHT-S-TT--HHHHHHHHHHHHHHHHHHHH-HHHHHHHHHHHSS-TTTS-HHHHHHHHHHHHHHHHS---

Solvent-accessible surface area (backbone atoms only — not comparable to full-atom values): 22845 Å² total; per-residue (Å²): 130,70,79,81,48,59,34,70,59,46,72,70,44,53,67,67,59,51,49,41,42,38,52,40,40,36,53,42,34,42,73,53,31,75,85,68,38,50,67,63,57,36,22,54,77,45,70,46,52,61,68,56,48,50,52,24,20,90,43,69,64,26,49,51,52,47,34,50,50,54,46,49,49,56,52,48,55,58,47,48,60,51,68,71,45,91,60,57,68,70,57,38,50,49,52,48,50,51,48,46,56,53,46,26,66,74,44,30,47,49,53,41,45,49,49,49,49,55,52,37,79,52,56,70,58,12,39,52,49,29,48,60,65,42,49,64,55,40,53,52,45,25,49,52,44,43,52,37,43,75,70,60,75,31,49,81,88,63,56,39,33,58,52,36,44,54,50,48,49,53,53,52,52,52,33,37,28,69,54,32,49,16,39,26,41,40,49,20,68,40,60,72,43,52,63,90,72,47,52,66,64,56,53,45,52,53,52,45,50,40,44,43,28,36,40,48,65,76,96,130,71,79,81,46,59,34,69,59,45,72,69,45,53,67,66,56,51,49,42,42,37,52,40,40,36,50,42,33,40,73,52,30,75,85,68,38,51,68,63,56,34,23,53,75,45,70,46,52,62,67,56,48,50,53,24,21,90,42,70,62,26,48,49,52,47,34,49,50,54,47,48,50,56,52,47,56,59,48,49,60,51,67,70,45,89,61,54,68,69,55,37,48,49,52,48,49,49,50,46,56,53,45,26,66,74,44,30,48,50,54,42,45,50,50,50,48,56,50,38,80,52,56,68,58,13,40,53,49,28,47,61,65,42,51,63,56,42,52,53,44,26,50,51,45,42,52,36,44,75,72,60,75,33,50,82,88,64,56,37,34,58,51,37,44,55,51,49,48,52,52,51,52,52,34,37,28,68,54,33,50,17,38,29,41,41,49,19,68,41,61,73,42,51,63,90,74,47,52,67,65,56,52,44,52,52,52,42,50,40,43,43,30,36,41,48,62,77,99